Protein AF-A0A935QUW2-F1 (afdb_monomer_lite)

Structure (mmCIF, N/CA/C/O backbone):
data_AF-A0A935QUW2-F1
#
_entry.id   AF-A0A935QUW2-F1
#
loop_
_atom_site.group_PDB
_atom_site.id
_atom_site.type_symbol
_atom_site.label_atom_id
_atom_site.label_alt_id
_atom_site.label_comp_id
_atom_site.label_asym_id
_atom_site.label_entity_id
_atom_site.label_seq_id
_atom_site.pdbx_PDB_ins_code
_atom_site.Cartn_x
_atom_site.Cartn_y
_atom_site.Cartn_z
_atom_site.occupancy
_atom_site.B_iso_or_equiv
_atom_site.auth_seq_id
_atom_site.auth_comp_id
_atom_site.auth_asym_id
_atom_site.auth_atom_id
_atom_site.pdbx_PDB_model_num
ATOM 1 N N . MET A 1 1 ? 4.301 -15.431 8.122 1.00 64.69 1 MET A N 1
ATOM 2 C CA . MET A 1 1 ? 3.034 -14.668 8.145 1.00 64.69 1 MET A CA 1
ATOM 3 C C . MET A 1 1 ? 3.213 -13.532 9.128 1.00 64.69 1 MET A C 1
ATOM 5 O O . MET A 1 1 ? 3.871 -13.778 10.135 1.00 64.69 1 MET A O 1
ATOM 9 N N . PRO A 1 2 ? 2.718 -12.323 8.832 1.00 77.94 2 PRO A N 1
ATOM 10 C CA . PRO A 1 2 ? 2.841 -11.212 9.763 1.00 77.94 2 PRO A CA 1
ATOM 11 C C . PRO A 1 2 ? 2.114 -11.533 11.076 1.00 77.94 2 PRO A C 1
ATOM 13 O O . PRO A 1 2 ? 1.093 -12.224 11.070 1.00 77.94 2 PRO A O 1
ATOM 16 N N . ALA A 1 3 ? 2.654 -11.072 12.203 1.00 87.69 3 ALA A N 1
ATOM 17 C CA . ALA A 1 3 ? 2.054 -11.336 13.508 1.00 87.69 3 ALA A CA 1
ATOM 18 C C . ALA A 1 3 ? 0.753 -10.532 13.684 1.00 87.69 3 ALA A C 1
ATOM 20 O O . ALA A 1 3 ? 0.673 -9.375 13.269 1.00 87.69 3 ALA A O 1
ATOM 21 N N . VAL A 1 4 ? -0.250 -11.129 14.330 1.00 92.56 4 VAL A N 1
ATOM 22 C CA . VAL A 1 4 ? -1.478 -10.444 14.755 1.00 92.56 4 VAL A CA 1
ATOM 23 C C . VAL A 1 4 ? -1.555 -10.507 16.275 1.00 92.56 4 VAL A C 1
ATOM 25 O O . VAL A 1 4 ? -1.496 -11.591 16.862 1.00 92.56 4 VAL A O 1
ATOM 28 N N . LEU A 1 5 ? -1.664 -9.339 16.905 1.00 95.62 5 LEU A N 1
ATOM 29 C CA . LEU A 1 5 ? -1.889 -9.204 18.342 1.00 95.62 5 LEU A CA 1
ATOM 30 C C . LEU A 1 5 ? -3.332 -8.796 18.603 1.00 95.62 5 LEU A C 1
ATOM 32 O O . LEU A 1 5 ? -3.900 -8.018 17.847 1.00 95.62 5 LEU A O 1
ATOM 36 N N . THR A 1 6 ? -3.918 -9.296 19.685 1.00 96.19 6 THR A N 1
ATOM 37 C CA . THR A 1 6 ? -5.231 -8.868 20.174 1.00 96.19 6 THR A CA 1
ATOM 38 C C . THR A 1 6 ? -5.075 -8.226 21.545 1.00 96.19 6 THR A C 1
ATOM 40 O O . THR A 1 6 ? -4.603 -8.876 22.474 1.00 96.19 6 THR A O 1
ATOM 43 N N . LEU A 1 7 ? -5.457 -6.958 21.665 1.00 96.75 7 LEU A N 1
ATOM 44 C CA . LEU A 1 7 ? -5.572 -6.230 22.921 1.00 96.75 7 LEU A CA 1
ATOM 45 C C . LEU A 1 7 ? -7.037 -6.254 23.360 1.00 96.75 7 LEU A C 1
ATOM 47 O O . LEU A 1 7 ? -7.865 -5.533 22.802 1.00 96.75 7 LEU A O 1
ATOM 51 N N . GLN A 1 8 ? -7.346 -7.073 24.360 1.00 96.50 8 GLN A N 1
ATOM 52 C CA . GLN A 1 8 ? -8.662 -7.095 24.986 1.00 96.50 8 GLN A CA 1
ATOM 53 C C . GLN A 1 8 ? -8.721 -6.058 26.107 1.00 96.50 8 GLN A C 1
ATOM 55 O O . GLN A 1 8 ? -7.790 -5.959 26.911 1.00 96.50 8 GLN A O 1
ATOM 60 N N . VAL A 1 9 ? -9.810 -5.293 26.161 1.00 95.94 9 VAL A N 1
ATOM 61 C CA . VAL A 1 9 ? -10.050 -4.253 27.169 1.00 95.94 9 VAL A CA 1
ATOM 62 C C . VAL A 1 9 ? -11.409 -4.496 27.813 1.00 95.94 9 VAL A C 1
ATOM 64 O O . VAL A 1 9 ? -12.451 -4.275 27.187 1.00 95.94 9 VAL A O 1
ATOM 67 N N . ARG A 1 10 ? -11.399 -4.937 29.073 1.00 96.25 10 ARG A N 1
ATOM 68 C CA . ARG A 1 10 ? -12.605 -5.245 29.849 1.00 96.25 10 ARG A CA 1
ATOM 69 C C . ARG A 1 10 ? -12.808 -4.229 30.968 1.00 96.25 10 ARG A C 1
ATOM 71 O O . ARG A 1 10 ? -11.850 -3.943 31.686 1.00 96.25 10 ARG A O 1
ATOM 78 N N . PRO A 1 11 ? -14.017 -3.676 31.148 1.00 96.00 11 PRO A N 1
ATOM 79 C CA . PRO A 1 11 ? -14.287 -2.795 32.273 1.00 96.00 11 PRO A CA 1
ATOM 80 C C . PRO A 1 11 ? -14.285 -3.574 33.591 1.00 96.00 11 PRO A C 1
ATOM 82 O O . PRO A 1 11 ? -14.842 -4.667 33.681 1.00 96.00 11 PRO A O 1
ATOM 85 N N . GLU A 1 12 ? -13.699 -2.987 34.629 1.00 96.50 12 GLU A N 1
ATOM 86 C CA . GLU A 1 12 ? -13.765 -3.497 35.996 1.00 96.50 12 GLU A CA 1
ATOM 87 C C . GLU A 1 12 ? -14.836 -2.754 36.820 1.00 96.50 12 GLU A C 1
ATOM 89 O O . GLU A 1 12 ? -15.124 -1.582 36.554 1.00 96.50 12 GLU A O 1
ATOM 94 N N . PRO A 1 13 ? -15.411 -3.378 37.871 1.00 96.00 13 PRO A N 1
ATOM 95 C CA . PRO A 1 13 ? -16.426 -2.740 38.719 1.00 96.00 13 PRO A CA 1
ATOM 96 C C . PRO A 1 13 ? -15.966 -1.451 39.418 1.00 96.00 13 PRO A C 1
ATOM 98 O O . PRO A 1 13 ? -16.790 -0.618 39.783 1.00 96.00 13 PRO A O 1
ATOM 101 N N . ASN A 1 14 ? -14.657 -1.289 39.621 1.00 94.31 14 ASN A N 1
ATOM 102 C CA . ASN A 1 14 ? -14.045 -0.105 40.231 1.00 94.31 14 ASN A CA 1
ATOM 103 C C . ASN A 1 14 ? -13.915 1.085 39.252 1.00 94.31 14 ASN A C 1
ATOM 105 O O . ASN A 1 14 ? -13.446 2.139 39.669 1.00 94.31 14 ASN A O 1
ATOM 109 N N . GLY A 1 15 ? -14.296 0.925 37.977 1.00 94.00 15 GLY A N 1
ATOM 110 C CA . GLY A 1 15 ? -14.129 1.926 36.916 1.00 94.00 15 GLY A CA 1
ATOM 111 C C . GLY A 1 15 ? -12.793 1.855 36.162 1.00 94.00 15 GLY A C 1
ATOM 112 O O . GLY A 1 15 ? -12.597 2.610 35.212 1.00 94.00 15 GLY A O 1
ATOM 113 N N . GLY A 1 16 ? -11.883 0.964 36.561 1.00 96.06 16 GLY A N 1
ATOM 114 C CA . GLY A 1 16 ? -10.649 0.644 35.847 1.00 96.06 16 GLY A CA 1
ATOM 115 C C . GLY A 1 16 ? -10.878 -0.292 34.661 1.00 96.06 16 GLY A C 1
ATOM 116 O O . GLY A 1 16 ? -12.007 -0.705 34.382 1.00 96.06 16 GLY A O 1
ATOM 117 N N . TRP A 1 17 ? -9.798 -0.636 33.958 1.00 97.00 17 TRP A N 1
ATOM 118 C CA . TRP A 1 17 ? -9.815 -1.602 32.857 1.00 97.00 17 TRP A CA 1
ATOM 119 C C . TRP A 1 17 ? -8.846 -2.748 33.119 1.00 97.00 17 TRP A C 1
ATOM 121 O O . TRP A 1 17 ? -7.665 -2.516 33.367 1.00 97.00 17 TRP A O 1
ATOM 131 N N . ALA A 1 18 ? -9.322 -3.979 32.958 1.00 96.50 18 ALA A N 1
ATOM 132 C CA . ALA A 1 18 ? -8.470 -5.144 32.799 1.00 96.50 18 ALA A CA 1
ATOM 133 C C . ALA A 1 18 ? -8.031 -5.239 31.331 1.00 96.50 18 ALA A C 1
ATOM 135 O O . ALA A 1 18 ? -8.849 -5.166 30.409 1.00 96.50 18 ALA A O 1
ATOM 136 N N . LEU A 1 19 ? -6.727 -5.386 31.118 1.00 96.75 19 LEU A N 1
ATOM 137 C CA . LEU A 1 19 ? -6.101 -5.464 29.806 1.00 96.75 19 LEU A CA 1
ATOM 138 C C . LEU A 1 19 ? -5.539 -6.862 29.589 1.00 96.75 19 LEU A C 1
ATOM 140 O O . LEU A 1 19 ? -4.899 -7.429 30.474 1.00 96.75 19 LEU A O 1
ATOM 144 N N . GLN A 1 20 ? -5.703 -7.394 28.386 1.00 96.69 20 GLN A N 1
ATOM 145 C CA . GLN A 1 20 ? -5.104 -8.667 28.012 1.00 96.69 20 GLN A CA 1
ATOM 146 C C . GLN A 1 20 ? -4.512 -8.566 26.611 1.00 96.69 20 GLN A C 1
ATOM 148 O O . GLN A 1 20 ? -5.241 -8.392 25.638 1.00 96.69 20 GLN A O 1
ATOM 153 N N . LEU A 1 21 ? -3.191 -8.686 26.498 1.00 97.12 21 LEU A N 1
ATOM 154 C CA . LEU A 1 21 ? -2.506 -8.732 25.212 1.00 97.12 21 LEU A CA 1
ATOM 155 C C . LEU A 1 21 ? -2.233 -10.190 24.849 1.00 97.12 21 LEU A C 1
ATOM 157 O O . LEU A 1 21 ? -1.528 -10.904 25.560 1.00 97.12 21 LEU A O 1
ATOM 161 N N . THR A 1 22 ? -2.812 -10.637 23.742 1.00 95.19 22 THR A N 1
ATOM 162 C CA . THR A 1 22 ? -2.751 -12.030 23.304 1.00 95.19 22 THR A CA 1
ATOM 163 C C . THR A 1 22 ? -2.153 -12.118 21.913 1.00 95.19 22 THR A C 1
ATOM 165 O O . THR A 1 22 ? -2.508 -11.354 21.014 1.00 95.19 22 THR A O 1
ATOM 168 N N . ARG A 1 23 ? -1.281 -13.102 21.720 1.00 92.75 23 ARG A N 1
ATOM 169 C CA . ARG A 1 23 ? -0.836 -13.551 20.406 1.00 92.75 23 ARG A CA 1
ATOM 170 C C . ARG A 1 23 ? -1.386 -14.947 20.155 1.00 92.75 23 ARG A C 1
ATOM 172 O O . ARG A 1 23 ? -1.372 -15.783 21.056 1.00 92.75 23 ARG A O 1
ATOM 179 N N . LEU A 1 24 ? -1.865 -15.209 18.939 1.00 81.69 24 LEU A N 1
ATOM 180 C CA . LEU A 1 24 ? -2.425 -16.516 18.598 1.00 81.69 24 LEU A CA 1
ATOM 181 C C . LEU A 1 24 ? -1.408 -17.635 18.888 1.00 81.69 24 LEU A C 1
ATOM 183 O O . LEU A 1 24 ? -0.273 -17.583 18.416 1.00 81.69 24 LEU A O 1
ATOM 187 N N . GLY A 1 25 ? -1.824 -18.636 19.668 1.00 81.31 25 GLY A N 1
ATOM 188 C CA . GLY A 1 25 ? -0.980 -19.769 20.062 1.00 81.31 25 GLY A CA 1
ATOM 189 C C . GLY A 1 25 ? -0.026 -19.508 21.235 1.00 81.31 25 GLY A C 1
ATOM 190 O O . GLY A 1 25 ? 0.748 -20.398 21.574 1.00 81.31 25 GLY A O 1
ATOM 191 N N . GLN A 1 26 ? -0.073 -18.332 21.867 1.00 90.25 26 GLN A N 1
ATOM 192 C CA . GLN A 1 26 ? 0.708 -18.013 23.065 1.00 90.25 26 GLN A CA 1
ATOM 193 C C . GLN A 1 26 ? -0.199 -17.733 24.267 1.00 90.25 26 GLN A C 1
ATOM 195 O O . GLN A 1 26 ? -1.376 -17.400 24.116 1.00 90.25 26 GLN A O 1
ATOM 200 N N . ALA A 1 27 ? 0.360 -17.872 25.472 1.00 91.00 27 ALA A N 1
ATOM 201 C CA . ALA A 1 27 ? -0.334 -17.487 26.693 1.00 91.00 27 ALA A CA 1
ATOM 202 C C . ALA A 1 27 ? -0.566 -15.964 26.701 1.00 91.00 27 ALA A C 1
ATOM 204 O O . ALA A 1 27 ? 0.328 -15.210 26.308 1.00 91.00 27 ALA A O 1
ATOM 205 N N . PRO A 1 28 ? -1.747 -15.499 27.129 1.00 95.19 28 PRO A N 1
ATOM 206 C CA . PRO A 1 28 ? -2.023 -14.076 27.196 1.00 95.19 28 PRO A CA 1
ATOM 207 C C . PRO A 1 28 ? -1.220 -13.400 28.308 1.00 95.19 28 PRO A C 1
ATOM 209 O O . PRO A 1 28 ? -1.033 -13.967 29.385 1.00 95.19 28 PRO A O 1
ATOM 212 N N . VAL A 1 29 ? -0.808 -12.157 28.070 1.00 96.75 29 VAL A N 1
ATOM 213 C CA . VAL A 1 29 ? -0.217 -11.296 29.097 1.00 96.75 29 VAL A CA 1
ATOM 214 C C . VAL A 1 29 ? -1.314 -10.399 29.657 1.00 96.75 29 VAL A C 1
ATOM 216 O O . VAL A 1 29 ? -2.057 -9.781 28.894 1.00 96.75 29 VAL A O 1
ATOM 219 N N . ALA A 1 30 ? -1.424 -10.328 30.982 1.00 96.31 30 ALA A N 1
ATOM 220 C CA . ALA A 1 30 ? -2.417 -9.510 31.670 1.00 96.31 30 ALA A CA 1
ATOM 221 C C . ALA A 1 30 ? -1.816 -8.187 32.163 1.00 96.31 30 ALA A C 1
ATOM 223 O O . ALA A 1 30 ? -0.665 -8.126 32.590 1.00 96.31 30 ALA A O 1
ATOM 224 N N . GLY A 1 31 ? -2.623 -7.135 32.126 1.00 95.00 31 GLY A N 1
ATOM 225 C CA . GLY A 1 31 ? -2.330 -5.817 32.670 1.00 95.00 31 GLY A CA 1
ATOM 226 C C . GLY A 1 31 ? -3.606 -5.182 33.212 1.00 95.00 31 GLY A C 1
ATOM 227 O O . GLY A 1 31 ? -4.699 -5.718 33.037 1.00 95.00 31 GLY A O 1
ATOM 228 N N . ALA A 1 32 ? -3.485 -4.035 33.867 1.00 94.88 32 ALA A N 1
ATOM 229 C CA . ALA A 1 32 ? -4.641 -3.286 34.340 1.00 94.88 32 ALA A CA 1
ATOM 230 C C . ALA A 1 32 ? -4.357 -1.784 34.323 1.00 94.88 32 ALA A C 1
ATOM 232 O O . ALA A 1 32 ? -3.211 -1.358 34.476 1.00 94.88 32 ALA A O 1
ATOM 233 N N . LEU A 1 33 ? -5.415 -0.996 34.159 1.00 94.75 33 LEU A N 1
ATOM 234 C CA . LEU A 1 33 ? -5.425 0.444 34.381 1.00 94.75 33 LEU A CA 1
ATOM 235 C C . LEU A 1 33 ? -6.383 0.750 35.522 1.00 94.75 33 LEU A C 1
ATOM 237 O O . LEU A 1 33 ? -7.519 0.272 35.526 1.00 94.75 33 LEU A O 1
ATOM 241 N N . SER A 1 34 ? -5.938 1.567 36.475 1.00 95.56 34 SER A N 1
ATOM 242 C CA . SER A 1 34 ? -6.817 2.032 37.545 1.00 95.56 34 SER A CA 1
ATOM 243 C C . SER A 1 34 ? -7.911 2.948 36.987 1.00 95.56 34 SER A C 1
ATOM 245 O O . SER A 1 34 ? -7.772 3.514 35.902 1.00 95.56 34 SER A O 1
ATOM 247 N N . ALA A 1 35 ? -8.994 3.147 37.740 1.00 95.44 35 ALA A N 1
ATOM 248 C CA . ALA A 1 35 ? -10.046 4.088 37.349 1.00 95.44 35 ALA A CA 1
ATOM 249 C C . ALA A 1 35 ? -9.503 5.509 37.112 1.00 95.44 35 ALA A C 1
ATOM 251 O O . ALA A 1 35 ? -9.883 6.162 36.143 1.00 95.44 35 ALA A O 1
ATOM 252 N N . ALA A 1 36 ? -8.553 5.948 37.947 1.00 95.44 36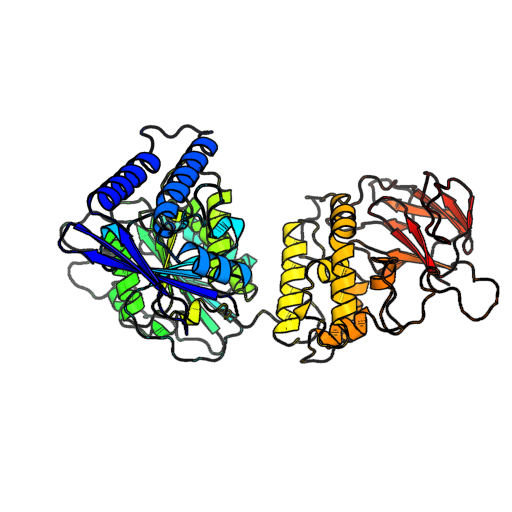 ALA A N 1
ATOM 253 C CA . ALA A 1 36 ? -7.884 7.236 37.796 1.00 95.44 36 ALA A CA 1
ATOM 254 C C . ALA A 1 36 ? -7.050 7.305 36.505 1.00 95.44 36 ALA A C 1
ATOM 256 O O . ALA A 1 36 ? -7.079 8.319 35.810 1.00 95.44 36 ALA A O 1
ATOM 257 N N . ASP A 1 37 ? -6.351 6.223 36.142 1.00 93.44 37 ASP A N 1
ATOM 258 C CA . ASP A 1 37 ? -5.585 6.167 34.892 1.00 93.44 37 ASP A CA 1
ATOM 259 C C . ASP A 1 37 ? -6.500 6.171 33.665 1.00 93.44 37 ASP A C 1
ATOM 261 O O . ASP A 1 37 ? -6.196 6.836 32.676 1.00 93.44 37 ASP A O 1
ATOM 265 N N . VAL A 1 38 ? -7.628 5.455 33.722 1.00 93.81 38 VAL A N 1
ATOM 266 C CA . VAL A 1 38 ? -8.637 5.428 32.653 1.00 93.81 38 VAL A CA 1
ATOM 267 C C . VAL A 1 38 ? -9.257 6.809 32.449 1.00 93.81 38 VAL A C 1
ATOM 269 O O . VAL A 1 38 ? -9.386 7.266 31.307 1.00 93.81 38 VAL A O 1
ATOM 272 N N . GLU A 1 39 ? -9.626 7.489 33.535 1.00 93.88 39 GLU A N 1
ATOM 273 C CA . GLU A 1 39 ? -10.165 8.847 33.496 1.00 93.88 39 GLU A CA 1
ATOM 274 C C . GLU A 1 39 ? -9.137 9.825 32.920 1.00 93.88 39 GLU A C 1
ATOM 276 O O . GLU A 1 39 ? -9.426 10.495 31.925 1.00 93.88 39 GLU A O 1
ATOM 281 N N . ALA A 1 40 ? -7.912 9.824 33.457 1.00 92.31 40 ALA A N 1
ATOM 282 C CA . ALA A 1 40 ? -6.826 10.683 32.995 1.00 92.31 40 ALA A CA 1
ATOM 283 C C . ALA A 1 40 ? -6.472 10.430 31.522 1.00 92.31 40 ALA A C 1
ATOM 285 O O . ALA A 1 40 ? -6.271 11.376 30.756 1.00 92.31 40 ALA A O 1
ATOM 286 N N . LEU A 1 41 ? -6.430 9.163 31.096 1.00 93.31 41 LEU A N 1
ATOM 287 C CA . LEU A 1 41 ? -6.225 8.781 29.701 1.00 93.31 41 LEU A CA 1
ATOM 288 C C . LEU A 1 41 ? -7.334 9.364 28.821 1.00 93.31 41 LEU A C 1
ATOM 290 O O . LEU A 1 41 ? -7.050 10.046 27.838 1.00 93.31 41 LEU A O 1
ATOM 294 N N . THR A 1 42 ? -8.594 9.134 29.181 1.00 93.50 42 THR A N 1
ATOM 295 C CA . THR A 1 42 ? -9.752 9.556 28.382 1.00 93.50 42 THR A CA 1
ATOM 296 C C . THR A 1 42 ? -9.865 11.080 28.301 1.00 93.50 42 THR A C 1
ATOM 298 O O . THR A 1 42 ? -10.135 11.630 27.229 1.00 93.50 42 THR A O 1
ATOM 301 N N . GLU A 1 43 ? -9.644 11.780 29.413 1.00 93.75 43 GLU A N 1
ATOM 302 C CA . GLU A 1 43 ? -9.657 13.240 29.470 1.00 93.75 43 GLU A CA 1
ATOM 303 C C . GLU A 1 43 ? -8.528 13.836 28.629 1.00 93.75 43 GLU A C 1
ATOM 305 O O . GLU A 1 43 ? -8.783 14.702 27.786 1.00 93.75 43 GLU A O 1
ATOM 310 N N . ARG A 1 44 ? -7.303 13.318 28.771 1.00 93.44 44 ARG A N 1
ATOM 311 C CA . ARG A 1 44 ? -6.148 13.815 28.019 1.00 93.44 44 ARG A CA 1
ATOM 312 C C . ARG A 1 44 ? -6.313 13.625 26.514 1.00 93.44 44 ARG A C 1
ATOM 314 O O . ARG A 1 44 ? -5.985 14.527 25.747 1.00 93.44 44 ARG A O 1
ATOM 321 N N . GLN A 1 45 ? -6.859 12.488 26.081 1.00 93.69 45 GLN A N 1
ATOM 322 C CA . GLN A 1 45 ? -7.178 12.246 24.668 1.00 93.69 45 GLN A CA 1
ATOM 323 C C . GLN A 1 45 ? -8.199 13.258 24.143 1.00 93.69 45 GLN A C 1
ATOM 325 O O . GLN A 1 45 ? -8.007 13.847 23.076 1.00 93.69 45 GLN A O 1
ATOM 330 N N . ARG A 1 46 ? -9.263 13.509 24.916 1.00 92.19 46 ARG A N 1
ATOM 331 C CA . ARG A 1 46 ? -10.292 14.498 24.572 1.00 92.19 46 ARG A CA 1
ATOM 332 C C . ARG A 1 46 ? -9.709 15.905 24.460 1.00 92.19 46 ARG A C 1
ATOM 334 O O . ARG A 1 46 ? -10.101 16.644 23.562 1.00 92.19 46 ARG A O 1
ATOM 341 N N . GLU A 1 47 ? -8.798 16.274 25.354 1.00 91.81 47 GLU A N 1
ATOM 342 C CA . GLU A 1 47 ? -8.128 17.575 25.350 1.00 91.81 47 GLU A CA 1
ATOM 343 C C . GLU A 1 47 ? -7.227 17.747 24.118 1.00 91.81 47 GLU A C 1
ATOM 345 O O . GLU A 1 47 ? -7.395 18.708 23.365 1.00 91.81 47 GLU A O 1
ATOM 350 N N . LEU A 1 48 ? -6.316 16.798 23.874 1.00 91.25 48 LEU A N 1
ATOM 351 C CA . LEU A 1 48 ? -5.348 16.852 22.771 1.00 91.25 48 LEU A CA 1
ATOM 352 C C . LEU A 1 48 ? -6.034 16.882 21.403 1.00 91.25 48 LEU A C 1
ATOM 354 O O . LEU A 1 48 ? -5.670 17.669 20.521 1.00 91.25 48 LEU A O 1
ATOM 358 N N . LEU A 1 49 ? -7.065 16.050 21.239 1.00 90.50 49 LEU A N 1
ATOM 359 C CA . LEU A 1 49 ? -7.779 15.904 19.977 1.00 90.50 49 LEU A CA 1
ATOM 360 C C . LEU A 1 49 ? -8.977 16.837 19.843 1.00 90.50 49 LEU A C 1
ATOM 362 O O . LEU A 1 49 ? -9.634 16.818 18.796 1.00 90.50 49 LEU A O 1
ATOM 366 N N . ARG A 1 50 ? -9.218 17.718 20.820 1.00 88.31 50 ARG A N 1
ATOM 367 C CA . ARG A 1 50 ? -10.275 18.723 20.738 1.00 88.31 50 ARG A CA 1
ATOM 368 C C . ARG A 1 50 ? -10.146 19.518 19.430 1.00 88.31 50 ARG A C 1
ATOM 370 O O . ARG A 1 50 ? -9.058 20.016 19.122 1.00 88.31 50 ARG A O 1
ATOM 377 N N . PRO A 1 51 ? -11.225 19.642 18.639 1.00 81.00 51 PRO A N 1
ATOM 378 C CA . PRO A 1 51 ? -11.260 20.548 17.499 1.00 81.00 51 PRO A CA 1
ATOM 379 C C . PRO A 1 51 ? -10.897 21.974 17.934 1.00 81.00 51 PRO A C 1
ATOM 381 O O . PRO A 1 51 ? -11.473 22.459 18.915 1.00 81.00 51 PRO A O 1
ATOM 384 N N . PRO A 1 52 ? -9.981 22.673 17.240 1.00 77.12 52 PRO A N 1
ATOM 385 C CA . PRO A 1 52 ? -9.759 24.082 17.523 1.00 77.12 52 PRO A CA 1
ATOM 386 C C . PRO A 1 52 ? -11.035 24.880 17.195 1.00 77.12 52 PRO A C 1
ATOM 388 O O . PRO A 1 52 ? -11.754 24.527 16.256 1.00 77.12 52 PRO A O 1
ATOM 391 N N . PRO A 1 53 ? -11.328 25.965 17.935 1.00 76.88 53 PRO A N 1
ATOM 392 C CA . PRO A 1 53 ? -12.520 26.781 17.693 1.00 76.88 53 PRO A CA 1
ATOM 393 C C . PRO A 1 53 ? -12.477 27.482 16.329 1.00 76.88 53 PRO A C 1
ATOM 395 O O . PRO A 1 53 ? -13.516 27.734 15.728 1.00 76.88 53 PRO A O 1
ATOM 398 N N . VAL A 1 54 ? -11.271 27.777 15.836 1.00 79.06 54 VAL A N 1
ATOM 399 C CA . VAL A 1 54 ? -11.018 28.359 14.518 1.00 79.06 54 VAL A CA 1
ATOM 400 C C . VAL A 1 54 ? -9.901 27.565 13.860 1.00 79.06 54 VAL A C 1
ATOM 402 O O . VAL A 1 54 ? -8.849 27.352 14.460 1.00 79.06 54 VAL A O 1
ATOM 405 N N . ILE A 1 55 ? -10.133 27.137 12.623 1.00 76.75 55 ILE A N 1
ATOM 406 C CA . ILE A 1 55 ? -9.149 26.407 11.830 1.00 76.75 55 ILE A CA 1
ATOM 407 C C . ILE A 1 55 ? -8.388 27.421 10.984 1.00 76.75 55 ILE A C 1
ATOM 409 O O . ILE A 1 55 ? -8.961 28.037 10.086 1.00 76.75 55 ILE A O 1
ATOM 413 N N . VAL A 1 56 ? -7.099 27.591 11.271 1.00 78.19 56 VAL A N 1
ATOM 414 C CA . VAL A 1 56 ? -6.217 28.476 10.501 1.00 78.19 56 VAL A CA 1
ATOM 415 C C . VAL A 1 56 ? -5.369 27.632 9.550 1.00 78.19 56 VAL A C 1
ATOM 417 O O . VAL A 1 56 ? -4.751 26.644 9.960 1.00 78.19 56 VAL A O 1
ATOM 420 N N . LEU A 1 57 ? -5.333 28.016 8.271 1.00 67.00 57 LEU A N 1
ATOM 421 C CA . LEU A 1 57 ? -4.445 27.405 7.278 1.00 67.00 57 LEU A CA 1
ATOM 422 C C . LEU A 1 57 ? -2.988 27.509 7.764 1.00 67.00 57 LEU A C 1
ATOM 424 O O . LEU A 1 57 ? -2.537 28.586 8.141 1.00 67.00 57 LEU A O 1
ATOM 428 N N . GLY A 1 58 ? -2.270 26.381 7.797 1.00 71.31 58 GLY A N 1
ATOM 429 C CA . GLY A 1 58 ? -0.902 26.286 8.334 1.00 71.31 58 GLY A CA 1
ATOM 430 C C . GLY A 1 58 ? -0.778 25.615 9.710 1.00 71.31 58 GLY A C 1
ATOM 431 O O . GLY A 1 58 ? 0.330 25.307 10.129 1.00 71.31 58 GLY A O 1
ATOM 432 N N . GLN A 1 59 ? -1.884 25.292 10.392 1.00 82.88 59 GLN A N 1
ATOM 433 C CA . GLN A 1 59 ? -1.862 24.591 11.693 1.00 82.88 59 GLN A CA 1
ATOM 434 C C . GLN A 1 59 ? -1.720 23.059 11.601 1.00 82.88 59 GLN A C 1
ATOM 436 O O . GLN A 1 59 ? -1.994 22.352 12.569 1.00 82.88 59 GLN A O 1
ATOM 441 N N . VAL A 1 60 ? -1.301 22.528 10.450 1.00 86.06 60 VAL A N 1
ATOM 442 C CA . VAL A 1 60 ? -1.183 21.076 10.230 1.00 86.06 60 VAL A CA 1
ATOM 443 C C . VAL A 1 60 ? -0.147 20.466 11.171 1.00 86.06 60 VAL A C 1
ATOM 445 O O . VAL A 1 60 ? -0.476 19.514 11.868 1.00 86.06 60 VAL A O 1
ATOM 448 N N . ALA A 1 61 ? 1.038 21.078 11.268 1.00 88.44 61 ALA A N 1
ATOM 449 C CA . ALA A 1 61 ? 2.122 20.605 12.132 1.00 88.44 61 ALA A CA 1
ATOM 450 C C . ALA A 1 61 ? 1.692 20.536 13.604 1.00 88.44 61 ALA A C 1
ATOM 452 O O . ALA A 1 61 ? 1.833 19.506 14.245 1.00 88.44 61 ALA A O 1
ATOM 453 N N . ARG A 1 62 ? 1.035 21.587 14.114 1.00 88.88 62 ARG A N 1
ATOM 454 C CA . ARG A 1 62 ? 0.508 21.592 15.487 1.00 88.88 62 ARG A CA 1
ATOM 455 C C . ARG A 1 62 ? -0.522 20.485 15.721 1.00 88.88 62 ARG A C 1
ATOM 457 O O . ARG A 1 62 ? -0.602 19.921 16.809 1.00 88.88 62 ARG A O 1
ATOM 464 N N . ARG A 1 63 ? -1.355 20.188 14.719 1.00 89.81 63 ARG A N 1
ATOM 465 C CA . ARG A 1 63 ? -2.320 19.092 14.833 1.00 89.81 63 ARG A CA 1
ATOM 466 C C . ARG A 1 63 ? -1.623 17.732 14.835 1.00 89.81 63 ARG A C 1
ATOM 468 O O . ARG A 1 63 ? -2.034 16.868 15.599 1.00 89.81 63 ARG A O 1
ATOM 475 N N . GLU A 1 64 ? -0.583 17.565 14.027 1.00 90.69 64 GLU A N 1
ATOM 476 C CA . GLU A 1 64 ? 0.263 16.368 14.019 1.00 90.69 64 GLU A CA 1
ATOM 477 C C . GLU A 1 64 ? 0.987 16.185 15.361 1.00 90.69 64 GLU A C 1
ATOM 479 O O . GLU A 1 64 ? 0.940 15.093 15.911 1.00 90.69 64 GLU A O 1
ATOM 484 N N . GLU A 1 65 ? 1.519 17.252 15.965 1.00 91.81 65 GLU A N 1
ATOM 485 C CA . GLU A 1 65 ? 2.109 17.223 17.316 1.00 91.81 65 GLU A CA 1
ATOM 486 C C . GLU A 1 65 ? 1.097 16.767 18.380 1.00 91.81 65 GLU A C 1
ATOM 488 O O . GLU A 1 65 ? 1.411 15.963 19.258 1.00 91.81 65 GLU A O 1
ATOM 493 N N . HIS A 1 66 ? -0.146 17.257 18.314 1.00 92.75 66 HIS A N 1
ATOM 494 C CA . HIS A 1 66 ? -1.205 16.823 19.230 1.00 92.75 66 HIS A CA 1
ATOM 495 C C . HIS A 1 66 ? -1.593 15.350 19.020 1.00 92.75 66 HIS A C 1
ATOM 497 O O . HIS A 1 66 ? -1.930 14.663 19.983 1.00 92.75 66 HIS A O 1
ATOM 503 N N . GLU A 1 67 ? -1.574 14.868 17.776 1.00 94.25 67 GLU A N 1
ATOM 504 C CA . GLU A 1 67 ? -1.840 13.466 17.439 1.00 94.25 67 GLU A CA 1
ATOM 505 C C . GLU A 1 67 ? -0.712 12.548 17.903 1.00 94.25 67 GLU A C 1
ATOM 507 O O . GLU A 1 67 ? -0.981 11.483 18.456 1.00 94.25 67 GLU A O 1
ATOM 512 N N . GLU A 1 68 ? 0.535 12.986 17.762 1.00 93.81 68 GLU A N 1
ATOM 513 C CA . GLU A 1 68 ? 1.698 12.288 18.298 1.00 93.81 68 GLU A CA 1
ATOM 514 C C . GLU A 1 68 ? 1.614 12.204 19.827 1.00 93.81 68 GLU A C 1
ATOM 516 O O . GLU A 1 68 ? 1.669 11.113 20.391 1.00 93.81 68 GLU A O 1
ATOM 521 N N . ALA A 1 69 ? 1.353 13.322 20.512 1.00 94.25 69 ALA A N 1
ATOM 522 C CA . ALA A 1 69 ? 1.167 13.340 21.964 1.00 94.25 69 ALA A CA 1
ATOM 523 C C . ALA A 1 69 ? 0.001 12.440 22.425 1.00 94.25 69 ALA A C 1
ATOM 525 O O . ALA A 1 69 ? 0.061 11.817 23.494 1.00 94.25 69 ALA A O 1
ATOM 526 N N . ALA A 1 70 ? -1.063 12.344 21.623 1.00 95.00 70 ALA A N 1
ATOM 527 C CA . ALA A 1 70 ? -2.171 11.429 21.868 1.00 95.00 70 ALA A CA 1
ATOM 528 C C . ALA A 1 70 ? -1.711 9.966 21.746 1.00 95.00 70 ALA A C 1
ATOM 530 O O . ALA A 1 70 ? -1.982 9.166 22.645 1.00 95.00 70 ALA A O 1
ATOM 531 N N . GLY A 1 71 ? -0.945 9.629 20.709 1.00 94.81 71 GLY A N 1
ATOM 532 C CA . GLY A 1 71 ? -0.332 8.312 20.536 1.00 94.81 71 GLY A CA 1
ATOM 533 C C . GLY A 1 71 ? 0.593 7.904 21.683 1.00 94.81 71 GLY A C 1
ATOM 534 O O . GLY A 1 71 ? 0.465 6.809 22.236 1.00 94.81 71 GLY A O 1
ATOM 535 N N . GLN A 1 72 ? 1.452 8.822 22.125 1.00 93.31 72 GLN A N 1
ATOM 536 C CA . GLN A 1 72 ? 2.357 8.623 23.262 1.00 93.31 72 GLN A CA 1
ATOM 537 C C . GLN A 1 72 ? 1.594 8.411 24.577 1.00 93.31 72 GLN A C 1
ATOM 539 O O . GLN A 1 72 ? 2.003 7.621 25.428 1.00 93.31 72 GLN A O 1
ATOM 544 N N . THR A 1 73 ? 0.456 9.090 24.746 1.00 93.38 73 THR A N 1
ATOM 545 C CA . THR A 1 73 ? -0.412 8.890 25.912 1.00 93.38 73 THR A CA 1
ATOM 546 C C . THR A 1 73 ? -1.063 7.499 25.877 1.00 93.38 73 THR A C 1
ATOM 548 O O . THR A 1 73 ? -1.121 6.841 26.914 1.00 93.38 73 THR A O 1
ATOM 551 N N . LEU A 1 74 ? -1.489 7.012 24.702 1.00 93.25 74 LEU A N 1
ATOM 552 C CA . LEU A 1 74 ? -2.015 5.647 24.535 1.00 93.25 74 LEU A CA 1
ATOM 553 C C . LEU A 1 74 ? -0.952 4.570 24.778 1.00 93.25 74 LEU A C 1
ATOM 555 O O . LEU A 1 74 ? -1.281 3.513 25.309 1.00 93.25 74 LEU A O 1
ATOM 559 N N . ALA A 1 75 ? 0.321 4.836 24.467 1.00 92.12 75 ALA A N 1
ATOM 560 C CA . ALA A 1 75 ? 1.415 3.887 24.693 1.00 92.12 75 ALA A CA 1
ATOM 561 C C . ALA A 1 75 ? 1.560 3.465 26.170 1.00 92.12 75 ALA A C 1
ATOM 563 O O . ALA A 1 75 ? 2.105 2.402 26.458 1.00 92.12 75 ALA A O 1
ATOM 564 N N . ARG A 1 76 ? 1.015 4.245 27.119 1.00 87.62 76 ARG A N 1
ATOM 565 C CA . ARG A 1 76 ? 0.958 3.872 28.546 1.00 87.62 76 ARG A CA 1
ATOM 566 C C . ARG A 1 76 ? 0.187 2.575 28.798 1.00 87.62 76 ARG A C 1
ATOM 568 O O . ARG A 1 76 ? 0.486 1.887 29.765 1.00 87.62 76 ARG A O 1
ATOM 575 N N . VAL A 1 77 ? -0.739 2.204 27.913 1.00 87.06 77 VAL A N 1
ATOM 576 C CA . VAL A 1 77 ? -1.448 0.912 27.949 1.00 87.06 77 VAL A CA 1
ATOM 577 C C . VAL A 1 77 ? -0.462 -0.263 27.859 1.00 87.06 77 VAL A C 1
ATOM 579 O O . VAL A 1 77 ? -0.691 -1.304 28.469 1.00 87.06 77 VAL A O 1
ATOM 582 N N . PHE A 1 78 ? 0.667 -0.091 27.162 1.00 88.31 78 PHE A N 1
ATOM 583 C CA . PHE A 1 78 ? 1.721 -1.103 27.040 1.00 88.31 78 PHE A CA 1
ATOM 584 C C . PHE A 1 78 ? 2.766 -1.062 28.162 1.00 88.31 78 PHE A C 1
ATOM 586 O O . PHE A 1 78 ? 3.670 -1.890 28.169 1.00 88.31 78 PHE A O 1
ATOM 593 N N . ALA A 1 79 ? 2.644 -0.158 29.141 1.00 85.06 79 ALA A N 1
ATOM 594 C CA . ALA A 1 79 ? 3.566 -0.103 30.278 1.00 85.06 79 ALA A CA 1
ATOM 595 C C . ALA A 1 79 ? 3.387 -1.274 31.266 1.00 85.06 79 ALA A C 1
ATOM 597 O O . ALA A 1 79 ? 4.216 -1.452 32.160 1.00 85.06 79 ALA A O 1
ATOM 598 N N . ALA A 1 80 ? 2.323 -2.072 31.118 1.00 83.56 80 ALA A N 1
ATOM 599 C CA . ALA A 1 80 ? 2.110 -3.270 31.918 1.00 83.56 80 ALA A CA 1
ATOM 600 C C . ALA A 1 80 ? 3.262 -4.285 31.726 1.00 83.56 80 ALA A C 1
ATOM 602 O O . ALA A 1 80 ? 3.743 -4.470 30.601 1.00 83.56 80 ALA A O 1
ATOM 603 N N . PRO A 1 81 ? 3.709 -4.975 32.794 1.00 84.12 81 PRO A N 1
ATOM 604 C CA . PRO A 1 81 ? 4.756 -5.988 32.690 1.00 84.12 81 PRO A CA 1
ATOM 605 C C . PRO A 1 81 ? 4.446 -7.033 31.607 1.00 84.12 81 PRO A C 1
ATOM 607 O O . PRO A 1 81 ? 3.341 -7.562 31.539 1.00 84.12 81 PRO A O 1
ATOM 610 N N . GLY A 1 82 ? 5.422 -7.318 30.743 1.00 88.88 82 GLY A N 1
ATOM 611 C CA . GLY A 1 82 ? 5.305 -8.295 29.652 1.00 88.88 82 GLY A CA 1
ATOM 612 C C . GLY A 1 82 ? 4.612 -7.796 28.374 1.00 88.88 82 GLY A C 1
ATOM 613 O O . GLY A 1 82 ? 4.829 -8.388 27.318 1.00 88.88 82 GLY A O 1
ATOM 614 N N . PHE A 1 83 ? 3.849 -6.691 28.405 1.00 93.38 83 PHE A N 1
ATOM 615 C CA . PHE A 1 83 ? 3.207 -6.145 27.193 1.00 93.38 83 PHE A CA 1
ATOM 616 C C . PHE A 1 83 ? 4.260 -5.673 26.192 1.00 93.38 83 PHE A C 1
ATOM 618 O O . PHE A 1 83 ? 4.221 -6.058 25.025 1.00 93.38 83 PHE A O 1
ATOM 625 N N . THR A 1 84 ? 5.237 -4.896 26.664 1.00 90.50 84 THR A N 1
ATOM 626 C CA . THR A 1 84 ? 6.360 -4.414 25.850 1.00 90.50 84 THR A CA 1
ATOM 627 C C . THR A 1 84 ? 7.156 -5.557 25.223 1.00 90.50 84 THR A C 1
ATOM 629 O O . THR A 1 84 ? 7.542 -5.461 24.064 1.00 90.50 84 THR A O 1
ATOM 632 N N . GLU A 1 85 ? 7.394 -6.647 25.957 1.00 91.75 85 GLU A N 1
ATOM 633 C CA . GLU A 1 85 ? 8.148 -7.797 25.445 1.00 91.75 85 GLU A CA 1
ATOM 634 C C . GLU A 1 85 ? 7.379 -8.514 24.331 1.00 91.75 85 GLU A C 1
ATOM 636 O O . GLU A 1 85 ? 7.919 -8.699 23.240 1.00 91.75 85 GLU A O 1
ATOM 641 N N . LEU A 1 86 ? 6.097 -8.820 24.561 1.00 93.06 86 LEU A N 1
ATOM 642 C CA . LEU A 1 86 ? 5.243 -9.458 23.560 1.00 93.06 86 LEU A CA 1
ATOM 643 C C . LEU A 1 86 ? 5.054 -8.575 22.316 1.00 93.06 86 LEU A C 1
ATOM 645 O O . LEU A 1 86 ? 5.105 -9.066 21.185 1.00 93.06 86 LEU A O 1
ATOM 649 N N . LEU A 1 87 ? 4.871 -7.266 22.510 1.00 92.00 87 LEU A N 1
ATOM 650 C CA . LEU A 1 87 ? 4.755 -6.303 21.419 1.00 92.00 87 LEU A CA 1
ATOM 651 C C . LEU A 1 87 ? 6.055 -6.215 20.613 1.00 92.00 87 LEU A C 1
ATOM 653 O O . LEU A 1 87 ? 6.016 -6.318 19.389 1.00 92.00 87 LEU A O 1
ATOM 657 N N . ASN A 1 88 ? 7.206 -6.088 21.276 1.00 90.25 88 ASN A N 1
ATOM 658 C CA . ASN A 1 88 ? 8.510 -6.034 20.613 1.00 90.25 88 ASN A CA 1
ATOM 659 C C . ASN A 1 88 ? 8.827 -7.329 19.865 1.00 90.25 88 ASN A C 1
ATOM 661 O O . ASN A 1 88 ? 9.345 -7.272 18.750 1.00 90.25 88 ASN A O 1
ATOM 665 N N . GLN A 1 89 ? 8.480 -8.484 20.438 1.00 90.25 89 GLN A N 1
ATOM 666 C CA . GLN A 1 89 ? 8.599 -9.766 19.753 1.00 90.25 89 GLN A CA 1
ATOM 667 C C . GLN A 1 89 ? 7.765 -9.766 18.467 1.00 90.25 89 GLN A C 1
ATOM 669 O O . GLN A 1 89 ? 8.287 -10.055 17.391 1.00 90.25 89 GLN A O 1
ATOM 674 N N . ALA A 1 90 ? 6.485 -9.396 18.551 1.00 89.38 90 ALA A N 1
ATOM 675 C CA . ALA A 1 90 ? 5.616 -9.351 17.381 1.00 89.38 90 ALA A CA 1
ATOM 676 C C . ALA A 1 90 ? 6.116 -8.350 16.326 1.00 89.38 90 ALA A C 1
ATOM 678 O O . ALA A 1 90 ? 6.073 -8.650 15.135 1.00 89.38 90 ALA A O 1
ATOM 679 N N . ILE A 1 91 ? 6.636 -7.191 16.746 1.00 87.12 91 ILE A N 1
ATOM 680 C CA . ILE A 1 91 ? 7.257 -6.200 15.855 1.00 87.12 91 ILE A CA 1
ATOM 681 C C . ILE A 1 91 ? 8.480 -6.792 15.149 1.00 87.12 91 ILE A C 1
ATOM 683 O O . ILE A 1 91 ? 8.591 -6.656 13.931 1.00 87.12 91 ILE A O 1
ATOM 687 N N . GLY A 1 92 ? 9.373 -7.467 15.880 1.00 84.31 92 GLY A N 1
ATOM 688 C CA . GLY A 1 92 ? 10.565 -8.111 15.318 1.00 84.31 92 GLY A CA 1
ATOM 689 C C . GLY A 1 92 ? 10.239 -9.183 14.274 1.00 84.31 92 GLY A C 1
ATOM 690 O O . GLY A 1 92 ? 11.005 -9.394 13.338 1.00 84.31 92 GLY A O 1
ATOM 691 N N . GLU A 1 93 ? 9.068 -9.805 14.391 1.00 83.38 93 GLU A N 1
ATOM 692 C CA . GLU A 1 93 ? 8.556 -10.810 13.457 1.00 83.38 93 GLU A CA 1
ATOM 693 C C . GLU A 1 93 ? 7.686 -10.222 12.325 1.00 83.38 93 GLU A C 1
ATOM 695 O O . GLU A 1 93 ? 7.153 -10.960 11.494 1.00 83.38 93 GLU A O 1
ATOM 700 N N . GLY A 1 94 ? 7.551 -8.894 12.263 1.00 84.44 94 GLY A N 1
ATOM 701 C CA . GLY A 1 94 ? 6.712 -8.200 11.290 1.00 84.44 94 GLY A CA 1
ATOM 702 C C . GLY A 1 94 ? 5.246 -8.170 11.713 1.00 84.44 94 GLY A C 1
ATOM 703 O O . GLY A 1 94 ? 4.403 -8.840 11.114 1.00 84.44 94 GLY A O 1
ATOM 704 N N . LEU A 1 95 ? 4.937 -7.381 12.743 1.00 88.44 95 LEU A N 1
ATOM 705 C CA . LEU A 1 95 ? 3.569 -7.131 13.199 1.00 88.44 95 LEU A CA 1
ATOM 706 C C . LEU A 1 95 ? 2.717 -6.592 12.041 1.00 88.44 95 LEU A C 1
ATOM 708 O O . LEU A 1 95 ? 2.975 -5.509 11.526 1.00 88.44 95 LEU A O 1
ATOM 712 N N . GLY A 1 96 ? 1.697 -7.350 11.642 1.00 87.94 96 GLY A N 1
ATOM 713 C CA . GLY A 1 96 ? 0.763 -6.964 10.585 1.00 87.94 96 GLY A CA 1
ATOM 714 C C . GLY A 1 96 ? -0.445 -6.207 11.107 1.00 87.94 96 GLY A C 1
ATOM 715 O O . GLY A 1 96 ? -0.914 -5.289 10.434 1.00 87.94 96 GLY A O 1
ATOM 716 N N . ALA A 1 97 ? -0.951 -6.580 12.287 1.00 94.75 97 ALA A N 1
ATOM 717 C CA . ALA A 1 97 ? -2.116 -5.935 12.879 1.00 94.75 97 ALA A CA 1
ATOM 718 C C . ALA A 1 97 ? -2.121 -5.966 14.414 1.00 94.75 97 ALA A C 1
ATOM 720 O O . ALA A 1 97 ? -1.739 -6.963 15.033 1.00 94.75 97 ALA A O 1
ATOM 721 N N . LEU A 1 98 ? -2.639 -4.889 15.007 1.00 96.31 98 LEU A N 1
ATOM 722 C CA . LEU A 1 98 ? -3.091 -4.831 16.395 1.00 96.31 98 LEU A CA 1
ATOM 723 C C . LEU A 1 98 ? -4.621 -4.759 16.404 1.00 96.31 98 LEU A C 1
ATOM 725 O O . LEU A 1 98 ? -5.214 -3.802 15.905 1.00 96.31 98 LEU A O 1
ATOM 729 N N . VAL A 1 99 ? -5.258 -5.773 16.976 1.00 96.50 99 VAL A N 1
ATOM 730 C CA . VAL A 1 99 ? -6.712 -5.905 17.033 1.00 96.50 99 VAL A CA 1
ATOM 731 C C . VAL A 1 99 ? -7.210 -5.519 18.413 1.00 96.50 99 VAL A C 1
ATOM 733 O O . VAL A 1 99 ? -6.832 -6.128 19.405 1.00 96.50 99 VAL A O 1
ATOM 736 N N . LEU A 1 100 ? -8.072 -4.516 18.479 1.00 96.50 100 LEU A N 1
ATOM 737 C CA . LEU A 1 100 ? -8.738 -4.101 19.700 1.00 96.50 100 LEU A CA 1
ATOM 738 C C . LEU A 1 100 ? -10.030 -4.895 19.896 1.00 96.50 100 LEU A C 1
ATOM 740 O O . LEU A 1 100 ? -10.930 -4.814 19.066 1.00 96.50 100 LEU A O 1
ATOM 744 N N . ASP A 1 101 ? -10.150 -5.568 21.030 1.00 95.31 101 ASP A N 1
ATOM 745 C CA . ASP A 1 101 ? -11.372 -6.227 21.493 1.00 95.31 101 ASP A CA 1
ATOM 746 C C . ASP A 1 101 ? -11.845 -5.534 22.780 1.00 95.31 101 ASP A C 1
ATOM 748 O O . ASP A 1 101 ? -11.446 -5.880 23.891 1.00 95.31 101 ASP A O 1
ATOM 752 N N . ALA A 1 102 ? -12.600 -4.445 22.623 1.00 93.50 102 ALA A N 1
ATOM 753 C CA . ALA A 1 102 ? -13.006 -3.585 23.732 1.00 93.50 102 ALA A CA 1
ATOM 754 C C . ALA A 1 102 ? -14.486 -3.784 24.079 1.00 93.50 102 ALA A C 1
ATOM 756 O O . ALA A 1 102 ? -15.363 -3.430 23.293 1.00 93.50 102 ALA A O 1
ATOM 757 N N . GLU A 1 103 ? -14.762 -4.255 25.296 1.00 90.25 103 GLU A N 1
ATOM 758 C CA . GLU A 1 103 ? -16.131 -4.410 25.811 1.00 90.25 103 GLU A CA 1
ATOM 759 C C . GLU A 1 103 ? -16.736 -3.060 26.236 1.00 90.25 103 GLU A C 1
ATOM 761 O O . GLU A 1 103 ? -17.950 -2.858 26.187 1.00 90.25 103 GLU A O 1
ATOM 766 N N . HIS A 1 104 ? -15.889 -2.105 26.640 1.00 87.25 104 HIS A N 1
ATOM 767 C CA . HIS A 1 104 ? -16.330 -0.801 27.128 1.00 87.25 104 HIS A CA 1
ATOM 768 C C . HIS A 1 104 ? -16.406 0.256 26.003 1.00 87.25 104 HIS A C 1
ATOM 770 O O . HIS A 1 104 ? -15.399 0.499 25.326 1.00 87.25 104 HIS A O 1
ATOM 776 N N . PRO A 1 105 ? -17.527 0.995 25.844 1.00 86.00 105 PRO A N 1
ATOM 777 C CA . PRO A 1 105 ? -17.680 1.999 24.784 1.00 86.00 105 PRO A CA 1
ATOM 778 C C . PRO A 1 105 ? -16.617 3.104 24.789 1.00 86.00 105 PRO A C 1
ATOM 780 O O . PRO A 1 105 ? -16.185 3.541 23.724 1.00 86.00 105 PRO A O 1
ATOM 783 N N . ALA A 1 106 ? -16.169 3.549 25.970 1.00 87.62 106 ALA A N 1
ATOM 784 C CA . ALA A 1 106 ? -15.127 4.576 26.059 1.00 87.62 106 ALA A CA 1
ATOM 785 C C . ALA A 1 106 ? -13.772 4.066 25.550 1.00 87.62 106 ALA A C 1
ATOM 787 O O . ALA A 1 106 ? -13.081 4.808 24.862 1.00 87.62 106 ALA A O 1
ATOM 788 N N . ALA A 1 107 ? -13.431 2.799 25.815 1.00 91.31 107 ALA A N 1
ATOM 789 C CA . ALA A 1 107 ? -12.225 2.186 25.269 1.00 91.31 107 ALA A CA 1
ATOM 790 C C . ALA A 1 107 ? -12.344 2.059 23.747 1.00 91.31 107 ALA A C 1
ATOM 792 O O . ALA A 1 107 ? -11.438 2.461 23.027 1.00 91.31 107 ALA A O 1
ATOM 793 N N . HIS A 1 108 ? -13.490 1.604 23.235 1.00 88.12 108 HIS A N 1
ATOM 794 C CA . HIS A 1 108 ? -13.731 1.498 21.793 1.00 88.12 108 HIS A CA 1
ATOM 795 C C . HIS A 1 108 ? -13.624 2.852 21.055 1.00 88.12 108 HIS A C 1
ATOM 797 O O . HIS A 1 108 ? -13.214 2.900 19.892 1.00 88.12 108 HIS A O 1
ATOM 803 N N . ALA A 1 109 ? -13.992 3.954 21.720 1.00 88.56 109 ALA A N 1
ATOM 804 C CA . ALA A 1 109 ? -13.977 5.307 21.162 1.00 88.56 109 ALA A CA 1
ATOM 805 C C . ALA A 1 109 ? -12.583 5.959 21.103 1.00 88.56 109 ALA A C 1
ATOM 807 O O . ALA A 1 109 ? -12.434 6.988 20.442 1.00 88.56 109 ALA A O 1
ATOM 808 N N . LEU A 1 110 ? -11.571 5.395 21.770 1.00 93.81 110 LEU A N 1
ATOM 809 C CA . LEU A 1 110 ? -10.218 5.946 21.729 1.00 93.81 110 LEU A CA 1
ATOM 810 C C . LEU A 1 110 ? -9.604 5.838 20.313 1.00 93.81 110 LEU A C 1
ATOM 812 O O . LEU A 1 110 ? -9.922 4.912 19.551 1.00 93.81 110 LEU A O 1
ATOM 816 N N . PRO A 1 111 ? -8.710 6.775 19.947 1.00 94.88 111 PRO A N 1
ATOM 817 C CA . PRO A 1 111 ? -8.077 6.850 18.631 1.00 94.88 111 PRO A CA 1
ATOM 818 C C . PRO A 1 111 ? -6.891 5.878 18.546 1.00 94.88 111 PRO A C 1
ATOM 820 O O . PRO A 1 111 ? -5.746 6.290 18.379 1.00 94.88 111 PRO A O 1
ATOM 823 N N . TRP A 1 112 ? -7.150 4.580 18.709 1.00 96.06 112 TRP A N 1
ATOM 824 C CA . TRP A 1 112 ? -6.112 3.545 18.772 1.00 96.06 112 TRP A CA 1
ATOM 825 C C . TRP A 1 112 ? -5.190 3.514 17.555 1.00 96.06 112 TRP A C 1
ATOM 827 O O . TRP A 1 112 ? -4.049 3.103 17.685 1.00 96.06 112 TRP A O 1
ATOM 837 N N . GLU A 1 113 ? -5.634 4.001 16.399 1.00 95.88 113 GLU A N 1
ATOM 838 C CA . GLU A 1 113 ? -4.809 4.219 15.205 1.00 95.88 113 GLU A CA 1
ATOM 839 C C . GLU A 1 113 ? -3.569 5.093 15.453 1.00 95.88 113 GLU A C 1
ATOM 841 O O . GLU A 1 113 ? -2.607 5.022 14.696 1.00 95.88 113 GLU A O 1
ATOM 846 N N . LEU A 1 114 ? -3.584 5.927 16.496 1.00 96.25 114 LEU A N 1
ATOM 847 C CA . LEU A 1 114 ? -2.451 6.765 16.883 1.00 96.25 114 LEU A CA 1
ATOM 848 C C . LEU A 1 114 ? -1.472 6.051 17.820 1.00 96.25 114 LEU A C 1
ATOM 850 O O . LEU A 1 114 ? -0.432 6.620 18.126 1.00 96.25 114 LEU A O 1
ATOM 854 N N . ILE A 1 115 ? -1.781 4.846 18.309 1.00 95.75 115 ILE A N 1
ATOM 855 C CA . ILE A 1 115 ? -0.994 4.205 19.366 1.00 95.75 115 ILE A CA 1
ATOM 856 C C . ILE A 1 115 ? 0.467 3.988 18.953 1.00 95.75 115 ILE A C 1
ATOM 858 O O . ILE A 1 115 ? 0.762 3.495 17.862 1.00 95.75 115 ILE A O 1
ATOM 862 N N . CYS A 1 116 ? 1.381 4.337 19.856 1.00 94.25 116 CYS A N 1
ATOM 863 C CA . CYS A 1 116 ? 2.816 4.113 19.703 1.00 94.25 116 CYS A CA 1
ATOM 864 C C . CYS A 1 116 ? 3.250 2.844 20.454 1.00 94.25 116 CYS A C 1
ATOM 866 O O . CYS A 1 116 ? 2.644 2.478 21.465 1.00 94.25 116 CYS A O 1
ATOM 868 N N . ALA A 1 117 ? 4.317 2.186 19.989 1.00 89.81 117 ALA A N 1
ATOM 869 C CA . ALA A 1 117 ? 4.921 1.065 20.718 1.00 89.81 117 ALA A CA 1
ATOM 870 C C . ALA A 1 117 ? 5.555 1.535 22.033 1.00 89.81 117 ALA A C 1
ATOM 872 O O . ALA A 1 117 ? 5.458 0.864 23.059 1.00 89.81 117 ALA A O 1
ATOM 873 N N . THR A 1 118 ? 6.189 2.708 21.998 1.00 88.38 118 THR A N 1
ATOM 874 C CA . THR A 1 118 ? 6.761 3.375 23.166 1.00 88.38 118 THR A CA 1
ATOM 875 C C . THR A 1 118 ? 6.368 4.855 23.169 1.00 88.38 118 THR A C 1
ATOM 877 O O . THR A 1 118 ? 6.000 5.397 22.128 1.00 88.38 118 THR A O 1
ATOM 880 N N . PRO A 1 119 ? 6.478 5.563 24.308 1.00 87.25 119 PRO A N 1
ATOM 881 C CA . PRO A 1 119 ? 6.183 6.998 24.372 1.00 87.25 119 PRO A CA 1
ATOM 882 C C . PRO A 1 119 ? 7.094 7.896 23.520 1.00 87.25 119 PRO A C 1
ATOM 884 O O . PRO A 1 119 ? 6.883 9.101 23.493 1.00 87.25 119 PRO A O 1
ATOM 887 N N . THR A 1 120 ? 8.131 7.351 22.880 1.00 86.75 120 THR A N 1
ATOM 888 C CA . THR A 1 120 ? 9.068 8.103 22.030 1.00 86.75 120 THR A CA 1
ATOM 889 C C . THR A 1 120 ? 9.100 7.603 20.589 1.00 86.75 120 THR A C 1
ATOM 891 O O . THR A 1 120 ? 9.825 8.167 19.771 1.00 86.75 120 THR A O 1
ATOM 894 N N . SER A 1 121 ? 8.358 6.539 20.268 1.00 88.31 121 SER A N 1
ATOM 895 C CA . SER A 1 121 ? 8.260 6.024 18.907 1.00 88.31 121 SER A CA 1
ATOM 896 C C . SER A 1 121 ? 7.135 6.731 18.141 1.00 88.31 121 SER A C 1
ATOM 898 O O . SER A 1 121 ? 6.161 7.177 18.759 1.00 88.31 121 SER A O 1
ATOM 900 N N . PRO A 1 122 ? 7.194 6.774 16.799 1.00 89.88 122 PRO A N 1
ATOM 901 C CA . PRO A 1 122 ? 6.018 7.078 15.992 1.00 89.88 122 PRO A CA 1
ATOM 902 C C . PRO A 1 122 ? 4.891 6.057 16.234 1.00 89.88 122 PRO A C 1
ATOM 904 O O . PRO A 1 122 ? 5.074 5.034 16.910 1.00 89.88 122 PRO A O 1
ATOM 907 N N . SER A 1 123 ? 3.716 6.325 15.657 1.00 93.25 123 SER A N 1
ATOM 908 C CA . SER A 1 123 ? 2.594 5.383 15.710 1.00 93.25 123 SER A CA 1
ATOM 909 C C . SER A 1 123 ? 2.956 4.043 15.051 1.00 93.25 123 SER A C 1
ATOM 911 O O . SER A 1 123 ? 3.755 3.986 14.107 1.00 93.25 123 SER A O 1
ATOM 913 N N . LEU A 1 124 ? 2.340 2.949 15.517 1.00 92.81 124 LEU A N 1
ATOM 914 C CA . LEU A 1 124 ? 2.561 1.599 14.975 1.00 92.81 124 LEU A CA 1
ATOM 915 C C . LEU A 1 124 ? 2.314 1.527 13.454 1.00 92.81 124 LEU A C 1
ATOM 917 O O . LEU A 1 124 ? 3.022 0.815 12.734 1.00 92.81 124 LEU A O 1
ATOM 921 N N . GLU A 1 125 ? 1.343 2.294 12.957 1.00 93.44 125 GLU A N 1
ATOM 922 C CA . GLU A 1 125 ? 0.979 2.342 11.536 1.00 93.44 125 GLU A CA 1
ATOM 923 C C . GLU A 1 125 ? 2.051 3.023 10.668 1.00 93.44 125 GLU A C 1
ATOM 925 O O . GLU A 1 125 ? 2.276 2.643 9.510 1.00 93.44 125 GLU A O 1
ATOM 930 N N . GLU A 1 126 ? 2.718 4.039 11.216 1.00 87.81 126 GLU A N 1
ATOM 931 C CA . GLU A 1 126 ? 3.747 4.816 10.525 1.00 87.81 126 GLU A CA 1
ATOM 932 C C . GLU A 1 126 ? 5.092 4.113 10.516 1.00 87.81 126 GLU A C 1
ATOM 934 O O . GLU A 1 126 ? 5.697 3.963 9.457 1.00 87.81 126 GLU A O 1
ATOM 939 N N . GLU A 1 127 ? 5.557 3.687 11.688 1.00 82.62 127 GLU A N 1
ATOM 940 C CA . GLU A 1 127 ? 6.906 3.154 11.845 1.00 82.62 127 GLU A CA 1
ATOM 941 C C . GLU A 1 127 ? 7.016 1.730 11.292 1.00 82.62 127 GLU A C 1
ATOM 943 O O . GLU A 1 127 ? 8.019 1.367 10.676 1.00 82.62 127 GLU A O 1
ATOM 948 N N . ARG A 1 128 ? 5.989 0.905 11.532 1.00 78.81 128 ARG A N 1
ATOM 949 C CA . ARG A 1 128 ? 6.062 -0.551 11.332 1.00 78.81 128 ARG A CA 1
ATOM 950 C C . ARG A 1 128 ? 5.065 -1.083 10.313 1.00 78.81 128 ARG A C 1
ATOM 952 O O . ARG A 1 128 ? 5.197 -2.227 9.893 1.00 78.81 128 ARG A O 1
ATOM 959 N N . GLY A 1 129 ? 4.102 -0.264 9.889 1.00 84.00 129 GLY A N 1
ATOM 960 C CA . GLY A 1 129 ? 3.059 -0.695 8.962 1.00 84.00 129 GLY A CA 1
ATOM 961 C C . GLY A 1 129 ? 2.139 -1.762 9.557 1.00 84.00 129 GLY A C 1
ATOM 962 O O . GLY A 1 129 ? 1.632 -2.594 8.811 1.00 84.00 129 GLY A O 1
ATOM 963 N N . ALA A 1 130 ? 1.936 -1.749 10.877 1.00 92.00 130 ALA A N 1
ATOM 964 C CA . ALA A 1 130 ? 0.929 -2.574 11.531 1.00 92.00 130 ALA A CA 1
ATOM 965 C C . ALA A 1 130 ? -0.410 -1.833 11.507 1.00 92.00 130 ALA A C 1
ATOM 967 O O . ALA A 1 130 ? -0.475 -0.704 11.983 1.00 92.00 130 ALA A O 1
ATOM 968 N N . VAL A 1 131 ? -1.471 -2.437 10.968 1.00 96.00 131 VAL A N 1
ATOM 969 C CA . VAL A 1 131 ? -2.798 -1.800 10.965 1.00 96.00 131 VAL A CA 1
ATOM 970 C C . VAL A 1 131 ? -3.476 -1.960 12.323 1.00 96.00 131 VAL A C 1
ATOM 972 O O . VAL A 1 131 ? -3.446 -3.037 12.920 1.00 96.00 131 VAL A O 1
ATOM 975 N N . VAL A 1 132 ? -4.140 -0.914 12.801 1.00 96.81 132 VAL A N 1
ATOM 976 C CA . VAL A 1 132 ? -5.042 -1.030 13.950 1.00 96.81 132 VAL A CA 1
ATOM 977 C C . VAL A 1 132 ? -6.456 -1.336 13.464 1.00 96.81 132 VAL A C 1
ATOM 979 O O . VAL A 1 132 ? -7.019 -0.591 12.651 1.00 96.81 132 VAL A O 1
ATOM 982 N N . ALA A 1 133 ? -7.027 -2.428 13.975 1.00 96.31 133 ALA A N 1
ATOM 983 C CA . ALA A 1 133 ? -8.376 -2.899 13.674 1.00 96.31 133 ALA A CA 1
ATOM 984 C C . ALA A 1 133 ? -9.184 -3.103 14.962 1.00 96.31 133 ALA A C 1
ATOM 986 O O . ALA A 1 133 ? -8.616 -3.324 16.026 1.00 96.31 133 ALA A O 1
ATOM 987 N N . ARG A 1 134 ? -10.513 -3.054 14.880 1.00 95.12 134 ARG A N 1
ATOM 988 C CA . ARG A 1 134 ? -11.424 -3.357 15.994 1.00 95.12 134 ARG A CA 1
ATOM 989 C C . ARG A 1 134 ? -12.152 -4.664 15.715 1.00 95.12 134 ARG A C 1
ATOM 991 O O . ARG A 1 134 ? -12.704 -4.837 14.629 1.00 95.12 134 ARG A O 1
ATOM 998 N N . LEU A 1 135 ? -12.145 -5.570 16.682 1.00 93.50 135 LEU A N 1
ATOM 999 C CA . LEU A 1 135 ? -12.914 -6.801 16.625 1.00 93.50 135 LEU A CA 1
ATOM 1000 C C . LEU A 1 135 ? -14.382 -6.486 16.906 1.00 93.50 135 LEU A C 1
ATOM 1002 O O . LEU A 1 135 ? -14.722 -5.670 17.761 1.00 93.50 135 LEU A O 1
ATOM 1006 N N . SER A 1 136 ? -15.266 -7.113 16.152 1.00 90.94 136 SER A N 1
ATOM 1007 C CA . SER A 1 136 ? -16.706 -7.015 16.336 1.00 90.94 136 SER A CA 1
ATOM 1008 C C . SER A 1 136 ? -17.337 -8.380 16.147 1.00 90.94 136 SER A C 1
ATOM 1010 O O . SER A 1 136 ? -16.799 -9.244 15.461 1.00 90.94 136 SER A O 1
ATOM 1012 N N . VAL A 1 137 ? -18.501 -8.573 16.760 1.00 85.75 137 VAL A N 1
ATOM 1013 C CA . VAL A 1 137 ? -19.246 -9.825 16.629 1.00 85.75 137 VAL A CA 1
ATOM 1014 C C . VAL A 1 137 ? -19.701 -9.995 15.180 1.00 85.75 137 VAL A C 1
ATOM 1016 O O . VAL A 1 137 ? -20.370 -9.118 14.632 1.00 85.75 137 VAL A O 1
ATOM 1019 N N . GLY A 1 138 ? -19.383 -11.139 14.590 1.00 81.50 138 GLY A N 1
ATOM 1020 C CA . GLY A 1 138 ? -19.863 -11.561 13.283 1.00 81.50 138 GLY A CA 1
ATOM 1021 C C . GLY A 1 138 ? -19.419 -12.985 12.985 1.00 81.50 138 GLY A C 1
ATOM 1022 O O . GLY A 1 138 ? -18.663 -13.578 13.757 1.00 81.50 138 GLY A O 1
ATOM 1023 N N . ASP A 1 139 ? -19.903 -13.525 11.874 1.00 74.62 139 ASP A N 1
ATOM 1024 C CA . ASP A 1 139 ? -19.515 -14.864 11.454 1.00 74.62 139 ASP A CA 1
ATOM 1025 C C . ASP A 1 139 ? -18.107 -14.840 10.835 1.00 74.62 139 ASP A C 1
ATOM 1027 O O . ASP A 1 139 ? -17.750 -13.873 10.144 1.00 74.62 139 ASP A O 1
ATOM 1031 N N . PRO A 1 140 ? -17.289 -15.882 11.072 1.00 72.38 140 PRO A N 1
ATOM 1032 C CA . PRO A 1 140 ? -16.011 -16.025 10.391 1.00 72.38 140 PRO A CA 1
ATOM 1033 C C . PRO A 1 140 ? -16.232 -16.171 8.883 1.00 72.38 140 PRO A C 1
ATOM 1035 O O . PRO A 1 140 ? -17.236 -16.743 8.439 1.00 72.38 140 PRO A O 1
ATOM 1038 N N . ALA A 1 141 ? -15.281 -15.685 8.081 1.00 71.44 141 ALA A N 1
ATOM 1039 C CA . ALA A 1 141 ? -15.382 -15.823 6.639 1.00 71.44 141 ALA A CA 1
ATOM 1040 C C . ALA A 1 141 ? -15.388 -17.310 6.271 1.00 71.44 141 ALA A C 1
ATOM 1042 O O . ALA A 1 141 ? -14.564 -18.094 6.753 1.00 71.44 141 ALA A O 1
ATOM 1043 N N . ARG A 1 142 ? -16.273 -17.710 5.356 1.00 71.44 142 ARG A N 1
ATOM 1044 C CA . ARG A 1 142 ? -16.137 -19.029 4.737 1.00 71.44 142 ARG A CA 1
ATOM 1045 C C . ARG A 1 142 ? -14.864 -19.036 3.885 1.00 71.44 142 ARG A C 1
ATOM 1047 O O . ARG A 1 142 ? -14.666 -18.098 3.108 1.00 71.44 142 ARG A O 1
ATOM 1054 N N . PRO A 1 143 ? -14.011 -20.071 3.985 1.00 67.12 143 PRO A N 1
ATOM 1055 C CA . PRO A 1 143 ? -12.868 -20.209 3.096 1.00 67.12 143 PRO A CA 1
ATOM 1056 C C . PRO A 1 143 ? -13.360 -20.257 1.648 1.00 67.12 143 PRO A C 1
ATOM 1058 O O . PRO A 1 143 ? -14.113 -21.155 1.273 1.00 67.12 143 PRO A O 1
ATOM 1061 N N . ALA A 1 144 ? -12.947 -19.286 0.841 1.00 68.56 144 ALA A N 1
ATOM 1062 C CA . ALA A 1 144 ? -13.271 -19.209 -0.575 1.00 68.56 144 ALA A CA 1
ATOM 1063 C C . ALA A 1 144 ? -11.978 -19.034 -1.384 1.00 68.56 144 ALA A C 1
ATOM 1065 O O . ALA A 1 144 ? -11.026 -18.421 -0.886 1.00 68.56 144 ALA A O 1
ATOM 1066 N N . PRO A 1 145 ? -11.907 -19.570 -2.616 1.00 73.19 145 PRO A N 1
ATOM 1067 C CA . PRO A 1 145 ? -10.781 -19.304 -3.498 1.00 73.19 145 PRO A CA 1
ATOM 1068 C C . PRO A 1 145 ? -10.633 -17.797 -3.731 1.00 73.19 145 PRO A C 1
ATOM 1070 O O . PRO A 1 145 ? -11.622 -17.085 -3.895 1.00 73.19 145 PRO A O 1
ATOM 1073 N N . LEU A 1 146 ? -9.385 -17.321 -3.746 1.00 80.69 146 LEU A N 1
ATOM 1074 C CA . LEU A 1 146 ? -9.094 -15.907 -3.963 1.00 80.69 146 LEU A CA 1
ATOM 1075 C C . LEU A 1 146 ? -9.505 -15.489 -5.384 1.00 80.69 146 LEU A C 1
ATOM 1077 O O . LEU A 1 146 ? -8.966 -16.062 -6.342 1.00 80.69 146 LEU A O 1
ATOM 1081 N N . PRO A 1 147 ? -10.403 -14.499 -5.520 1.00 84.69 147 PRO A N 1
ATOM 1082 C CA . PRO A 1 147 ? -10.875 -14.031 -6.813 1.00 84.69 147 PRO A CA 1
ATOM 1083 C C . PRO A 1 147 ? -9.794 -13.233 -7.534 1.00 84.69 147 PRO A C 1
ATOM 1085 O O . PRO A 1 147 ? -8.975 -12.571 -6.898 1.00 84.69 147 PRO A O 1
ATOM 1088 N N . SER A 1 148 ? -9.785 -13.268 -8.862 1.00 80.75 148 SER A N 1
ATOM 1089 C CA . SER A 1 148 ? -8.828 -12.509 -9.676 1.00 80.75 148 SER A CA 1
ATOM 1090 C C . SER A 1 148 ? -9.254 -11.070 -9.966 1.00 80.75 148 SER A C 1
ATOM 1092 O O . SER A 1 148 ? -8.422 -10.258 -10.377 1.00 80.75 148 SER A O 1
ATOM 1094 N N . ARG A 1 149 ? -10.531 -10.732 -9.745 1.00 85.81 149 ARG A N 1
ATOM 1095 C CA . ARG A 1 149 ? -11.094 -9.417 -10.076 1.00 85.81 149 ARG A CA 1
ATOM 1096 C C . ARG A 1 149 ? -11.748 -8.750 -8.874 1.00 85.81 149 ARG A C 1
ATOM 1098 O O . ARG A 1 149 ? -12.371 -9.399 -8.037 1.00 85.81 149 ARG A O 1
ATOM 1105 N N . LEU A 1 150 ? -11.628 -7.427 -8.831 1.00 91.56 150 LEU A N 1
ATOM 1106 C CA . LEU A 1 150 ? -12.377 -6.563 -7.926 1.00 91.56 150 LEU A CA 1
ATOM 1107 C C . LEU A 1 150 ? -13.476 -5.858 -8.712 1.00 91.56 150 LEU A C 1
ATOM 1109 O O . LEU A 1 150 ? -13.209 -5.264 -9.759 1.00 91.56 150 LEU A O 1
ATOM 1113 N N . ARG A 1 151 ? -14.693 -5.885 -8.179 1.00 94.75 151 ARG A N 1
ATOM 1114 C CA . ARG A 1 151 ? -15.815 -5.075 -8.650 1.00 94.75 151 ARG A CA 1
ATOM 1115 C C . ARG A 1 151 ? -16.246 -4.146 -7.525 1.00 94.75 151 ARG A C 1
ATOM 1117 O O . ARG A 1 151 ? -16.361 -4.561 -6.375 1.00 94.75 151 ARG A O 1
ATOM 1124 N N . VAL A 1 152 ? -16.451 -2.873 -7.841 1.00 96.69 152 VAL A N 1
ATOM 1125 C CA . VAL A 1 152 ? -16.907 -1.872 -6.873 1.00 96.69 152 VAL A CA 1
ATOM 1126 C C . VAL A 1 152 ? -18.399 -1.660 -7.075 1.00 96.69 152 VAL A C 1
ATOM 1128 O O . VAL A 1 152 ? -18.837 -1.317 -8.169 1.00 96.69 152 VAL A O 1
ATOM 1131 N N . LEU A 1 153 ? -19.190 -1.849 -6.026 1.00 96.00 153 LEU A N 1
ATOM 1132 C CA . LEU A 1 153 ? -20.598 -1.473 -5.988 1.00 96.00 153 LEU A CA 1
ATOM 1133 C C . LEU A 1 153 ? -20.697 -0.176 -5.197 1.00 96.00 153 LEU A C 1
ATOM 1135 O O . LEU A 1 153 ? -20.247 -0.117 -4.056 1.00 96.00 153 LEU A O 1
ATOM 1139 N N . SER A 1 154 ? -21.280 0.867 -5.777 1.00 95.38 154 SER A N 1
ATOM 1140 C CA . SER A 1 154 ? -21.463 2.144 -5.091 1.00 95.38 154 SER A CA 1
ATOM 1141 C C . SER A 1 154 ? -22.938 2.446 -4.926 1.00 95.38 154 SER A C 1
ATOM 1143 O O . SER A 1 154 ? -23.673 2.517 -5.905 1.00 95.38 154 SER A O 1
ATOM 1145 N N . TRP A 1 155 ? -23.363 2.652 -3.685 1.00 92.44 155 TRP A N 1
ATOM 1146 C CA . TRP A 1 155 ? -24.696 3.141 -3.367 1.00 92.44 155 TRP A CA 1
ATOM 1147 C C . TRP A 1 155 ? -24.594 4.549 -2.795 1.00 92.44 155 TRP A C 1
ATOM 1149 O O . TRP A 1 155 ? -23.810 4.796 -1.878 1.00 92.44 155 TRP A O 1
ATOM 1159 N N . CYS A 1 156 ? -25.399 5.466 -3.322 1.00 88.94 156 CYS A N 1
ATOM 1160 C CA . CYS A 1 156 ? -25.470 6.843 -2.859 1.00 88.94 156 CYS A CA 1
ATOM 1161 C C . CYS A 1 156 ? -26.908 7.172 -2.464 1.00 88.94 156 CYS A C 1
ATOM 1163 O O . CYS A 1 156 ? -27.808 7.127 -3.300 1.00 88.94 156 CYS A O 1
ATOM 1165 N N . ALA A 1 157 ? -27.116 7.540 -1.199 1.00 83.31 157 ALA A N 1
ATOM 1166 C CA . ALA A 1 157 ? -28.447 7.830 -0.668 1.00 83.31 157 ALA A CA 1
ATOM 1167 C C . ALA A 1 157 ? -29.124 9.027 -1.360 1.00 83.31 157 ALA A C 1
ATOM 1169 O O . ALA A 1 157 ? -30.349 9.085 -1.440 1.00 83.31 157 ALA A O 1
ATOM 1170 N N . ARG A 1 158 ? -28.334 10.011 -1.813 1.00 84.25 158 ARG A N 1
ATOM 1171 C CA . ARG A 1 158 ? -28.810 11.249 -2.452 1.00 84.25 158 ARG A CA 1
ATOM 1172 C C . ARG A 1 158 ? -27.874 11.626 -3.609 1.00 84.25 158 ARG A C 1
ATOM 1174 O O . ARG A 1 158 ? -26.980 12.445 -3.406 1.00 84.25 158 ARG A O 1
ATOM 1181 N N . PRO A 1 159 ? -28.035 11.029 -4.803 1.00 83.31 159 PRO A N 1
ATOM 1182 C CA . PRO A 1 159 ? -27.129 11.257 -5.933 1.00 83.31 159 PRO A CA 1
ATOM 1183 C C . PRO A 1 159 ? -27.149 12.701 -6.453 1.00 83.31 159 PRO A C 1
ATOM 1185 O O . PRO A 1 159 ? -26.149 13.148 -7.011 1.00 83.31 159 PRO A O 1
ATOM 1188 N N . ASP A 1 160 ? -28.243 13.431 -6.216 1.00 84.88 160 ASP A N 1
ATOM 1189 C CA . ASP A 1 160 ? -28.395 14.842 -6.595 1.00 84.88 160 ASP A CA 1
ATOM 1190 C C . ASP A 1 160 ? -27.696 15.809 -5.624 1.00 84.88 160 ASP A C 1
ATOM 1192 O O . ASP A 1 160 ? -27.597 17.007 -5.890 1.00 84.88 160 ASP A O 1
ATOM 1196 N N . ASP A 1 161 ? -27.221 15.323 -4.471 1.00 88.19 161 ASP A N 1
ATOM 1197 C CA . ASP A 1 161 ? -26.469 16.154 -3.537 1.00 88.19 161 ASP A CA 1
ATOM 1198 C C . ASP A 1 161 ? -25.069 16.456 -4.097 1.00 88.19 161 ASP A C 1
ATOM 1200 O O . ASP A 1 161 ? -24.321 15.520 -4.387 1.00 88.19 161 ASP A O 1
ATOM 1204 N N . PRO A 1 162 ? -24.641 17.728 -4.187 1.00 91.06 162 PRO A N 1
ATOM 1205 C CA . PRO A 1 162 ? -23.373 18.083 -4.823 1.00 91.06 162 PRO A CA 1
ATOM 1206 C C . PRO A 1 162 ? -22.145 17.520 -4.092 1.00 91.06 162 PRO A C 1
ATOM 1208 O O . PRO A 1 162 ? -21.127 17.236 -4.723 1.00 91.06 162 PRO A O 1
ATOM 1211 N N . THR A 1 163 ? -22.219 17.329 -2.770 1.00 89.94 163 THR A N 1
ATOM 1212 C CA . THR A 1 163 ? -21.109 16.773 -1.985 1.00 89.94 163 THR A CA 1
ATOM 1213 C C . THR A 1 163 ? -20.973 15.276 -2.238 1.00 89.94 163 THR A C 1
ATOM 1215 O O . THR A 1 163 ? -19.869 14.804 -2.507 1.00 89.94 163 THR A O 1
ATOM 1218 N N . LEU A 1 164 ? -22.077 14.524 -2.180 1.00 90.25 164 LEU A N 1
ATOM 1219 C CA . LEU A 1 164 ? -22.053 13.085 -2.458 1.00 90.25 164 LEU A CA 1
ATOM 1220 C C . LEU A 1 164 ? -21.782 12.801 -3.940 1.00 90.25 164 LEU A C 1
ATOM 1222 O O . LEU A 1 164 ? -21.017 11.890 -4.254 1.00 90.25 164 LEU A O 1
ATOM 1226 N N . HIS A 1 165 ? -22.329 13.621 -4.840 1.00 92.81 165 HIS A N 1
ATOM 1227 C CA . HIS A 1 165 ? -22.045 13.575 -6.270 1.00 92.81 165 HIS A CA 1
ATOM 1228 C C . HIS A 1 165 ? -20.549 13.734 -6.540 1.00 92.81 165 HIS A C 1
ATOM 1230 O O . HIS A 1 165 ? -19.980 12.947 -7.288 1.00 92.81 165 HIS A O 1
ATOM 1236 N N . ARG A 1 166 ? -19.878 14.684 -5.875 1.00 95.56 166 ARG A N 1
ATOM 1237 C CA . ARG A 1 166 ? -18.427 14.874 -5.999 1.00 95.56 166 ARG A CA 1
ATOM 1238 C C . ARG A 1 166 ? -17.633 13.628 -5.593 1.00 95.56 16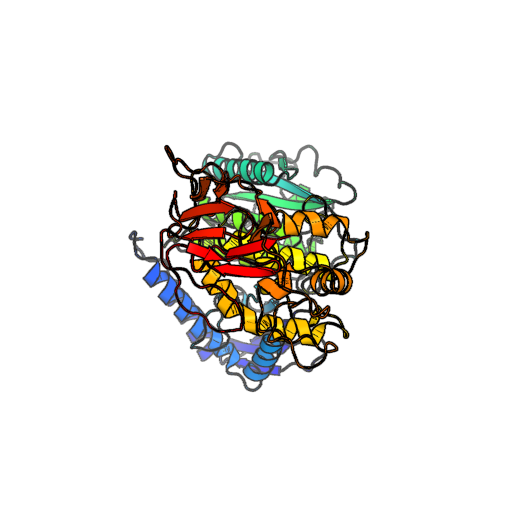6 ARG A C 1
ATOM 1240 O O . ARG A 1 166 ? -16.704 13.252 -6.301 1.00 95.56 166 ARG A O 1
ATOM 1247 N N . VAL A 1 167 ? -17.990 12.982 -4.480 1.00 95.81 167 VAL A N 1
ATOM 1248 C CA . VAL A 1 167 ? -17.325 11.739 -4.040 1.00 95.81 167 VAL A CA 1
ATOM 1249 C C . VAL A 1 167 ? -17.598 10.597 -5.023 1.00 95.81 167 VAL A C 1
ATOM 1251 O O . VAL A 1 167 ? -16.680 9.866 -5.386 1.00 95.81 167 VAL A O 1
ATOM 1254 N N . SER A 1 168 ? -18.841 10.472 -5.494 1.00 95.94 168 SER A N 1
ATOM 1255 C CA . SER A 1 168 ? -19.226 9.480 -6.500 1.00 95.94 168 SER A CA 1
ATOM 1256 C C . SER A 1 168 ? -18.463 9.685 -7.812 1.00 95.94 168 SER A C 1
ATOM 1258 O O . SER A 1 168 ? -17.878 8.738 -8.329 1.00 95.94 168 SER A O 1
ATOM 1260 N N . ALA A 1 169 ? -18.385 10.914 -8.326 1.00 96.81 169 ALA A N 1
ATOM 1261 C CA . ALA A 1 169 ? -17.662 11.246 -9.552 1.00 96.81 169 ALA A CA 1
ATOM 1262 C C . ALA A 1 169 ? -16.164 10.918 -9.443 1.00 96.81 169 ALA A C 1
ATOM 1264 O O . ALA A 1 169 ? -15.608 10.281 -10.336 1.00 96.81 169 ALA A O 1
ATOM 1265 N N . ALA A 1 170 ? -15.531 11.262 -8.317 1.00 97.31 170 ALA A N 1
ATOM 1266 C CA . ALA A 1 170 ? -14.136 10.908 -8.059 1.00 97.31 170 ALA A CA 1
ATOM 1267 C C . ALA A 1 170 ? -13.920 9.384 -8.007 1.00 97.31 170 ALA A C 1
ATOM 1269 O O . ALA A 1 170 ? -12.930 8.878 -8.532 1.00 97.31 170 ALA A O 1
ATOM 1270 N N . LEU A 1 171 ? -14.863 8.629 -7.429 1.00 97.44 171 LEU A N 1
ATOM 1271 C CA . LEU A 1 171 ? -14.818 7.166 -7.446 1.00 97.44 171 LEU A CA 1
ATOM 1272 C C . LEU A 1 171 ? -14.946 6.599 -8.866 1.00 97.44 171 LEU A C 1
ATOM 1274 O O . LEU A 1 171 ? -14.239 5.646 -9.191 1.00 97.44 171 LEU A O 1
ATOM 1278 N N . HIS A 1 172 ? -15.814 7.173 -9.707 1.00 97.12 172 HIS A N 1
ATOM 1279 C CA . HIS A 1 172 ? -15.951 6.776 -11.113 1.00 97.12 172 HIS A CA 1
ATOM 1280 C C . HIS A 1 172 ? -14.648 6.997 -11.879 1.00 97.12 172 HIS A C 1
ATOM 1282 O O . HIS A 1 172 ? -14.171 6.079 -12.544 1.00 97.12 172 HIS A O 1
ATOM 1288 N N . GLU A 1 173 ? -14.042 8.178 -11.741 1.00 94.44 173 GLU A N 1
ATOM 1289 C CA . GLU A 1 173 ? -12.756 8.491 -12.366 1.00 94.44 173 GLU A CA 1
ATOM 1290 C C . GLU A 1 173 ? -11.655 7.533 -11.892 1.00 94.44 173 GLU A C 1
ATOM 1292 O O . GLU A 1 173 ? -10.909 6.980 -12.703 1.00 94.44 173 GLU A O 1
ATOM 1297 N N . LEU A 1 174 ? -11.582 7.280 -10.583 1.00 94.31 174 LEU A N 1
ATOM 1298 C CA . LEU A 1 174 ? -10.609 6.364 -10.000 1.00 94.31 174 LEU A CA 1
ATOM 1299 C C . LEU A 1 174 ? -10.796 4.929 -10.511 1.00 94.31 174 LEU A C 1
ATOM 1301 O O . LEU A 1 174 ? -9.817 4.295 -10.901 1.00 94.31 174 LEU A O 1
ATOM 1305 N N . CYS A 1 175 ? -12.030 4.418 -10.543 1.00 91.75 175 CYS A N 1
ATOM 1306 C CA . CYS A 1 175 ? -12.316 3.080 -11.064 1.00 91.75 175 CYS A CA 1
ATOM 1307 C C . CYS A 1 175 ? -11.964 2.979 -12.551 1.00 91.75 175 CYS A C 1
ATOM 1309 O O . CYS A 1 175 ? -11.308 2.018 -12.946 1.00 91.75 175 CYS A O 1
ATOM 1311 N N . ALA A 1 176 ? -12.308 3.989 -13.357 1.00 86.69 176 ALA A N 1
ATOM 1312 C CA . ALA A 1 176 ? -11.947 4.039 -14.772 1.00 86.69 176 ALA A CA 1
ATOM 1313 C C . ALA A 1 176 ? -10.422 4.027 -14.974 1.00 86.69 176 ALA A C 1
ATOM 1315 O O . ALA A 1 176 ? -9.909 3.241 -15.768 1.00 86.69 176 ALA A O 1
ATOM 1316 N N . ARG A 1 177 ? -9.682 4.831 -14.198 1.00 86.12 177 ARG A N 1
ATOM 1317 C CA . ARG A 1 177 ? -8.211 4.887 -14.221 1.00 86.12 177 ARG A CA 1
ATOM 1318 C C . ARG A 1 177 ? -7.558 3.557 -13.835 1.00 86.12 177 ARG A C 1
ATOM 1320 O O . ARG A 1 177 ? -6.497 3.227 -14.359 1.00 86.12 177 ARG A O 1
ATOM 1327 N N . LEU A 1 178 ? -8.176 2.807 -12.925 1.00 81.31 178 LEU A N 1
ATOM 1328 C CA . LEU A 1 178 ? -7.700 1.496 -12.473 1.00 81.31 178 LEU A CA 1
ATOM 1329 C C . LEU A 1 178 ? -8.224 0.325 -13.322 1.00 81.31 178 LEU A C 1
ATOM 1331 O O . LEU A 1 178 ? -7.817 -0.810 -13.084 1.00 81.31 178 LEU A O 1
ATOM 1335 N N . GLY A 1 179 ? -9.113 0.570 -14.292 1.00 82.38 179 GLY A N 1
ATOM 1336 C CA . GLY A 1 179 ? -9.755 -0.484 -15.083 1.00 82.38 179 GLY A CA 1
ATOM 1337 C C . GLY A 1 179 ? -10.719 -1.367 -14.278 1.00 82.38 179 GLY A C 1
ATOM 1338 O O . GLY A 1 179 ? -10.913 -2.534 -14.614 1.00 82.38 179 GLY A O 1
ATOM 1339 N N . LEU A 1 180 ? -11.298 -0.836 -13.198 1.00 87.69 180 LEU A N 1
ATOM 1340 C CA . LEU A 1 180 ? -12.254 -1.540 -12.345 1.00 87.69 180 LEU A CA 1
ATOM 1341 C C . LEU A 1 180 ? -13.681 -1.434 -12.881 1.00 87.69 180 LEU A C 1
ATOM 1343 O O . LEU A 1 180 ? -14.118 -0.371 -13.323 1.00 87.69 180 LEU A O 1
ATOM 1347 N N . ALA A 1 181 ? -14.441 -2.521 -12.745 1.00 92.44 181 ALA A N 1
ATOM 1348 C CA . ALA A 1 181 ? -15.883 -2.482 -12.940 1.00 92.44 181 ALA A CA 1
ATOM 1349 C C . ALA A 1 181 ? -16.535 -1.743 -11.762 1.00 92.44 181 ALA A C 1
ATOM 1351 O O . ALA A 1 181 ? -16.414 -2.177 -10.614 1.00 92.44 181 ALA A O 1
ATOM 1352 N N . LEU A 1 182 ? -17.224 -0.639 -12.054 1.00 96.56 182 LEU A N 1
ATOM 1353 C CA . LEU A 1 182 ? -18.022 0.115 -11.093 1.00 96.56 182 LEU A CA 1
ATOM 1354 C C . LEU A 1 182 ? -19.506 -0.044 -11.427 1.00 96.56 182 LEU A C 1
ATOM 1356 O O . LEU A 1 182 ? -19.934 0.283 -12.532 1.00 96.56 182 LEU A O 1
ATOM 1360 N N . VAL A 1 183 ? -20.282 -0.527 -10.462 1.00 96.19 183 VAL A N 1
ATOM 1361 C CA . VAL A 1 183 ? -21.735 -0.667 -10.558 1.00 96.19 183 VAL A CA 1
ATOM 1362 C C . VAL A 1 183 ? -22.388 0.336 -9.615 1.00 96.19 183 VAL A C 1
ATOM 1364 O O . VAL A 1 183 ? -22.278 0.219 -8.393 1.00 96.19 183 VAL A O 1
ATOM 1367 N N . THR A 1 184 ? -23.075 1.328 -10.173 1.00 94.62 184 THR A N 1
ATOM 1368 C CA . THR A 1 184 ? -23.874 2.278 -9.393 1.00 94.62 184 THR A CA 1
ATOM 1369 C C . THR A 1 184 ? -25.222 1.654 -9.058 1.00 94.62 184 THR A C 1
ATOM 1371 O O . THR A 1 184 ? -26.003 1.321 -9.946 1.00 94.62 184 THR A O 1
ATOM 1374 N N . LEU A 1 185 ? -25.494 1.492 -7.770 1.00 90.19 185 LEU A N 1
ATOM 1375 C CA . LEU A 1 185 ? -26.756 0.974 -7.266 1.00 90.19 185 LEU A CA 1
ATOM 1376 C C . LEU A 1 185 ? -27.793 2.104 -7.201 1.00 90.19 185 LEU A C 1
ATOM 1378 O O . LEU A 1 185 ? -27.448 3.213 -6.773 1.00 90.19 185 LEU A O 1
ATOM 1382 N N . PRO A 1 186 ? -29.056 1.851 -7.589 1.00 84.81 186 PRO A N 1
ATOM 1383 C CA . PRO A 1 186 ? -30.095 2.865 -7.499 1.00 84.81 186 PRO A CA 1
ATOM 1384 C C . PRO A 1 186 ? -30.372 3.214 -6.021 1.00 84.81 186 PRO A C 1
ATOM 1386 O O . PRO A 1 186 ? -30.263 2.334 -5.160 1.00 84.81 186 PRO A O 1
ATOM 1389 N N . PRO A 1 187 ? -30.718 4.475 -5.688 1.00 80.56 187 PRO A N 1
ATOM 1390 C CA . PRO A 1 187 ? -30.886 4.904 -4.294 1.00 80.56 187 PRO A CA 1
ATOM 1391 C C . PRO A 1 187 ? -31.949 4.110 -3.527 1.00 80.56 187 PRO A C 1
ATOM 1393 O O . PRO A 1 187 ? -31.772 3.838 -2.340 1.00 80.56 187 PRO A O 1
ATOM 1396 N N . ASP A 1 188 ? -33.021 3.714 -4.216 1.00 75.75 188 ASP A N 1
ATOM 1397 C CA . ASP A 1 188 ? -34.139 2.926 -3.691 1.00 75.75 188 ASP A CA 1
ATOM 1398 C C . ASP A 1 188 ? -33.870 1.412 -3.660 1.00 75.75 188 ASP A C 1
ATOM 1400 O O . ASP A 1 188 ? -34.642 0.667 -3.058 1.00 75.75 188 ASP A O 1
ATOM 1404 N N . LEU A 1 189 ? -32.772 0.957 -4.279 1.00 76.81 189 LEU A N 1
ATOM 1405 C CA . LEU A 1 189 ? -32.426 -0.454 -4.448 1.00 76.81 189 LEU A CA 1
ATOM 1406 C C . LEU A 1 189 ? -33.569 -1.285 -5.065 1.00 76.81 189 LEU A C 1
ATOM 1408 O O . LEU A 1 189 ? -33.683 -2.473 -4.766 1.00 76.81 189 LEU A O 1
ATOM 1412 N N . ALA A 1 190 ? -34.389 -0.699 -5.950 1.00 72.44 190 ALA A N 1
ATOM 1413 C CA . ALA A 1 190 ? -35.600 -1.334 -6.492 1.00 72.44 190 ALA A CA 1
ATOM 1414 C C . ALA A 1 190 ? -35.374 -2.643 -7.291 1.00 72.44 190 ALA A C 1
ATOM 1416 O O . ALA A 1 190 ? -36.337 -3.315 -7.650 1.00 72.44 190 ALA A O 1
ATOM 1417 N N . GLY A 1 191 ? -34.123 -3.045 -7.538 1.00 72.81 191 GLY A N 1
ATOM 1418 C CA . GLY A 1 191 ? -33.748 -4.325 -8.156 1.00 72.81 191 GLY A CA 1
ATOM 1419 C C . GLY A 1 191 ? -32.902 -5.246 -7.269 1.00 72.81 191 GLY A C 1
ATOM 1420 O O . GLY A 1 191 ? -32.401 -6.253 -7.758 1.00 72.81 191 GLY A O 1
ATOM 1421 N N . GLY A 1 192 ? -32.706 -4.905 -5.992 1.00 81.00 192 GLY A N 1
ATOM 1422 C CA . GLY A 1 192 ? -31.774 -5.608 -5.111 1.00 81.00 192 GLY A CA 1
ATOM 1423 C C . GLY A 1 192 ? -30.304 -5.398 -5.492 1.00 81.00 192 GLY A C 1
ATOM 1424 O O . GLY A 1 192 ? -29.944 -4.476 -6.228 1.00 81.00 192 GLY A O 1
ATOM 1425 N N . LEU A 1 193 ? -29.432 -6.246 -4.944 1.00 87.06 193 LEU A N 1
ATOM 1426 C CA . LEU A 1 193 ? -28.020 -6.278 -5.320 1.00 87.06 193 LEU A CA 1
ATOM 1427 C C . LEU A 1 193 ? -27.855 -7.045 -6.643 1.00 87.06 193 LEU A C 1
ATOM 1429 O O . LEU A 1 193 ? -28.493 -8.082 -6.810 1.00 87.06 193 LEU A O 1
ATOM 1433 N N . PRO A 1 194 ? -26.970 -6.603 -7.558 1.00 90.12 194 PRO A N 1
ATOM 1434 C CA . PRO A 1 194 ? -26.681 -7.356 -8.776 1.00 90.12 194 PRO A CA 1
ATOM 1435 C C . PRO A 1 194 ? -26.106 -8.725 -8.412 1.00 90.12 194 PRO A C 1
ATOM 1437 O O . PRO A 1 194 ? -25.427 -8.846 -7.390 1.00 90.12 194 PRO A O 1
ATOM 1440 N N . GLU A 1 195 ? -26.323 -9.740 -9.242 1.00 89.94 195 GLU A N 1
ATOM 1441 C CA . GLU A 1 195 ? -25.787 -11.086 -9.007 1.00 89.94 195 GLU A CA 1
ATOM 1442 C C . GLU A 1 195 ? -24.248 -11.072 -8.831 1.00 89.94 195 GLU A C 1
ATOM 1444 O O . GLU A 1 195 ? -23.544 -10.234 -9.425 1.00 89.94 195 GLU A O 1
ATOM 1449 N N . PRO A 1 196 ? -23.693 -11.950 -7.973 1.00 87.88 196 PRO A N 1
ATOM 1450 C CA . PRO A 1 196 ? -22.252 -12.108 -7.849 1.00 87.88 196 PRO A CA 1
ATOM 1451 C C . PRO A 1 196 ? -21.665 -12.643 -9.161 1.00 87.88 196 PRO A C 1
ATOM 1453 O O . PRO A 1 196 ? -22.203 -13.563 -9.775 1.00 87.88 196 PRO A O 1
ATOM 1456 N N . GLU A 1 197 ? -20.541 -12.072 -9.588 1.00 88.75 197 GLU A N 1
ATOM 1457 C CA . GLU A 1 197 ? -19.796 -12.577 -10.742 1.00 88.75 197 GLU A CA 1
ATOM 1458 C C . GLU A 1 197 ? -18.800 -13.663 -10.303 1.00 88.75 197 GLU A C 1
ATOM 1460 O O . GLU A 1 197 ? -18.146 -13.511 -9.265 1.00 88.75 197 GLU A O 1
ATOM 1465 N N . PRO A 1 198 ? -18.627 -14.747 -11.082 1.00 85.25 198 PRO A N 1
ATOM 1466 C CA . PRO A 1 198 ? -17.566 -15.716 -10.835 1.00 85.25 198 PRO A CA 1
ATOM 1467 C C . PRO A 1 198 ? -16.186 -15.047 -10.794 1.00 85.25 198 PRO A C 1
ATOM 1469 O O . PRO A 1 198 ? -15.926 -14.090 -11.526 1.00 85.25 198 PRO A O 1
ATOM 1472 N N . ASP A 1 199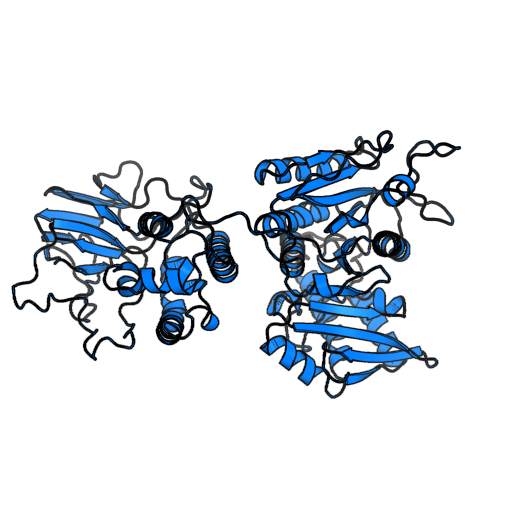 ? -15.286 -15.574 -9.957 1.00 85.19 199 ASP A N 1
ATOM 1473 C CA . ASP A 1 199 ? -13.891 -15.111 -9.840 1.00 85.19 199 ASP A CA 1
ATOM 1474 C C . ASP A 1 199 ? -13.741 -13.603 -9.527 1.00 85.19 199 ASP A C 1
ATOM 1476 O O . ASP A 1 199 ? -12.725 -12.973 -9.828 1.00 85.19 199 ASP A O 1
ATOM 1480 N N . THR A 1 200 ? -14.766 -13.016 -8.902 1.00 87.62 200 THR A N 1
ATOM 1481 C CA . THR A 1 200 ? -14.823 -11.597 -8.544 1.00 87.62 200 THR A CA 1
ATOM 1482 C C . THR A 1 200 ? -15.158 -11.446 -7.062 1.00 87.62 200 THR A C 1
ATOM 1484 O O . THR A 1 200 ? -16.046 -12.127 -6.556 1.00 87.62 200 THR A O 1
ATOM 1487 N N . THR A 1 201 ? -14.457 -10.556 -6.354 1.00 90.81 201 THR A N 1
ATOM 1488 C CA . THR A 1 201 ? -14.910 -10.053 -5.045 1.00 90.81 201 THR A CA 1
ATOM 1489 C C . THR A 1 201 ? -15.552 -8.689 -5.219 1.00 90.81 201 THR A C 1
ATOM 1491 O O . THR A 1 201 ? -15.060 -7.852 -5.984 1.00 90.81 201 THR A O 1
ATOM 1494 N N . ASP A 1 202 ? -16.636 -8.462 -4.486 1.00 92.94 202 ASP A N 1
ATOM 1495 C CA . ASP A 1 202 ? -17.301 -7.170 -4.451 1.00 92.94 202 ASP A CA 1
ATOM 1496 C C . ASP A 1 202 ? -16.756 -6.330 -3.282 1.00 92.94 202 ASP A C 1
ATOM 1498 O O . ASP A 1 202 ? -16.665 -6.795 -2.141 1.00 92.94 202 ASP A O 1
ATOM 1502 N N . LEU A 1 203 ? -16.449 -5.062 -3.556 1.00 95.38 203 LEU A N 1
ATOM 1503 C CA . LEU A 1 203 ? -16.312 -4.011 -2.548 1.00 95.38 203 LEU A CA 1
ATOM 1504 C C . LEU A 1 203 ? -17.548 -3.124 -2.610 1.00 95.38 203 LEU A C 1
ATOM 1506 O O . LEU A 1 203 ? -17.867 -2.582 -3.665 1.00 95.38 203 LEU A O 1
ATOM 1510 N N . LEU A 1 204 ? -18.222 -2.940 -1.479 1.00 95.25 204 LEU A N 1
ATOM 1511 C CA . LEU A 1 204 ? -19.384 -2.058 -1.389 1.00 95.25 204 LEU A CA 1
ATOM 1512 C C . LEU A 1 204 ? -18.983 -0.709 -0.794 1.00 95.25 204 LEU A C 1
ATOM 1514 O O . LEU A 1 204 ? -18.463 -0.655 0.316 1.00 95.25 204 LEU A O 1
ATOM 1518 N N . HIS A 1 205 ? -19.269 0.382 -1.497 1.00 95.88 205 HIS A N 1
ATOM 1519 C CA . HIS A 1 205 ? -19.075 1.746 -1.020 1.00 95.88 205 HIS A CA 1
ATOM 1520 C C . HIS A 1 205 ? -20.429 2.424 -0.783 1.00 95.88 205 HIS A C 1
ATOM 1522 O O . HIS A 1 205 ? -21.172 2.703 -1.727 1.00 95.88 205 HIS A O 1
ATOM 1528 N N . LEU A 1 206 ? -20.747 2.676 0.486 1.00 92.31 206 LEU A N 1
ATOM 1529 C CA . LEU A 1 206 ? -21.991 3.304 0.930 1.00 92.31 206 LEU A CA 1
ATOM 1530 C C . LEU A 1 206 ? -21.767 4.797 1.164 1.00 92.31 206 LEU A C 1
ATOM 1532 O O . LEU A 1 206 ? -20.974 5.156 2.025 1.00 92.31 206 LEU A O 1
ATOM 1536 N N . LEU A 1 207 ? -22.484 5.664 0.452 1.00 89.94 207 LEU A N 1
ATOM 1537 C CA . LEU A 1 207 ? -22.380 7.118 0.574 1.00 89.94 207 LEU A CA 1
ATOM 1538 C C . LEU A 1 207 ? -23.679 7.728 1.096 1.00 89.94 207 LEU A C 1
ATOM 1540 O O . LEU A 1 207 ? -24.737 7.607 0.473 1.00 89.94 207 LEU A O 1
ATOM 1544 N N . CYS A 1 208 ? -23.602 8.431 2.222 1.00 84.88 208 CYS A N 1
ATOM 1545 C CA . CYS A 1 208 ? -24.741 9.149 2.786 1.00 84.88 208 CYS A CA 1
ATOM 1546 C C . CYS A 1 208 ? -24.316 10.386 3.589 1.00 84.88 208 CYS A C 1
ATOM 1548 O O . CYS A 1 208 ? -23.142 10.602 3.888 1.00 84.88 208 CYS A O 1
ATOM 1550 N N . HIS A 1 209 ? -25.295 11.213 3.951 1.00 80.44 209 HIS A N 1
ATOM 1551 C CA . HIS A 1 209 ? -25.128 12.227 4.991 1.00 80.44 209 HIS A CA 1
ATOM 1552 C C . HIS A 1 209 ? -25.541 11.656 6.340 1.00 80.44 209 HIS A C 1
ATOM 1554 O O . HIS A 1 209 ? -26.409 10.785 6.415 1.00 80.44 209 HIS A O 1
ATOM 1560 N N . GLY A 1 210 ? -24.973 12.185 7.421 1.00 65.38 210 GLY A N 1
ATOM 1561 C CA . GLY A 1 210 ? -25.587 11.985 8.726 1.00 65.38 210 GLY A CA 1
ATOM 1562 C C . GLY A 1 210 ? -26.888 12.787 8.829 1.00 65.38 210 GLY A C 1
ATOM 1563 O O . GLY A 1 210 ? -26.886 13.950 8.469 1.00 65.38 210 GLY A O 1
ATOM 1564 N N . GLU A 1 211 ? -28.002 12.242 9.319 1.00 54.56 211 GLU A N 1
ATOM 1565 C CA . GLU A 1 211 ? -29.215 13.039 9.586 1.00 54.56 211 GLU A CA 1
ATOM 1566 C C . GLU A 1 211 ? -29.558 13.082 11.080 1.00 54.56 211 GLU A C 1
ATOM 1568 O O . GLU A 1 211 ? -29.365 12.115 11.823 1.00 54.56 211 GLU A O 1
ATOM 1573 N N . ARG A 1 212 ? -30.089 14.232 11.518 1.00 40.88 212 ARG A N 1
ATOM 1574 C CA . ARG A 1 212 ? -30.542 14.484 12.889 1.00 40.88 212 ARG A CA 1
ATOM 1575 C C . ARG A 1 212 ? -32.018 14.081 12.984 1.00 40.88 212 ARG A C 1
ATOM 1577 O O . ARG A 1 212 ? -32.890 14.849 12.599 1.00 40.88 212 ARG A O 1
ATOM 1584 N N . ALA A 1 213 ? -32.295 12.877 13.475 1.00 39.75 213 ALA A N 1
ATOM 1585 C CA . ALA A 1 213 ? -33.653 12.443 13.805 1.00 39.75 213 ALA A CA 1
ATOM 1586 C C . ALA A 1 213 ? -33.676 11.731 15.166 1.00 39.75 213 ALA A C 1
ATOM 1588 O O . ALA A 1 213 ? -32.821 10.882 15.466 1.00 39.75 213 ALA A O 1
ATOM 1589 N N . GLU A 1 214 ? -34.646 12.125 15.991 1.00 34.50 214 GLU A N 1
ATOM 1590 C CA . GLU A 1 214 ? -34.874 11.640 17.350 1.00 34.50 214 GLU A CA 1
ATOM 1591 C C . GLU A 1 214 ? -34.979 10.103 17.388 1.00 34.50 214 GLU A C 1
ATOM 1593 O O . GLU A 1 214 ? -35.719 9.479 16.631 1.00 34.50 214 GLU A O 1
ATOM 1598 N N . GLY A 1 215 ? -34.198 9.475 18.269 1.00 34.41 215 GLY A N 1
ATOM 1599 C CA . GLY A 1 215 ? -34.470 8.118 18.760 1.00 34.41 215 GLY A CA 1
ATOM 1600 C C . GLY A 1 215 ? -33.894 6.921 17.995 1.00 34.41 215 GLY A C 1
ATOM 1601 O O . GLY A 1 215 ? -33.502 5.960 18.643 1.00 34.41 215 GLY A O 1
ATOM 1602 N N . ALA A 1 216 ? -33.734 6.949 16.670 1.00 36.44 216 ALA A N 1
ATOM 1603 C CA . ALA A 1 216 ? -33.130 5.822 15.943 1.00 36.44 216 ALA A CA 1
ATOM 1604 C C . ALA A 1 216 ? -32.335 6.291 14.726 1.00 36.44 216 ALA A C 1
ATOM 1606 O O . ALA A 1 216 ? -32.696 7.267 14.070 1.00 36.44 216 ALA A O 1
ATOM 1607 N N . LEU A 1 217 ? -31.248 5.588 14.403 1.00 36.50 217 LEU A N 1
ATOM 1608 C CA . LEU A 1 217 ? -30.597 5.702 13.101 1.00 36.50 217 LEU A CA 1
ATOM 1609 C C . LEU A 1 217 ? -31.566 5.130 12.054 1.00 36.50 217 LEU A C 1
ATOM 1611 O O . LEU A 1 217 ? -31.468 3.970 11.667 1.00 36.50 217 LEU A O 1
ATOM 1615 N N . ARG A 1 218 ? -32.545 5.928 11.626 1.00 38.25 218 ARG A N 1
ATOM 1616 C CA . ARG A 1 218 ? -33.150 5.746 10.313 1.00 38.25 218 ARG A CA 1
ATOM 1617 C C . ARG A 1 218 ? -32.209 6.453 9.350 1.00 38.25 218 ARG A C 1
ATOM 1619 O O . ARG A 1 218 ? -32.078 7.670 9.417 1.00 38.25 218 ARG A O 1
ATOM 1626 N N . LEU A 1 219 ? -31.549 5.708 8.468 1.00 41.47 219 LEU A N 1
ATOM 1627 C CA . LEU A 1 219 ? -31.208 6.271 7.164 1.00 41.47 219 LEU A CA 1
ATOM 1628 C C . LEU A 1 219 ? -32.564 6.613 6.537 1.00 41.47 219 LEU A C 1
ATOM 1630 O O . LEU A 1 219 ? -33.240 5.723 6.023 1.00 41.47 219 LEU A O 1
ATOM 1634 N N . ARG A 1 220 ? -33.053 7.844 6.732 1.00 36.12 220 ARG A N 1
ATOM 1635 C CA . ARG A 1 220 ? -34.332 8.271 6.170 1.00 36.12 220 ARG A CA 1
ATOM 1636 C C . ARG A 1 220 ? -34.072 8.580 4.704 1.00 36.12 220 ARG A C 1
ATOM 1638 O O . ARG A 1 220 ? -33.723 9.682 4.310 1.00 36.12 220 ARG A O 1
ATOM 1645 N N . LEU A 1 221 ? -34.177 7.528 3.910 1.00 41.56 221 LEU A N 1
ATOM 1646 C CA . LEU A 1 221 ? -34.297 7.634 2.470 1.00 41.56 221 LEU A CA 1
ATOM 1647 C C . LEU A 1 221 ? -35.603 8.389 2.180 1.00 41.56 221 LEU A C 1
ATOM 1649 O O . LEU A 1 221 ? -36.580 8.212 2.922 1.00 41.56 221 LEU A O 1
ATOM 1653 N N . PRO A 1 222 ? -35.617 9.302 1.200 1.00 31.45 222 PRO A N 1
ATOM 1654 C CA . PRO A 1 222 ? -36.798 10.107 0.916 1.00 31.45 222 PRO A CA 1
ATOM 1655 C C . PRO A 1 222 ? -37.994 9.180 0.631 1.00 31.45 222 PRO A C 1
ATOM 1657 O O . PRO A 1 222 ? -37.905 8.329 -0.246 1.00 31.45 222 PRO A O 1
ATOM 1660 N N . GLY A 1 223 ? -39.090 9.321 1.398 1.00 36.66 223 GLY A N 1
ATOM 1661 C CA . GLY A 1 223 ? -40.346 8.576 1.175 1.00 36.66 223 GLY A CA 1
ATOM 1662 C C . GLY A 1 223 ? -40.884 7.701 2.321 1.00 36.66 223 GLY A C 1
ATOM 1663 O O . GLY A 1 223 ? -41.795 6.914 2.099 1.00 36.66 223 GLY A O 1
ATOM 1664 N N . ALA A 1 224 ? -40.376 7.799 3.552 1.00 34.50 224 ALA A N 1
ATOM 1665 C CA . ALA A 1 224 ? -40.855 6.960 4.660 1.00 34.50 224 ALA A CA 1
ATOM 1666 C C . ALA A 1 224 ? -42.101 7.523 5.381 1.00 34.50 224 ALA A C 1
ATOM 1668 O O . ALA A 1 224 ? -41.993 7.931 6.543 1.00 34.50 224 ALA A O 1
ATOM 1669 N N . ASP A 1 225 ? -43.239 7.481 4.683 1.00 36.25 225 ASP A N 1
ATOM 1670 C CA . ASP A 1 225 ? -44.493 6.919 5.202 1.00 36.25 225 ASP A CA 1
ATOM 1671 C C . ASP A 1 225 ? -44.797 5.670 4.357 1.00 36.25 225 ASP A C 1
ATOM 1673 O O . ASP A 1 225 ? -45.527 5.706 3.377 1.00 36.25 225 ASP A O 1
ATOM 1677 N N . GLY A 1 226 ? -44.145 4.561 4.720 1.00 39.72 226 GLY A N 1
ATOM 1678 C CA . GLY A 1 226 ? -44.499 3.219 4.260 1.00 39.72 226 GLY A CA 1
ATOM 1679 C C . GLY A 1 226 ? -44.207 2.872 2.799 1.00 39.72 226 GLY A C 1
ATOM 1680 O O . GLY A 1 226 ? -45.145 2.697 2.045 1.00 39.72 226 GLY A O 1
ATOM 1681 N N . THR A 1 227 ? -42.947 2.596 2.443 1.00 32.78 227 THR A N 1
ATOM 1682 C CA . THR A 1 227 ? -42.601 1.548 1.458 1.00 32.78 227 THR A CA 1
ATOM 1683 C C . THR A 1 227 ? -41.137 1.117 1.608 1.00 32.78 227 THR A C 1
ATOM 1685 O O . THR A 1 227 ? -40.252 1.908 1.924 1.00 32.78 227 THR A O 1
ATOM 1688 N N . SER A 1 228 ? -40.913 -0.176 1.409 1.00 35.22 228 SER A N 1
ATOM 1689 C CA . SER A 1 228 ? -39.661 -0.934 1.355 1.00 35.22 228 SER A CA 1
ATOM 1690 C C . SER A 1 228 ? -38.606 -0.353 0.401 1.00 35.22 228 SER A C 1
ATOM 1692 O O . SER A 1 228 ? -38.636 -0.627 -0.793 1.00 35.22 228 SER A O 1
ATOM 1694 N N . GLY A 1 229 ? -37.644 0.395 0.942 1.00 41.69 229 GLY A N 1
ATOM 1695 C CA . GLY A 1 229 ? -36.501 0.913 0.181 1.00 41.69 229 GLY A CA 1
ATOM 1696 C C . GLY A 1 229 ? -35.409 1.457 1.094 1.00 41.69 229 GLY A C 1
ATOM 1697 O O . GLY A 1 229 ? -35.077 2.632 1.011 1.00 41.69 229 GLY A O 1
ATOM 1698 N N . SER A 1 230 ? -34.919 0.649 2.045 1.00 51.22 230 SER A N 1
ATOM 1699 C CA . SER A 1 230 ? -33.902 1.075 3.018 1.00 51.22 230 SER A CA 1
ATOM 1700 C C . SER A 1 230 ? -32.648 0.211 2.982 1.00 51.22 230 SER A C 1
ATOM 1702 O O . SER A 1 230 ? -32.690 -0.880 2.429 1.00 51.22 230 SER A O 1
ATOM 1704 N N . LEU A 1 231 ? -31.538 0.649 3.594 1.00 59.47 231 LEU A N 1
ATOM 1705 C CA . LEU A 1 231 ? -30.348 -0.191 3.810 1.00 59.47 231 LEU A CA 1
ATOM 1706 C C . LEU A 1 231 ? -30.711 -1.573 4.399 1.00 59.47 231 LEU A C 1
ATOM 1708 O O . LEU A 1 231 ? -29.973 -2.526 4.202 1.00 59.47 231 LEU A O 1
ATOM 1712 N N . SER A 1 232 ? -31.871 -1.707 5.057 1.00 57.09 232 SER A N 1
ATOM 1713 C CA . SER A 1 232 ? -32.468 -3.006 5.389 1.00 57.09 232 SER A CA 1
ATOM 1714 C C . SER A 1 232 ? -32.498 -3.975 4.202 1.00 57.09 232 SER A C 1
ATOM 1716 O O . SER A 1 232 ? -32.018 -5.082 4.350 1.00 57.09 232 SER A O 1
ATOM 1718 N N . ALA A 1 233 ? -32.940 -3.547 3.017 1.00 60.09 233 ALA A N 1
ATOM 1719 C CA . ALA A 1 233 ? -32.974 -4.369 1.809 1.00 60.09 233 ALA A CA 1
ATOM 1720 C C . ALA A 1 233 ? -31.565 -4.781 1.349 1.00 60.09 233 ALA A C 1
ATOM 1722 O O . ALA A 1 233 ? -31.369 -5.894 0.872 1.00 60.09 233 ALA A O 1
ATOM 1723 N N . LEU A 1 234 ? -30.565 -3.911 1.546 1.00 65.31 234 LEU A N 1
ATOM 1724 C CA . LEU A 1 234 ? -29.163 -4.266 1.321 1.00 65.31 234 LEU A CA 1
ATOM 1725 C C . LEU A 1 234 ? -28.682 -5.311 2.338 1.00 65.31 234 LEU A C 1
ATOM 1727 O O . LEU A 1 234 ? -27.970 -6.232 1.961 1.00 65.31 234 LEU A O 1
ATOM 1731 N N . LEU A 1 235 ? -29.097 -5.188 3.602 1.00 63.50 235 LEU A N 1
ATOM 1732 C CA . LEU A 1 235 ? -28.813 -6.136 4.689 1.00 63.50 235 LEU A CA 1
ATOM 1733 C C . LEU A 1 235 ? -29.606 -7.453 4.587 1.00 63.50 235 LEU A C 1
ATOM 1735 O O . LEU A 1 235 ? -29.265 -8.414 5.280 1.00 63.50 235 LEU A O 1
ATOM 1739 N N . ASP A 1 236 ? -30.653 -7.486 3.763 1.00 66.25 236 ASP A N 1
ATOM 1740 C CA . ASP A 1 236 ? -31.480 -8.666 3.498 1.00 66.25 236 ASP A CA 1
ATOM 1741 C C . ASP A 1 236 ? -30.942 -9.498 2.314 1.00 66.25 236 ASP A C 1
ATOM 1743 O O . ASP A 1 236 ? -31.321 -10.659 2.161 1.00 66.25 236 ASP A O 1
ATOM 1747 N N . GLY A 1 237 ? -30.033 -8.942 1.501 1.00 70.62 237 GLY A N 1
ATOM 1748 C CA . GLY A 1 237 ? -29.310 -9.659 0.444 1.00 70.62 237 GLY A CA 1
ATOM 1749 C C . GLY A 1 237 ? -28.069 -10.425 0.945 1.00 70.62 237 GLY A C 1
ATOM 1750 O O . GLY A 1 237 ? -27.689 -10.299 2.110 1.00 70.62 237 GLY A O 1
ATOM 1751 N N . PRO A 1 238 ? -27.394 -11.205 0.075 1.00 77.62 238 PRO A N 1
ATOM 1752 C CA . PRO A 1 238 ? -26.185 -11.960 0.424 1.00 77.62 238 PRO A CA 1
ATOM 1753 C C . PRO A 1 238 ? -24.977 -11.023 0.594 1.00 77.62 238 PRO A C 1
ATOM 1755 O O . PRO A 1 238 ? -24.165 -10.843 -0.315 1.00 77.62 238 PRO A O 1
ATOM 1758 N N . VAL A 1 239 ? -24.884 -10.360 1.750 1.00 83.94 239 VAL A N 1
ATOM 1759 C CA . VAL A 1 239 ? -23.802 -9.411 2.071 1.00 83.94 239 VAL A CA 1
ATOM 1760 C C . VAL A 1 239 ? -22.480 -10.093 2.437 1.00 83.94 239 VAL A C 1
ATOM 1762 O O . VAL A 1 239 ? -21.436 -9.446 2.453 1.00 83.94 239 VAL A O 1
ATOM 1765 N N . ASP A 1 240 ? -22.501 -11.400 2.682 1.00 81.88 240 ASP A N 1
ATOM 1766 C CA . ASP A 1 240 ? -21.327 -12.235 2.951 1.00 81.88 240 ASP A CA 1
ATOM 1767 C C . ASP A 1 240 ? -20.355 -12.321 1.763 1.00 81.88 240 ASP A C 1
ATOM 1769 O O . ASP A 1 240 ? -19.175 -12.630 1.932 1.00 81.88 240 ASP A O 1
ATOM 1773 N N . ARG A 1 241 ? -20.818 -11.971 0.557 1.00 85.00 241 ARG A N 1
ATOM 1774 C CA . ARG A 1 241 ? -19.978 -11.874 -0.644 1.00 85.00 241 ARG A CA 1
ATOM 1775 C C . ARG A 1 241 ? -19.022 -10.676 -0.647 1.00 85.00 241 ARG A C 1
ATOM 1777 O O . ARG A 1 241 ? -18.098 -10.643 -1.459 1.00 85.00 241 ARG A O 1
ATOM 1784 N N . PHE A 1 242 ? -19.266 -9.662 0.187 1.00 89.44 242 PHE A N 1
ATOM 1785 C CA . PHE A 1 242 ? -18.451 -8.451 0.194 1.00 89.44 242 PHE A CA 1
ATOM 1786 C C . PHE A 1 242 ? -17.141 -8.694 0.942 1.00 89.44 242 PHE A C 1
ATOM 1788 O O . PHE A 1 242 ? -17.130 -8.909 2.155 1.00 89.44 242 PHE A O 1
ATOM 1795 N N . GLY A 1 243 ? -16.015 -8.600 0.229 1.00 87.19 243 GLY A N 1
ATOM 1796 C CA . GLY A 1 243 ? -14.690 -8.703 0.847 1.00 87.19 243 GLY A CA 1
ATOM 1797 C C . GLY A 1 243 ? -14.375 -7.521 1.768 1.00 87.19 243 GLY A C 1
ATOM 1798 O O . GLY A 1 243 ? -13.638 -7.670 2.742 1.00 87.19 243 GLY A O 1
ATOM 1799 N N . LEU A 1 244 ? -14.952 -6.355 1.465 1.00 93.88 244 LEU A N 1
ATOM 1800 C CA . LEU A 1 244 ? -14.837 -5.129 2.247 1.00 93.88 244 LEU A CA 1
ATOM 1801 C C . LEU A 1 244 ? -16.055 -4.232 1.998 1.00 93.88 244 LEU A C 1
ATOM 1803 O O . LEU A 1 244 ? -16.465 -4.032 0.853 1.00 93.88 244 LEU A O 1
ATOM 1807 N N . VAL A 1 245 ? -16.586 -3.635 3.063 1.00 94.75 245 VAL A N 1
ATOM 1808 C CA . VAL A 1 245 ? -17.558 -2.538 2.973 1.00 94.75 245 VAL A CA 1
ATOM 1809 C C . VAL A 1 245 ? -16.897 -1.241 3.430 1.00 94.75 245 VAL A C 1
ATOM 1811 O O . VAL A 1 245 ? -16.293 -1.195 4.497 1.00 94.75 245 VAL A O 1
ATOM 1814 N N . VAL A 1 246 ? -17.008 -0.178 2.640 1.00 96.31 246 VAL A N 1
ATOM 1815 C CA . VAL A 1 246 ? -16.550 1.171 2.990 1.00 96.31 246 VAL A CA 1
ATOM 1816 C C . VAL A 1 246 ? -17.773 2.049 3.215 1.00 96.31 246 VAL A C 1
ATOM 1818 O O . VAL A 1 246 ? -18.596 2.225 2.317 1.00 96.31 246 VAL A O 1
ATOM 1821 N N . VAL A 1 247 ? -17.900 2.608 4.413 1.00 92.56 247 VAL A N 1
ATOM 1822 C CA . VAL A 1 247 ? -18.995 3.509 4.779 1.00 92.56 247 VAL A CA 1
ATOM 1823 C C . VAL A 1 247 ? -18.483 4.944 4.724 1.00 92.56 247 VAL A C 1
ATOM 1825 O O . VAL A 1 247 ? -17.627 5.331 5.507 1.00 92.56 247 VAL A O 1
ATOM 1828 N N . GLY A 1 248 ? -19.008 5.752 3.812 1.00 90.38 248 GLY A N 1
ATOM 1829 C CA . GLY A 1 248 ? -18.713 7.173 3.686 1.00 90.38 248 GLY A CA 1
ATOM 1830 C C . GLY A 1 248 ? -19.870 8.034 4.180 1.00 90.38 248 GLY A C 1
ATOM 1831 O O . GLY A 1 248 ? -20.882 8.180 3.496 1.00 90.38 248 GLY A O 1
ATOM 1832 N N . VAL A 1 249 ? -19.706 8.636 5.363 1.00 83.56 249 VAL A N 1
ATOM 1833 C CA . VAL A 1 249 ? -20.693 9.560 5.942 1.00 83.56 249 VAL A CA 1
ATOM 1834 C C . VAL A 1 249 ? -20.171 10.989 5.893 1.00 83.56 249 VAL A C 1
ATOM 1836 O O . VAL A 1 249 ? -19.226 11.337 6.601 1.00 83.56 249 VAL A O 1
ATOM 1839 N N . CYS A 1 250 ? -20.802 11.823 5.068 1.00 81.69 250 CYS A N 1
ATOM 1840 C CA . CYS A 1 250 ? -20.462 13.234 4.923 1.00 81.69 250 CYS A CA 1
ATOM 1841 C C . CYS A 1 250 ? -21.126 14.110 6.000 1.00 81.69 250 CYS A C 1
ATOM 1843 O O . CYS A 1 250 ? -22.184 13.792 6.550 1.00 81.69 250 CYS A O 1
ATOM 1845 N N . LYS A 1 251 ? -20.520 15.278 6.246 1.00 68.75 251 LYS A N 1
ATOM 1846 C CA . LYS A 1 251 ? -20.947 16.312 7.211 1.00 68.75 251 LYS A CA 1
ATOM 1847 C C . LYS A 1 251 ? -22.315 16.975 6.990 1.00 68.75 251 LYS A C 1
ATOM 1849 O O . LYS A 1 251 ? -22.639 17.907 7.722 1.00 68.75 251 LYS A O 1
ATOM 1854 N N . GLY A 1 252 ? -23.135 16.513 6.045 1.00 55.03 252 GLY A N 1
ATOM 1855 C CA . GLY A 1 252 ? -24.474 17.065 5.804 1.00 55.03 252 GLY A CA 1
ATOM 1856 C C . GLY A 1 252 ? -25.433 16.972 6.998 1.00 55.03 252 GLY A C 1
ATOM 1857 O O . GLY A 1 252 ? -26.465 17.637 6.989 1.00 55.03 252 GLY A O 1
ATOM 1858 N N . GLY A 1 253 ? -25.083 16.239 8.063 1.00 54.88 253 GLY A N 1
ATOM 1859 C CA . GLY A 1 253 ? -25.774 16.371 9.344 1.00 54.88 253 GLY A CA 1
ATOM 1860 C C . GLY A 1 253 ? -25.208 15.535 10.493 1.00 54.88 253 GLY A C 1
ATOM 1861 O O . GLY A 1 253 ? -24.075 15.058 10.464 1.00 54.88 253 GLY A O 1
ATOM 1862 N N . ALA A 1 254 ? -25.986 15.456 11.575 1.00 55.81 254 ALA A N 1
ATOM 1863 C CA . ALA A 1 254 ? -25.504 15.082 12.903 1.00 55.81 254 ALA A CA 1
ATOM 1864 C C . ALA A 1 254 ? -25.788 13.608 13.233 1.00 55.81 254 ALA A C 1
ATOM 1866 O O . ALA A 1 254 ? -26.812 13.283 13.834 1.00 55.81 254 ALA A O 1
ATOM 1867 N N . VAL A 1 255 ? -24.856 12.723 12.875 1.00 59.12 255 VAL A N 1
ATOM 1868 C CA . VAL A 1 255 ? -24.836 11.327 13.340 1.00 59.12 255 VAL A CA 1
ATOM 1869 C C . VAL A 1 255 ? -23.785 11.158 14.432 1.00 59.12 255 VAL A C 1
ATOM 1871 O O . VAL A 1 255 ? -22.685 11.694 14.333 1.00 59.12 255 VAL A O 1
ATOM 1874 N N . SER A 1 256 ? -24.135 10.418 15.488 1.00 66.62 256 SER A N 1
ATOM 1875 C CA . SER A 1 256 ? -23.212 10.091 16.575 1.00 66.62 256 SER A CA 1
ATOM 1876 C C . SER A 1 256 ? -22.286 8.927 16.210 1.00 66.62 256 SER A C 1
ATOM 1878 O O . SER A 1 256 ? -22.673 8.019 15.477 1.00 66.62 256 SER A O 1
ATOM 1880 N N . ALA A 1 257 ? -21.091 8.899 16.802 1.00 68.56 257 ALA A N 1
ATOM 1881 C CA . ALA A 1 257 ? -20.128 7.810 16.629 1.00 68.56 257 ALA A CA 1
ATOM 1882 C C . ALA A 1 257 ? -20.711 6.426 16.961 1.00 68.56 257 ALA A C 1
ATOM 1884 O O . ALA A 1 257 ? -20.518 5.458 16.230 1.00 68.56 257 ALA A O 1
ATOM 1885 N N . HIS A 1 258 ? -21.508 6.345 18.032 1.00 70.50 258 HIS A N 1
ATOM 1886 C CA . HIS A 1 258 ? -22.179 5.109 18.439 1.00 70.50 258 HIS A CA 1
ATOM 1887 C C . HIS A 1 258 ? -23.072 4.532 17.330 1.00 70.50 258 HIS A C 1
ATOM 1889 O O . HIS A 1 258 ? -23.100 3.326 17.107 1.00 70.50 258 HIS A O 1
ATOM 1895 N N . ARG A 1 259 ? -23.763 5.406 16.593 1.00 67.88 259 ARG A N 1
ATOM 1896 C CA . ARG A 1 259 ? -24.654 5.035 15.493 1.00 67.88 259 ARG A CA 1
ATOM 1897 C C . ARG A 1 259 ? -23.882 4.479 14.286 1.00 67.88 259 ARG A C 1
ATOM 1899 O O . ARG A 1 259 ? -24.327 3.503 13.688 1.00 67.88 259 ARG A O 1
ATOM 1906 N N . LEU A 1 260 ? -22.729 5.057 13.948 1.00 69.81 260 LEU A N 1
ATOM 1907 C CA . LEU A 1 260 ? -21.871 4.547 12.866 1.00 69.81 260 LEU A CA 1
ATOM 1908 C C . LEU A 1 260 ? -21.273 3.184 13.218 1.00 69.81 260 LEU A C 1
ATOM 1910 O O . LEU A 1 260 ? -21.324 2.270 12.399 1.00 69.81 260 LEU A O 1
ATOM 1914 N N . ASN A 1 261 ? -20.814 3.022 14.460 1.00 71.69 261 ASN A N 1
ATOM 1915 C CA . ASN A 1 261 ? -20.303 1.742 14.949 1.00 71.69 261 ASN A CA 1
ATOM 1916 C C . ASN A 1 261 ? -21.384 0.652 14.985 1.00 71.69 261 ASN A C 1
ATOM 1918 O O . ASN A 1 261 ? -21.107 -0.507 14.690 1.00 71.69 261 ASN A O 1
ATOM 1922 N N . ASP A 1 262 ? -22.633 1.005 15.298 1.00 77.62 262 ASP A N 1
ATOM 1923 C CA . ASP A 1 262 ? -23.744 0.053 15.212 1.00 77.62 262 ASP A CA 1
ATOM 1924 C C . ASP A 1 262 ? -24.059 -0.351 13.760 1.00 77.62 262 ASP A C 1
ATOM 1926 O O . ASP A 1 262 ? -24.444 -1.489 13.493 1.00 77.62 262 ASP A O 1
ATOM 1930 N N . LEU A 1 263 ? -23.879 0.546 12.785 1.00 82.06 263 LEU A N 1
ATOM 1931 C 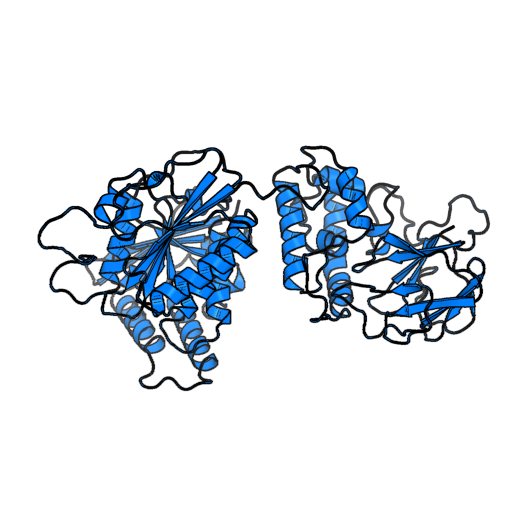CA . LEU A 1 263 ? -24.051 0.201 11.374 1.00 82.06 263 LEU A CA 1
ATOM 1932 C C . LEU A 1 263 ? -23.011 -0.832 10.908 1.00 82.06 263 LEU A C 1
ATOM 1934 O O . LEU A 1 263 ? -23.389 -1.877 10.376 1.00 82.06 263 LEU A O 1
ATOM 1938 N N . SER A 1 264 ? -21.725 -0.571 11.128 1.00 86.38 264 SER A N 1
ATOM 1939 C CA . SER A 1 264 ? -20.660 -1.516 10.778 1.00 86.38 264 SER A CA 1
ATOM 1940 C C . SER A 1 264 ? -20.802 -2.833 11.542 1.00 86.38 264 SER A C 1
ATOM 1942 O O . SER A 1 264 ? -20.736 -3.897 10.934 1.00 86.38 264 SER A O 1
ATOM 1944 N N . GLY A 1 265 ? -21.131 -2.786 12.837 1.00 84.12 265 GLY A N 1
ATOM 1945 C CA . GLY A 1 265 ? -21.415 -3.982 13.630 1.00 84.12 265 GLY A CA 1
ATOM 1946 C C . GLY A 1 265 ? -22.596 -4.803 13.092 1.00 84.12 265 GLY A C 1
ATOM 1947 O O . GLY A 1 265 ? -22.547 -6.031 13.099 1.00 84.12 265 GLY A O 1
ATOM 1948 N N . ARG A 1 266 ? -23.655 -4.159 12.580 1.00 84.12 266 ARG A N 1
ATOM 1949 C CA . ARG A 1 266 ? -24.780 -4.857 11.926 1.00 84.12 266 ARG A CA 1
ATOM 1950 C C . ARG A 1 266 ? -24.383 -5.509 10.605 1.00 84.12 266 ARG A C 1
ATOM 1952 O O . ARG A 1 266 ? -24.836 -6.619 10.350 1.00 84.12 266 ARG A O 1
ATOM 1959 N N . LEU A 1 267 ? -23.555 -4.849 9.795 1.00 86.88 267 LEU A N 1
ATOM 1960 C CA . LEU A 1 267 ? -23.014 -5.426 8.560 1.00 86.88 267 LEU A CA 1
ATOM 1961 C C . LEU A 1 267 ? -22.168 -6.668 8.868 1.00 86.88 267 LEU A C 1
ATOM 1963 O O . LEU A 1 267 ? -22.365 -7.714 8.253 1.00 86.88 267 LEU A O 1
ATOM 1967 N N . LEU A 1 268 ? -21.293 -6.576 9.875 1.00 88.44 268 LEU A N 1
ATOM 1968 C CA . LEU A 1 268 ? -20.435 -7.683 10.300 1.00 88.44 268 LEU A CA 1
ATOM 1969 C C . LEU A 1 268 ? -21.242 -8.885 10.823 1.00 88.44 268 LEU A C 1
ATOM 1971 O O . LEU A 1 268 ? -21.007 -10.020 10.414 1.00 88.44 268 LEU A O 1
ATOM 1975 N N . ARG A 1 269 ? -22.283 -8.647 11.635 1.00 85.25 269 ARG A N 1
ATOM 1976 C CA . ARG A 1 269 ? -23.223 -9.696 12.089 1.00 85.25 269 ARG A CA 1
ATOM 1977 C C . ARG A 1 269 ? -24.022 -10.363 10.968 1.00 85.25 269 ARG A C 1
ATOM 1979 O O . ARG A 1 269 ? -24.631 -11.398 11.205 1.00 85.25 269 ARG A O 1
ATOM 1986 N N . ARG A 1 270 ? -24.071 -9.766 9.777 1.00 84.50 270 ARG A N 1
ATOM 1987 C CA . ARG A 1 270 ? -24.756 -10.320 8.601 1.00 84.50 270 ARG A CA 1
ATOM 1988 C C . ARG A 1 270 ? -23.814 -11.072 7.657 1.00 84.50 270 ARG A C 1
ATOM 1990 O O . ARG A 1 270 ? -24.265 -11.529 6.615 1.00 84.50 270 ARG A O 1
ATOM 1997 N N . GLY A 1 271 ? -22.539 -11.215 8.021 1.00 85.50 271 GLY A N 1
ATOM 1998 C CA . GLY A 1 271 ? -21.559 -12.002 7.272 1.00 85.50 271 GLY A CA 1
ATOM 1999 C C . GLY A 1 271 ? -20.528 -11.174 6.509 1.00 85.50 271 GLY A C 1
ATOM 2000 O O . GLY A 1 271 ? -19.612 -11.750 5.928 1.00 85.50 271 GLY A O 1
ATOM 2001 N N . VAL A 1 272 ? -20.611 -9.837 6.529 1.00 88.75 272 VAL A N 1
ATOM 2002 C CA . VAL A 1 272 ? -19.493 -9.002 6.061 1.00 88.75 272 VAL A CA 1
ATOM 2003 C C . VAL A 1 272 ? -18.293 -9.263 6.965 1.00 88.75 272 VAL A C 1
ATOM 2005 O O . VAL A 1 272 ? -18.428 -9.273 8.182 1.00 88.75 272 VAL A O 1
ATOM 2008 N N . THR A 1 273 ? -17.101 -9.438 6.398 1.00 88.94 273 THR A N 1
ATOM 2009 C CA . THR A 1 273 ? -15.927 -9.801 7.215 1.00 88.94 273 THR A CA 1
ATOM 2010 C C . THR A 1 273 ? -15.067 -8.612 7.628 1.00 88.94 273 THR A C 1
ATOM 2012 O O . THR A 1 273 ? -14.302 -8.696 8.589 1.00 88.94 273 THR A O 1
ATOM 2015 N N . ALA A 1 274 ? -15.182 -7.498 6.901 1.00 93.69 274 ALA A N 1
ATOM 2016 C CA . ALA A 1 274 ? -14.452 -6.268 7.170 1.00 93.69 274 ALA A CA 1
ATOM 2017 C C . ALA A 1 274 ? -15.265 -5.036 6.757 1.00 93.69 274 ALA A C 1
ATOM 2019 O O . ALA A 1 274 ? -15.864 -4.998 5.679 1.00 93.69 274 ALA A O 1
ATOM 2020 N N . CYS A 1 275 ? -15.240 -4.007 7.599 1.00 94.75 275 CYS A N 1
ATOM 2021 C CA . CYS A 1 275 ? -15.897 -2.734 7.358 1.00 94.75 275 CYS A CA 1
ATOM 2022 C C . CYS A 1 275 ? -14.949 -1.581 7.696 1.00 94.75 275 CYS A C 1
ATOM 2024 O O . CYS A 1 275 ? -14.423 -1.505 8.804 1.00 94.75 275 CYS A O 1
ATOM 2026 N N . LEU A 1 276 ? -14.762 -0.656 6.763 1.00 95.62 276 LEU A N 1
ATOM 2027 C CA . LEU A 1 276 ? -14.030 0.585 6.975 1.00 95.62 276 LEU A CA 1
ATOM 2028 C C . LEU A 1 276 ? -15.045 1.709 7.178 1.00 95.62 276 LEU A C 1
ATOM 2030 O O . LEU A 1 276 ? -15.786 2.052 6.259 1.00 95.62 276 LEU A O 1
ATOM 2034 N N . THR A 1 277 ? -15.117 2.242 8.394 1.00 92.31 277 THR A N 1
ATOM 2035 C CA . THR A 1 277 ? -16.181 3.166 8.810 1.00 92.31 277 THR A CA 1
ATOM 2036 C C . THR A 1 277 ? -15.585 4.333 9.575 1.00 92.31 277 THR A C 1
ATOM 2038 O O . THR A 1 277 ? -14.732 4.120 10.437 1.00 92.31 277 THR A O 1
ATOM 2041 N N . PRO A 1 278 ? -15.999 5.574 9.302 1.00 90.94 278 PRO A N 1
ATOM 2042 C CA . PRO A 1 278 ? -15.521 6.695 10.068 1.00 90.94 278 PRO A CA 1
ATOM 2043 C C . PRO A 1 278 ? -16.178 6.724 11.456 1.00 90.94 278 PRO A C 1
ATOM 2045 O O . PRO A 1 278 ? -17.359 6.421 11.610 1.00 90.94 278 PRO A O 1
ATOM 2048 N N . ALA A 1 279 ? -15.409 7.111 12.469 1.00 86.69 279 ALA A N 1
ATOM 2049 C CA . ALA A 1 279 ? -15.875 7.310 13.836 1.00 86.69 279 ALA A CA 1
ATOM 2050 C C . ALA A 1 279 ? -16.845 8.495 13.939 1.00 86.69 279 ALA A C 1
ATOM 2052 O O . ALA A 1 279 ? -17.717 8.518 14.799 1.00 86.69 279 ALA A O 1
ATOM 2053 N N . GLU A 1 280 ? -16.702 9.482 13.056 1.00 84.94 280 GLU A N 1
ATOM 2054 C CA . GLU A 1 280 ? -17.514 10.697 12.984 1.00 84.94 280 GLU A CA 1
ATOM 2055 C C . GLU A 1 280 ? -17.725 11.092 11.515 1.00 84.94 280 GLU A C 1
ATOM 2057 O O . GLU A 1 280 ? -16.984 10.627 10.655 1.00 84.94 280 GLU A O 1
ATOM 2062 N N . PRO A 1 281 ? -18.693 11.961 11.175 1.00 86.19 281 PRO A N 1
ATOM 2063 C CA . PRO A 1 281 ? -18.835 12.446 9.805 1.00 86.19 281 PRO A CA 1
ATOM 2064 C C . PRO A 1 281 ? -17.548 13.100 9.273 1.00 86.19 281 PRO A C 1
ATOM 2066 O O . PRO A 1 281 ? -16.994 14.007 9.900 1.00 86.19 281 PRO A O 1
ATOM 2069 N N . VAL A 1 282 ? -17.114 12.677 8.086 1.00 90.38 282 VAL A N 1
ATOM 2070 C CA . VAL A 1 282 ? -15.871 13.120 7.433 1.00 90.38 282 VAL A CA 1
ATOM 2071 C C . VAL A 1 282 ? -16.149 14.049 6.250 1.00 90.38 282 VAL A C 1
ATOM 2073 O O . VAL A 1 282 ? -17.290 14.215 5.804 1.00 90.38 282 VAL A O 1
ATOM 2076 N N . ARG A 1 283 ? -15.106 14.701 5.727 1.00 90.69 283 ARG A N 1
ATOM 2077 C CA . ARG A 1 283 ? -15.220 15.520 4.508 1.00 90.69 283 ARG A CA 1
ATOM 2078 C C . ARG A 1 283 ? -15.211 14.650 3.256 1.00 90.69 283 ARG A C 1
ATOM 2080 O O . ARG A 1 283 ? -14.584 13.595 3.224 1.00 90.69 283 ARG A O 1
ATOM 2087 N N . ALA A 1 284 ? -15.798 15.171 2.180 1.00 92.62 284 ALA A N 1
ATOM 2088 C CA . ALA A 1 284 ? -15.702 14.563 0.855 1.00 92.62 284 ALA A CA 1
ATOM 2089 C C . ALA A 1 284 ? -14.242 14.323 0.427 1.00 92.62 284 ALA A C 1
ATOM 2091 O O . ALA A 1 284 ? -13.918 13.229 -0.015 1.00 92.62 284 ALA A O 1
ATOM 2092 N N . ASP A 1 285 ? -13.349 15.300 0.632 1.00 93.88 285 ASP A N 1
ATOM 2093 C CA . ASP A 1 285 ? -11.923 15.178 0.272 1.00 93.88 285 ASP A CA 1
ATOM 2094 C C . ASP A 1 285 ? -11.228 14.020 1.005 1.00 93.88 285 ASP A C 1
ATOM 2096 O O . ASP A 1 285 ? -10.339 13.368 0.463 1.00 93.88 285 ASP A O 1
ATOM 2100 N N . THR A 1 286 ? -11.652 13.743 2.239 1.00 94.56 286 THR A N 1
ATOM 2101 C CA . THR A 1 286 ? -11.149 12.632 3.051 1.00 94.56 286 THR A CA 1
ATOM 2102 C C . THR A 1 286 ? -11.601 11.295 2.490 1.00 94.56 286 THR A C 1
ATOM 2104 O O . THR A 1 286 ? -10.781 10.393 2.372 1.00 94.56 286 THR A O 1
ATOM 2107 N N . LEU A 1 287 ? -12.871 11.172 2.096 1.00 95.38 287 LEU A N 1
ATOM 2108 C CA . LEU A 1 287 ? -13.385 9.957 1.455 1.00 95.38 287 LEU A CA 1
ATOM 2109 C C . LEU A 1 287 ? -12.727 9.708 0.096 1.00 95.38 287 LEU A C 1
ATOM 2111 O O . LEU A 1 287 ? -12.388 8.570 -0.215 1.00 95.38 287 LEU A O 1
ATOM 2115 N N . ILE A 1 288 ? -12.502 10.765 -0.687 1.00 97.12 288 ILE A N 1
ATOM 2116 C CA . ILE A 1 288 ? -11.808 10.673 -1.976 1.00 97.12 288 ILE A CA 1
ATOM 2117 C C . ILE A 1 288 ? -10.385 10.149 -1.763 1.00 97.12 288 ILE A C 1
ATOM 2119 O O . ILE A 1 288 ? -10.043 9.104 -2.311 1.00 97.12 288 ILE A O 1
ATOM 2123 N N . ALA A 1 289 ? -9.596 10.795 -0.899 1.00 96.94 289 ALA A N 1
ATOM 2124 C CA . ALA A 1 289 ? -8.227 10.356 -0.627 1.00 96.94 289 ALA A CA 1
ATOM 2125 C C . ALA A 1 289 ? -8.164 8.951 -0.014 1.00 96.94 289 ALA A C 1
ATOM 2127 O O . ALA A 1 289 ? -7.262 8.177 -0.331 1.00 96.94 289 ALA A O 1
ATOM 2128 N N . LEU A 1 290 ? -9.139 8.588 0.825 1.00 97.44 290 LEU A N 1
ATOM 2129 C CA . LEU A 1 290 ? -9.252 7.234 1.359 1.00 97.44 290 LEU A CA 1
ATOM 2130 C C . LEU A 1 290 ? -9.363 6.210 0.223 1.00 97.44 290 LEU A C 1
ATOM 2132 O O . LEU A 1 290 ? -8.592 5.252 0.192 1.00 97.44 290 LEU A O 1
ATOM 2136 N N . MET A 1 291 ? -10.273 6.425 -0.731 1.00 97.81 291 MET A N 1
ATOM 2137 C CA . MET A 1 291 ? -10.450 5.523 -1.871 1.00 97.81 291 MET A CA 1
ATOM 2138 C C . MET A 1 291 ? -9.235 5.521 -2.806 1.00 97.81 291 MET A C 1
ATOM 2140 O O . MET A 1 291 ? -8.844 4.451 -3.278 1.00 97.81 291 MET A O 1
ATOM 2144 N N . GLU A 1 292 ? -8.597 6.676 -3.021 1.00 96.38 292 GLU A N 1
ATOM 2145 C CA . GLU A 1 292 ? -7.369 6.804 -3.819 1.00 96.38 292 GLU A CA 1
ATOM 2146 C C . GLU A 1 292 ? -6.177 6.053 -3.222 1.00 96.38 292 GLU A C 1
ATOM 2148 O O . GLU A 1 292 ? -5.346 5.554 -3.974 1.00 96.38 292 GLU A O 1
ATOM 2153 N N . GLY A 1 293 ? -6.087 5.925 -1.897 1.00 95.81 293 GLY A N 1
ATOM 2154 C CA . GLY A 1 293 ? -5.086 5.061 -1.268 1.00 95.81 293 GLY A CA 1
ATOM 2155 C C . GLY A 1 293 ? -5.499 3.585 -1.231 1.00 95.81 293 GLY A C 1
ATOM 2156 O O . GLY A 1 293 ? -4.658 2.703 -1.415 1.00 95.81 293 GLY A O 1
ATOM 2157 N N . LEU A 1 294 ? -6.791 3.308 -1.023 1.00 96.81 294 LEU A N 1
ATOM 2158 C CA . LEU A 1 294 ? -7.325 1.960 -0.819 1.00 96.81 294 LEU A CA 1
ATOM 2159 C C . LEU A 1 294 ? -7.360 1.129 -2.110 1.00 96.81 294 LEU A C 1
ATOM 2161 O O . LEU A 1 294 ? -6.778 0.043 -2.168 1.00 96.81 294 LEU A O 1
ATOM 2165 N N . LEU A 1 295 ? -8.057 1.615 -3.146 1.00 95.38 295 LEU A N 1
ATOM 2166 C CA . LEU A 1 295 ? -8.345 0.818 -4.342 1.00 95.38 295 LEU A CA 1
ATOM 2167 C C . LEU A 1 295 ? -7.086 0.414 -5.112 1.00 95.38 295 LEU A C 1
ATOM 2169 O O . LEU A 1 295 ? -6.991 -0.767 -5.444 1.00 95.38 295 LEU A O 1
ATOM 2173 N N . PRO A 1 296 ? -6.090 1.290 -5.363 1.00 90.62 296 PRO A N 1
ATOM 2174 C CA . PRO A 1 296 ? -4.885 0.876 -6.079 1.00 90.62 296 PRO A CA 1
ATOM 2175 C C . PRO A 1 296 ? -4.136 -0.264 -5.385 1.00 90.62 296 PRO A C 1
ATOM 2177 O O . PRO A 1 296 ? -3.641 -1.163 -6.063 1.00 90.62 296 PRO A O 1
ATOM 2180 N N . LYS A 1 297 ? -4.082 -0.272 -4.044 1.00 88.94 297 LYS A N 1
ATOM 2181 C CA . LYS A 1 297 ? -3.434 -1.352 -3.287 1.00 88.94 297 LYS A CA 1
ATOM 2182 C C . LYS A 1 297 ? -4.216 -2.655 -3.357 1.00 88.94 297 LYS A C 1
ATOM 2184 O O . LYS A 1 297 ? -3.608 -3.690 -3.617 1.00 88.94 297 LYS A O 1
ATOM 2189 N N . LEU A 1 298 ? -5.539 -2.606 -3.211 1.00 91.69 298 LEU A N 1
ATOM 2190 C CA . LEU A 1 298 ? -6.375 -3.794 -3.395 1.00 91.69 298 LEU A CA 1
ATOM 2191 C C . LEU A 1 298 ? -6.237 -4.362 -4.811 1.00 91.69 298 LEU A C 1
ATOM 2193 O O . LEU A 1 298 ? -5.995 -5.554 -4.962 1.00 91.69 298 LEU A O 1
ATOM 2197 N N . CYS A 1 299 ? -6.295 -3.507 -5.838 1.00 86.44 299 CYS A N 1
ATOM 2198 C CA . CYS A 1 299 ? -6.107 -3.900 -7.238 1.00 86.44 299 CYS A CA 1
ATOM 2199 C C . CYS A 1 299 ? -4.747 -4.540 -7.488 1.00 86.44 299 CYS A C 1
ATOM 2201 O O . CYS A 1 299 ? -4.635 -5.432 -8.316 1.00 86.44 299 CYS A O 1
ATOM 2203 N N . ALA A 1 300 ? -3.712 -4.087 -6.783 1.00 78.50 300 ALA A N 1
ATOM 2204 C CA . ALA A 1 300 ? -2.373 -4.644 -6.882 1.00 78.50 300 ALA A CA 1
ATOM 2205 C C . ALA A 1 300 ? -2.218 -5.994 -6.153 1.00 78.50 300 ALA A C 1
ATOM 2207 O O . ALA A 1 300 ? -1.129 -6.561 -6.167 1.00 78.50 300 ALA A O 1
ATOM 2208 N N . GLY A 1 301 ? -3.282 -6.520 -5.537 1.00 82.00 301 GLY A N 1
ATOM 2209 C CA . GLY A 1 301 ? -3.245 -7.760 -4.768 1.00 82.00 301 GLY A CA 1
ATOM 2210 C C . GLY A 1 301 ? -2.599 -7.602 -3.396 1.00 82.00 301 GLY A C 1
ATOM 2211 O O . GLY A 1 301 ? -2.084 -8.580 -2.864 1.00 82.00 301 GLY A O 1
ATOM 2212 N N . ALA A 1 302 ? -2.580 -6.392 -2.831 1.00 85.31 302 ALA A N 1
ATOM 2213 C CA . ALA A 1 302 ? -2.146 -6.204 -1.454 1.00 85.31 302 ALA A CA 1
ATOM 2214 C C . ALA A 1 302 ? -3.162 -6.809 -0.469 1.00 85.31 302 ALA A C 1
ATOM 2216 O O . ALA A 1 302 ? -4.359 -6.924 -0.760 1.00 85.31 302 ALA A O 1
ATOM 2217 N N . ASP A 1 303 ? -2.682 -7.169 0.720 1.00 89.44 303 ASP A N 1
ATOM 2218 C CA . ASP A 1 303 ? -3.548 -7.518 1.843 1.00 89.44 303 ASP A CA 1
ATOM 2219 C C . ASP A 1 303 ? -4.358 -6.322 2.357 1.00 89.44 303 ASP A C 1
ATOM 2221 O O . ASP A 1 303 ? -4.072 -5.152 2.067 1.00 89.44 303 ASP A O 1
ATOM 2225 N N . LEU A 1 304 ? -5.416 -6.636 3.110 1.00 92.56 304 LEU A N 1
ATOM 2226 C CA . LEU A 1 304 ? -6.330 -5.638 3.658 1.00 92.56 304 LEU A CA 1
ATOM 2227 C C . LEU A 1 304 ? -5.594 -4.626 4.551 1.00 92.56 304 LEU A C 1
ATOM 2229 O O . LEU A 1 304 ? -5.874 -3.430 4.468 1.00 92.56 304 LEU A O 1
ATOM 2233 N N . ASN A 1 305 ? -4.627 -5.081 5.352 1.00 93.50 305 ASN A N 1
ATOM 2234 C CA . ASN A 1 305 ? -3.861 -4.232 6.266 1.00 93.50 305 ASN A CA 1
ATOM 2235 C C . ASN A 1 305 ? -3.088 -3.168 5.479 1.00 93.50 305 ASN A C 1
ATOM 2237 O O . ASN A 1 305 ? -3.211 -1.970 5.733 1.00 93.50 305 ASN A O 1
ATOM 2241 N N . SER A 1 306 ? -2.350 -3.604 4.462 1.00 91.25 306 SER A N 1
ATOM 2242 C CA . SER A 1 306 ? -1.550 -2.767 3.575 1.00 91.25 306 SER A CA 1
ATOM 2243 C C . SER A 1 306 ? -2.409 -1.765 2.810 1.00 91.25 306 SER A C 1
ATOM 2245 O O . SER A 1 306 ? -2.018 -0.605 2.654 1.00 91.25 306 SER A O 1
ATOM 2247 N N . ALA A 1 307 ? -3.590 -2.187 2.350 1.00 94.94 307 ALA A N 1
ATOM 2248 C CA . ALA A 1 307 ? -4.520 -1.312 1.649 1.00 94.94 307 ALA A CA 1
ATOM 2249 C C . ALA A 1 307 ? -5.122 -0.241 2.572 1.00 94.94 307 ALA A C 1
ATOM 2251 O O . ALA A 1 307 ? -5.179 0.928 2.192 1.00 94.94 307 ALA A O 1
ATOM 2252 N N . VAL A 1 308 ? -5.504 -0.597 3.802 1.00 96.69 308 VAL A N 1
ATOM 2253 C CA . VAL A 1 308 ? -6.023 0.362 4.793 1.00 96.69 308 VAL A CA 1
ATOM 2254 C C . VAL A 1 308 ? -4.942 1.348 5.236 1.00 96.69 308 VAL A C 1
ATOM 2256 O O . VAL A 1 308 ? -5.206 2.548 5.324 1.00 96.69 308 VAL A O 1
ATOM 2259 N N . LEU A 1 309 ? -3.706 0.890 5.436 1.00 95.75 309 LEU A N 1
ATOM 2260 C CA . LEU A 1 309 ? -2.575 1.770 5.737 1.00 95.75 309 LEU A CA 1
ATOM 2261 C C . LEU A 1 309 ? -2.298 2.750 4.595 1.00 95.75 309 LEU A C 1
ATOM 2263 O O . LEU A 1 309 ? -2.057 3.932 4.840 1.00 95.75 309 LEU A O 1
ATOM 2267 N N . ALA A 1 310 ? -2.360 2.297 3.340 1.00 94.38 310 ALA A N 1
ATOM 2268 C CA . ALA A 1 310 ? -2.236 3.184 2.186 1.00 94.38 310 ALA A CA 1
ATOM 2269 C C . ALA A 1 310 ? -3.381 4.205 2.115 1.00 94.38 310 ALA A C 1
ATOM 2271 O O . ALA A 1 310 ? -3.125 5.384 1.875 1.00 94.38 310 ALA A O 1
ATOM 2272 N N . ALA A 1 311 ? -4.614 3.784 2.407 1.00 96.69 311 ALA A N 1
ATOM 2273 C CA . ALA A 1 311 ? -5.775 4.663 2.501 1.00 96.69 311 ALA A CA 1
ATOM 2274 C C . ALA A 1 311 ? -5.576 5.762 3.562 1.00 96.69 311 ALA A C 1
ATOM 2276 O O . ALA A 1 311 ? -5.737 6.949 3.278 1.00 96.69 311 ALA A O 1
ATOM 2277 N N . ARG A 1 312 ? -5.136 5.395 4.772 1.00 96.62 312 ARG A N 1
ATOM 2278 C CA . ARG A 1 312 ? -4.845 6.346 5.861 1.00 96.62 312 ARG A CA 1
ATOM 2279 C C . ARG A 1 312 ? -3.668 7.272 5.528 1.00 96.62 312 ARG A C 1
ATOM 2281 O O . ARG A 1 312 ? -3.726 8.466 5.823 1.00 96.62 312 ARG A O 1
ATOM 2288 N N . ARG A 1 313 ? -2.622 6.773 4.860 1.00 95.06 313 ARG A N 1
ATOM 2289 C CA . ARG A 1 313 ? -1.504 7.606 4.372 1.00 95.06 313 ARG A CA 1
ATOM 2290 C C . ARG A 1 313 ? -1.960 8.623 3.327 1.00 95.06 313 ARG A C 1
ATOM 2292 O O . ARG A 1 313 ? -1.547 9.775 3.409 1.00 95.06 313 ARG A O 1
ATOM 2299 N N . ALA A 1 314 ? -2.837 8.236 2.402 1.00 95.25 314 ALA A N 1
ATOM 2300 C CA . ALA A 1 314 ? -3.414 9.153 1.421 1.00 95.25 314 ALA A CA 1
ATOM 2301 C C . ALA A 1 314 ? -4.265 10.243 2.098 1.00 95.25 314 ALA A C 1
ATOM 2303 O O . ALA A 1 314 ? -4.087 11.426 1.815 1.00 95.25 314 ALA A O 1
ATOM 2304 N N . VAL A 1 315 ? -5.094 9.879 3.085 1.00 95.38 315 VAL A N 1
ATOM 2305 C CA . VAL A 1 315 ? -5.832 10.859 3.907 1.00 95.38 315 VAL A CA 1
ATOM 2306 C C . VAL A 1 315 ? -4.883 11.837 4.603 1.00 95.38 315 VAL A C 1
ATOM 2308 O O . VAL A 1 315 ? -5.114 13.045 4.585 1.00 95.38 315 VAL A O 1
ATOM 2311 N N . ARG A 1 316 ? -3.787 11.344 5.188 1.00 93.19 316 ARG A N 1
ATOM 2312 C CA . ARG A 1 316 ? -2.773 12.199 5.819 1.00 93.19 316 ARG A CA 1
ATOM 2313 C C . ARG A 1 316 ? -2.102 13.141 4.814 1.00 93.19 316 ARG A C 1
ATOM 2315 O O . ARG A 1 316 ? -1.878 14.308 5.131 1.00 93.19 316 ARG A O 1
ATOM 2322 N N . ALA A 1 317 ? -1.820 12.662 3.602 1.00 91.44 317 ALA A N 1
ATOM 2323 C CA . ALA A 1 317 ? -1.175 13.441 2.548 1.00 91.44 317 ALA A CA 1
ATOM 2324 C C . ALA A 1 317 ? -1.992 14.671 2.109 1.00 91.44 317 ALA A C 1
ATOM 2326 O O . ALA A 1 317 ? -1.398 15.653 1.667 1.00 91.44 317 ALA A O 1
ATOM 2327 N N . ASN A 1 318 ? -3.313 14.682 2.330 1.00 89.12 318 ASN A N 1
ATOM 2328 C CA . ASN A 1 318 ? -4.149 15.869 2.109 1.00 89.12 318 ASN A CA 1
ATOM 2329 C C . ASN A 1 318 ? -3.788 17.056 3.015 1.00 89.12 318 ASN A C 1
ATOM 2331 O O . ASN A 1 318 ? -4.235 18.170 2.749 1.00 89.12 318 ASN A O 1
ATOM 2335 N N . ARG A 1 319 ? -3.026 16.837 4.101 1.00 87.31 319 ARG A N 1
ATOM 2336 C CA . ARG A 1 319 ? -2.563 17.885 5.032 1.00 87.31 319 ARG A CA 1
ATOM 2337 C C . ARG A 1 319 ? -3.688 18.819 5.495 1.00 87.31 319 ARG A C 1
ATOM 2339 O O . ARG A 1 319 ? -3.493 20.018 5.672 1.00 87.31 319 ARG A O 1
ATOM 2346 N N . SER A 1 320 ? -4.887 18.279 5.705 1.00 87.12 320 SER A N 1
ATOM 2347 C CA . SER A 1 320 ? -6.008 19.057 6.230 1.00 87.12 320 SER A CA 1
ATOM 2348 C C . SER A 1 320 ? -5.853 19.219 7.747 1.00 87.12 320 SER A C 1
ATOM 2350 O O . SER A 1 320 ? -5.747 18.210 8.452 1.00 87.12 320 SER A O 1
ATOM 2352 N N . PRO A 1 321 ? -5.870 20.451 8.290 1.00 84.19 321 PRO A N 1
ATOM 2353 C CA . PRO A 1 321 ? -5.867 20.669 9.738 1.00 84.19 321 PRO A CA 1
ATOM 2354 C C . PRO A 1 321 ? -7.227 20.344 10.383 1.00 84.19 321 PRO A C 1
ATOM 2356 O O . PRO A 1 321 ? -7.362 20.395 11.604 1.00 84.19 321 PRO A O 1
ATOM 2359 N N . HIS A 1 322 ? -8.253 20.040 9.581 1.00 86.38 322 HIS A N 1
ATOM 2360 C CA . HIS A 1 322 ? -9.607 19.812 10.067 1.00 86.38 322 HIS A CA 1
ATOM 2361 C C . HIS A 1 322 ? -9.714 18.422 10.742 1.00 86.38 322 HIS A C 1
ATOM 2363 O O . HIS A 1 322 ? -9.278 17.430 10.154 1.00 86.38 322 HIS A O 1
ATOM 2369 N N . PRO A 1 323 ? -10.292 18.303 11.958 1.00 84.38 323 PRO A N 1
ATOM 2370 C CA . PRO A 1 323 ? -10.350 17.041 12.720 1.00 84.38 323 PRO A CA 1
ATOM 2371 C C . PRO A 1 323 ? -11.079 15.890 12.010 1.00 84.38 323 PRO A C 1
ATOM 2373 O O . PRO A 1 323 ? -10.697 14.739 12.150 1.00 84.38 323 PRO A O 1
ATOM 2376 N N . ASP A 1 324 ? -12.077 16.209 11.193 1.00 86.62 324 ASP A N 1
ATOM 2377 C CA . ASP A 1 324 ? -12.865 15.283 10.360 1.00 86.62 324 ASP A CA 1
ATOM 2378 C C . ASP A 1 324 ? -12.119 14.780 9.110 1.00 86.62 324 ASP A C 1
ATOM 2380 O O . ASP A 1 324 ? -12.691 14.098 8.263 1.00 86.62 324 ASP A O 1
ATOM 2384 N N . SER A 1 325 ? -10.871 15.213 8.944 1.00 90.25 325 SER A N 1
ATOM 2385 C CA . SER A 1 325 ? -10.018 14.890 7.807 1.00 90.25 325 SER A CA 1
ATOM 2386 C C . SER A 1 325 ? -8.774 14.127 8.226 1.00 90.25 325 SER A C 1
ATOM 2388 O O . SER A 1 325 ? -7.837 13.993 7.441 1.00 90.25 325 SER A O 1
ATOM 2390 N N . ARG A 1 326 ? -8.731 13.690 9.486 1.00 92.12 326 ARG A N 1
ATOM 2391 C CA . ARG A 1 326 ? -7.560 13.052 10.072 1.00 92.12 326 ARG A CA 1
ATOM 2392 C C . ARG A 1 326 ? -7.636 11.540 9.871 1.00 92.12 326 ARG A C 1
ATOM 2394 O O . ARG A 1 326 ? -8.724 10.971 9.965 1.00 92.12 326 ARG A O 1
ATOM 2401 N N . PRO A 1 327 ? -6.505 10.866 9.613 1.00 92.69 327 PRO A N 1
ATOM 2402 C CA . PRO A 1 327 ? -6.495 9.454 9.228 1.00 92.69 327 PRO A CA 1
ATOM 2403 C C . PRO A 1 327 ? -7.083 8.517 10.293 1.00 92.69 327 PRO A C 1
ATOM 2405 O O . PRO A 1 327 ? -7.761 7.557 9.937 1.00 92.69 327 PRO A O 1
ATOM 2408 N N . TYR A 1 328 ? -6.901 8.823 11.584 1.00 92.81 328 TYR A N 1
ATOM 2409 C CA . TYR A 1 328 ? -7.438 8.020 12.693 1.00 92.81 328 TYR A CA 1
ATOM 2410 C C . TYR A 1 328 ? -8.969 8.044 12.792 1.00 92.81 328 TYR A C 1
ATOM 2412 O O . TYR A 1 328 ? -9.554 7.228 13.500 1.00 92.81 328 TYR A O 1
ATOM 2420 N N . THR A 1 329 ? -9.637 8.981 12.110 1.00 91.94 329 THR A N 1
ATOM 2421 C CA . THR A 1 329 ? -11.105 9.033 12.111 1.00 91.94 329 THR A CA 1
ATOM 2422 C C . THR A 1 329 ? -11.712 7.883 11.328 1.00 91.94 329 THR A C 1
ATOM 2424 O O . THR A 1 329 ? -12.856 7.542 11.584 1.00 91.94 329 THR A O 1
ATOM 2427 N N . VAL A 1 330 ? -10.973 7.261 10.409 1.00 93.44 330 VAL A N 1
ATOM 2428 C CA . VAL A 1 330 ? -11.449 6.125 9.619 1.00 93.44 330 VAL A CA 1
ATOM 2429 C C . VAL A 1 330 ? -10.996 4.838 10.296 1.00 93.44 330 VAL A C 1
ATOM 2431 O O . VAL A 1 330 ? -9.804 4.535 10.325 1.00 93.44 330 VAL A O 1
ATOM 2434 N N . GLN A 1 331 ? -11.945 4.074 10.832 1.00 95.19 331 GLN A N 1
ATOM 2435 C CA . GLN A 1 331 ? -11.709 2.885 11.646 1.00 95.19 331 GLN A CA 1
ATOM 2436 C C . GLN A 1 331 ? -11.965 1.607 10.846 1.00 95.19 331 GLN A C 1
ATOM 2438 O O . GLN A 1 331 ? -13.003 1.465 10.197 1.00 95.19 331 GLN A O 1
ATOM 2443 N N . LEU A 1 332 ? -11.031 0.660 10.917 1.00 96.62 332 LEU A N 1
ATOM 2444 C CA . LEU A 1 332 ? -11.225 -0.690 10.398 1.00 96.62 332 LEU A CA 1
ATOM 2445 C C . LEU A 1 332 ? -11.884 -1.554 11.477 1.00 96.62 332 LEU A C 1
ATOM 2447 O O . LEU A 1 332 ? -11.355 -1.669 12.582 1.00 96.62 332 LEU A O 1
ATOM 2451 N N . GLN A 1 333 ? -13.014 -2.171 11.151 1.00 95.19 333 GLN A N 1
ATOM 2452 C CA . GLN A 1 333 ? -13.682 -3.174 11.975 1.00 95.19 333 GLN A CA 1
ATOM 2453 C C . GLN A 1 333 ? -13.699 -4.512 11.241 1.00 95.19 333 GLN A C 1
ATOM 2455 O O . GLN A 1 333 ? -13.935 -4.550 10.033 1.00 95.19 333 GLN A O 1
ATOM 2460 N N . VAL A 1 334 ? -13.463 -5.606 11.958 1.00 94.12 334 VAL A N 1
ATOM 2461 C CA . VAL A 1 334 ? -13.449 -6.965 11.403 1.00 94.12 334 VAL A CA 1
ATOM 2462 C C . VAL A 1 334 ? -14.233 -7.921 12.294 1.00 94.12 334 VAL A C 1
ATOM 2464 O O . VAL A 1 334 ? -14.253 -7.755 13.513 1.00 94.12 334 VAL A O 1
ATOM 2467 N N . SER A 1 335 ? -14.854 -8.934 11.693 1.00 90.62 335 SER A N 1
ATOM 2468 C CA . SER A 1 335 ? -15.418 -10.083 12.422 1.00 90.62 335 SER A CA 1
ATOM 2469 C C . SER A 1 335 ? -14.501 -11.305 12.413 1.00 90.62 335 SER A C 1
ATOM 2471 O O . SER A 1 335 ? -14.695 -12.229 13.196 1.00 90.62 335 SER A O 1
ATOM 2473 N N . ASP A 1 336 ? -13.492 -11.312 11.538 1.00 86.06 336 ASP A N 1
ATOM 2474 C CA . ASP A 1 336 ? -12.614 -12.454 11.310 1.00 86.06 336 ASP A CA 1
ATOM 2475 C C . ASP A 1 336 ? -11.141 -12.025 11.295 1.00 86.06 336 ASP A C 1
ATOM 2477 O O . ASP A 1 336 ? -10.687 -11.303 10.401 1.00 86.06 336 ASP A O 1
ATOM 2481 N N . LEU A 1 337 ? -10.372 -12.516 12.270 1.00 87.19 337 LEU A N 1
ATOM 2482 C CA . LEU A 1 337 ? -8.928 -12.279 12.368 1.00 87.19 337 LEU A CA 1
ATOM 2483 C C . LEU A 1 337 ? -8.160 -12.854 11.171 1.00 87.19 337 LEU A C 1
ATOM 2485 O O . LEU A 1 337 ? -7.104 -12.332 10.814 1.00 87.19 337 LEU A O 1
ATOM 2489 N N . GLY A 1 338 ? -8.698 -13.882 10.506 1.00 83.31 338 GLY A N 1
ATOM 2490 C CA . GLY A 1 338 ? -8.128 -14.461 9.292 1.00 83.31 338 GLY A CA 1
ATOM 2491 C C . GLY A 1 338 ? -7.933 -13.435 8.174 1.00 83.31 338 GLY A C 1
ATOM 2492 O O . GLY A 1 338 ? -6.967 -13.529 7.416 1.00 83.31 338 GLY A O 1
ATOM 2493 N N . ARG A 1 339 ? -8.776 -12.393 8.121 1.00 82.44 339 ARG A N 1
ATOM 2494 C CA . ARG A 1 339 ? -8.641 -11.279 7.165 1.00 82.44 339 ARG A CA 1
ATOM 2495 C C . ARG A 1 339 ? -7.432 -10.387 7.429 1.00 82.44 339 ARG A C 1
ATOM 2497 O O . ARG A 1 339 ? -6.963 -9.726 6.507 1.00 82.44 339 ARG A O 1
ATOM 2504 N N . LEU A 1 340 ? -6.918 -10.385 8.656 1.00 84.50 340 LEU A N 1
ATOM 2505 C CA . LEU A 1 340 ? -5.774 -9.574 9.070 1.00 84.50 340 LEU A CA 1
ATOM 2506 C C . LEU A 1 340 ? -4.445 -10.341 9.011 1.00 84.50 340 LEU A C 1
ATOM 2508 O O . LEU A 1 340 ? -3.390 -9.742 9.214 1.00 84.50 340 LEU A O 1
ATOM 2512 N N . ASN A 1 341 ? -4.462 -11.635 8.674 1.00 78.75 341 ASN A N 1
ATOM 2513 C CA . ASN A 1 341 ? -3.268 -12.490 8.597 1.00 78.75 341 ASN A CA 1
ATOM 2514 C C . ASN A 1 341 ? -2.415 -12.271 7.325 1.00 78.75 341 ASN A C 1
ATOM 2516 O O . ASN A 1 341 ? -1.592 -13.117 6.971 1.00 78.75 341 ASN A O 1
ATOM 2520 N N . GLY A 1 342 ? -2.602 -11.151 6.620 1.00 68.19 342 GLY A N 1
ATOM 2521 C CA . GLY A 1 342 ? -1.834 -10.807 5.418 1.00 68.19 342 GLY A CA 1
ATOM 2522 C C . GLY A 1 342 ? -2.254 -11.561 4.152 1.00 68.19 342 GLY A C 1
ATOM 2523 O O . GLY A 1 342 ? -1.518 -11.563 3.168 1.00 68.19 342 GLY A O 1
ATOM 2524 N N . ALA A 1 343 ? -3.416 -12.221 4.155 1.00 73.50 343 ALA A N 1
ATOM 2525 C CA . ALA A 1 343 ? -3.975 -12.796 2.937 1.00 73.50 343 ALA A CA 1
ATOM 2526 C C . ALA A 1 343 ? -4.529 -11.671 2.037 1.00 73.50 343 ALA A C 1
ATOM 2528 O O . ALA A 1 343 ? -5.268 -10.808 2.525 1.00 73.50 343 ALA A O 1
ATOM 2529 N N . PRO A 1 344 ? -4.202 -11.655 0.735 1.00 79.31 344 PRO A N 1
ATOM 2530 C CA . PRO A 1 344 ? -4.716 -10.641 -0.172 1.00 79.31 344 PRO A CA 1
ATOM 2531 C C . PRO A 1 344 ? -6.210 -10.846 -0.447 1.00 79.31 344 PRO A C 1
ATOM 2533 O O . PRO A 1 344 ? -6.699 -11.973 -0.426 1.00 79.31 344 PRO A O 1
ATOM 2536 N N . LEU A 1 345 ? -6.953 -9.759 -0.700 1.00 80.94 345 LEU A N 1
ATOM 2537 C CA . LEU A 1 345 ? -8.375 -9.856 -1.084 1.00 80.94 345 LEU A CA 1
ATOM 2538 C C . LEU A 1 345 ? -8.558 -10.341 -2.524 1.00 80.94 345 LEU A C 1
ATOM 2540 O O . LEU A 1 345 ? -9.589 -10.924 -2.854 1.00 80.94 345 LEU A O 1
ATOM 2544 N N . LEU A 1 346 ? -7.558 -10.086 -3.364 1.00 79.94 346 LEU A N 1
ATOM 2545 C CA . LEU A 1 346 ? -7.499 -10.510 -4.751 1.00 79.94 346 LEU A CA 1
ATOM 2546 C C . LEU A 1 346 ? -6.298 -11.416 -4.955 1.00 79.94 346 LEU A C 1
ATOM 2548 O O . LEU A 1 346 ? -5.243 -11.232 -4.348 1.00 79.94 346 LEU A O 1
ATOM 2552 N N . ARG A 1 347 ? -6.408 -12.328 -5.910 1.00 69.62 347 ARG A N 1
ATOM 2553 C CA . ARG A 1 347 ? -5.230 -12.853 -6.583 1.00 69.62 347 ARG A CA 1
ATOM 2554 C C . ARG A 1 347 ? -4.525 -11.668 -7.244 1.00 69.62 347 ARG A C 1
ATOM 2556 O O . ARG A 1 347 ? -5.154 -10.939 -8.006 1.00 69.62 347 ARG A O 1
ATOM 2563 N N . ALA A 1 348 ? -3.245 -11.464 -6.938 1.00 62.44 348 ALA A N 1
ATOM 2564 C CA . ALA A 1 348 ? -2.478 -10.377 -7.536 1.00 62.44 348 ALA A CA 1
ATOM 2565 C C . ALA A 1 348 ? -2.616 -10.413 -9.072 1.00 62.44 348 ALA A C 1
ATOM 2567 O O . ALA A 1 348 ? -2.502 -11.502 -9.654 1.00 62.44 348 ALA A O 1
ATOM 2568 N N . PRO A 1 349 ? -2.889 -9.266 -9.728 1.00 58.94 349 PRO A N 1
ATOM 2569 C CA . PRO A 1 349 ? -2.993 -9.214 -11.177 1.00 58.94 349 PRO A CA 1
ATOM 2570 C C . PRO A 1 349 ? -1.693 -9.753 -11.768 1.00 58.94 349 PRO A C 1
ATOM 2572 O O . PRO A 1 349 ? -0.597 -9.402 -11.328 1.00 58.94 349 PRO A O 1
ATOM 2575 N N . HIS A 1 350 ? -1.832 -10.685 -12.704 1.00 54.62 350 HIS A N 1
ATOM 2576 C CA . HIS A 1 350 ? -0.736 -11.531 -13.149 1.00 54.62 350 HIS A CA 1
ATOM 2577 C C . HIS A 1 350 ? 0.419 -10.724 -13.758 1.00 54.62 350 HIS A C 1
ATOM 2579 O O . HIS A 1 350 ? 0.276 -10.181 -14.849 1.00 54.62 350 HIS A O 1
ATOM 2585 N N . GLY A 1 351 ? 1.567 -10.740 -13.073 1.00 69.25 351 GLY A N 1
ATOM 2586 C CA . GLY A 1 351 ? 2.889 -10.482 -13.640 1.00 69.25 351 GLY A CA 1
ATOM 2587 C C . GLY A 1 351 ? 3.179 -9.053 -14.105 1.00 69.25 351 GLY A C 1
ATOM 2588 O O . GLY A 1 351 ? 2.331 -8.164 -14.167 1.00 69.25 351 GLY A O 1
ATOM 2589 N N . LEU A 1 352 ? 4.446 -8.825 -14.435 1.00 83.12 352 LEU A N 1
ATOM 2590 C CA . LEU A 1 352 ? 4.844 -7.687 -15.256 1.00 83.12 352 LEU A CA 1
ATOM 2591 C C . LEU A 1 352 ? 4.408 -7.949 -16.713 1.00 83.12 352 LEU A C 1
ATOM 2593 O O . LEU A 1 352 ? 4.268 -9.110 -17.100 1.00 83.12 352 LEU A O 1
ATOM 2597 N N . PRO A 1 353 ? 4.196 -6.919 -17.552 1.00 80.19 353 PRO A N 1
ATOM 2598 C CA . PRO A 1 353 ? 3.845 -7.132 -18.956 1.00 80.19 353 PRO A CA 1
ATOM 2599 C C . PRO A 1 353 ? 4.826 -8.090 -19.651 1.00 80.19 353 PRO A C 1
ATOM 2601 O O . PRO A 1 353 ? 6.034 -7.862 -19.630 1.00 80.19 353 PRO A O 1
ATOM 2604 N N . GLY A 1 354 ? 4.308 -9.169 -20.246 1.00 83.81 354 GLY A N 1
ATOM 2605 C CA . GLY A 1 354 ? 5.116 -10.193 -20.924 1.00 83.81 354 GLY A CA 1
ATOM 2606 C C . GLY A 1 354 ? 5.802 -11.211 -20.004 1.00 83.81 354 GLY A C 1
ATOM 2607 O O . GLY A 1 354 ? 6.576 -12.030 -20.494 1.00 83.81 354 GLY A O 1
ATOM 2608 N N . TRP A 1 355 ? 5.537 -11.181 -18.696 1.00 89.94 355 TRP A N 1
ATOM 2609 C CA . TRP A 1 355 ? 6.030 -12.183 -17.752 1.00 89.94 355 TRP A CA 1
ATOM 2610 C C . TRP A 1 355 ? 4.996 -13.300 -17.545 1.00 89.94 355 TRP A C 1
ATOM 2612 O O . TRP A 1 355 ? 3.796 -13.013 -17.498 1.00 89.94 355 TRP A O 1
ATOM 2622 N N . PRO A 1 356 ? 5.439 -14.562 -17.398 1.00 85.81 356 PRO A N 1
ATOM 2623 C CA . PRO A 1 356 ? 4.562 -15.676 -17.056 1.00 85.81 356 PRO A CA 1
ATOM 2624 C C . PRO A 1 356 ? 4.003 -15.529 -15.638 1.00 85.81 356 PRO A C 1
ATOM 2626 O O . PRO A 1 356 ? 4.446 -14.692 -14.842 1.00 85.81 356 PRO A O 1
ATOM 2629 N N . ARG A 1 357 ? 3.015 -16.360 -15.296 1.00 80.19 357 ARG A N 1
ATOM 2630 C CA . ARG A 1 357 ? 2.429 -16.354 -13.949 1.00 80.19 357 ARG A CA 1
ATOM 2631 C C . ARG A 1 357 ? 3.428 -16.941 -12.958 1.00 80.19 357 ARG A C 1
ATOM 2633 O O . ARG A 1 357 ? 3.672 -18.136 -13.000 1.00 80.19 357 ARG A O 1
ATOM 2640 N N . GLY A 1 358 ? 3.967 -16.128 -12.054 1.00 82.62 358 GLY A N 1
ATOM 2641 C CA . GLY A 1 358 ? 4.802 -16.623 -10.959 1.00 82.62 358 GLY A CA 1
ATOM 2642 C C . GLY A 1 358 ? 3.999 -17.309 -9.854 1.00 82.62 358 GLY A C 1
ATOM 2643 O O . GLY A 1 358 ? 2.770 -17.183 -9.793 1.00 82.62 358 GLY A O 1
ATOM 2644 N N . ASP A 1 359 ? 4.695 -17.978 -8.941 1.00 78.44 359 ASP A N 1
ATOM 2645 C CA . ASP A 1 359 ? 4.144 -18.399 -7.656 1.00 78.44 359 ASP A CA 1
ATOM 2646 C C . ASP A 1 359 ? 3.856 -17.190 -6.734 1.00 78.44 359 ASP A C 1
ATOM 2648 O O . ASP A 1 359 ? 4.063 -16.021 -7.086 1.00 78.44 359 ASP A O 1
ATOM 2652 N N . ALA A 1 360 ? 3.322 -17.441 -5.537 1.00 71.50 360 ALA A N 1
ATOM 2653 C CA . ALA A 1 360 ? 2.984 -16.363 -4.606 1.00 71.50 360 ALA A CA 1
ATOM 2654 C C . ALA A 1 360 ? 4.217 -15.550 -4.163 1.00 71.50 360 ALA A C 1
ATOM 2656 O O . ALA A 1 360 ? 4.117 -14.330 -4.014 1.00 71.50 360 ALA A O 1
ATOM 2657 N N . ALA A 1 361 ? 5.370 -16.202 -3.976 1.00 77.88 361 ALA A N 1
ATOM 2658 C CA . ALA A 1 361 ? 6.594 -15.556 -3.514 1.00 77.88 361 ALA A CA 1
ATOM 2659 C C . ALA A 1 361 ? 7.194 -14.641 -4.592 1.00 77.88 361 ALA A C 1
ATOM 2661 O O . ALA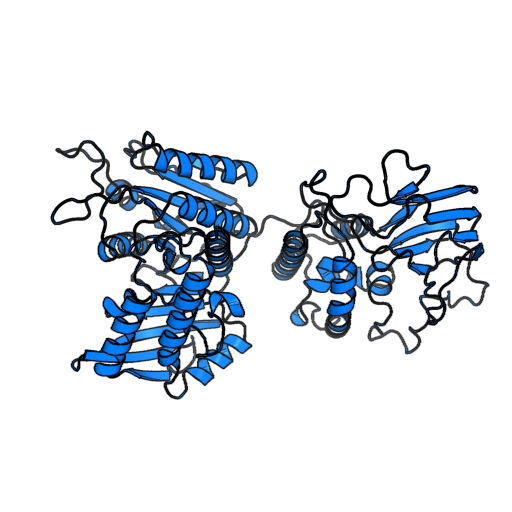 A 1 361 ? 7.489 -13.475 -4.317 1.00 77.88 361 ALA A O 1
ATOM 2662 N N . LEU A 1 362 ? 7.300 -15.127 -5.831 1.00 85.50 362 LEU A N 1
ATOM 2663 C CA . LEU A 1 362 ? 7.763 -14.352 -6.976 1.00 85.50 362 LEU A CA 1
ATOM 2664 C C . LEU A 1 362 ? 6.843 -13.158 -7.232 1.00 85.50 362 LEU A C 1
ATOM 2666 O O . LEU A 1 362 ? 7.323 -12.033 -7.357 1.00 85.50 362 LEU A O 1
ATOM 2670 N N . ASN A 1 363 ? 5.523 -13.360 -7.247 1.00 80.88 363 ASN A N 1
ATOM 2671 C CA . ASN A 1 363 ? 4.582 -12.258 -7.458 1.00 80.88 363 ASN A CA 1
ATOM 2672 C C . ASN A 1 363 ? 4.682 -11.198 -6.353 1.00 80.88 363 ASN A C 1
ATOM 2674 O O . ASN A 1 363 ? 4.665 -10.004 -6.654 1.00 80.88 363 ASN A O 1
ATOM 2678 N N . ALA A 1 364 ? 4.837 -11.607 -5.088 1.00 76.69 364 ALA A N 1
ATOM 2679 C CA . ALA A 1 364 ? 5.048 -10.674 -3.984 1.00 76.69 364 ALA A CA 1
ATOM 2680 C C . ALA A 1 364 ? 6.349 -9.875 -4.156 1.00 76.69 364 ALA A C 1
ATOM 2682 O O . ALA A 1 364 ? 6.373 -8.671 -3.898 1.00 76.69 364 ALA A O 1
ATOM 2683 N N . TRP A 1 365 ? 7.423 -10.512 -4.625 1.00 86.62 365 TRP A N 1
ATOM 2684 C CA . TRP A 1 365 ? 8.682 -9.832 -4.914 1.00 86.62 365 TRP A CA 1
ATOM 2685 C C . TRP A 1 365 ? 8.557 -8.832 -6.071 1.00 86.62 365 TRP A C 1
ATOM 2687 O O . TRP A 1 365 ? 8.920 -7.663 -5.903 1.00 86.62 365 TRP A O 1
ATOM 2697 N N . LEU A 1 366 ? 7.969 -9.237 -7.201 1.00 88.88 366 LEU A N 1
ATOM 2698 C CA . LEU A 1 366 ? 7.710 -8.353 -8.344 1.00 88.88 366 LEU A CA 1
ATOM 2699 C C . LEU A 1 366 ? 6.828 -7.161 -7.949 1.00 88.88 366 LEU A C 1
ATOM 2701 O O . LEU A 1 366 ? 7.089 -6.030 -8.365 1.00 88.88 366 LEU A O 1
ATOM 2705 N N . LEU A 1 367 ? 5.819 -7.391 -7.104 1.00 82.69 367 LEU A N 1
ATOM 2706 C CA . LEU A 1 367 ? 4.955 -6.338 -6.584 1.00 82.69 367 LEU A CA 1
ATOM 2707 C C . LEU A 1 367 ? 5.732 -5.343 -5.717 1.00 82.69 367 LEU A C 1
ATOM 2709 O O . LEU A 1 367 ? 5.590 -4.139 -5.912 1.00 82.69 367 LEU A O 1
ATOM 2713 N N . ARG A 1 368 ? 6.598 -5.811 -4.809 1.00 85.56 368 ARG A N 1
ATOM 2714 C CA . ARG A 1 368 ? 7.447 -4.913 -4.006 1.00 85.56 368 ARG A CA 1
ATOM 2715 C C . ARG A 1 368 ? 8.413 -4.106 -4.870 1.00 85.56 368 ARG A C 1
ATOM 2717 O O . ARG A 1 368 ? 8.628 -2.930 -4.593 1.00 85.56 368 ARG A O 1
ATOM 2724 N N . ALA A 1 369 ? 8.963 -4.704 -5.925 1.00 91.44 369 ALA A N 1
ATOM 2725 C CA . ALA A 1 369 ? 9.823 -3.996 -6.870 1.00 91.44 369 ALA A CA 1
ATOM 2726 C C . ALA A 1 369 ? 9.052 -2.904 -7.621 1.00 91.44 369 ALA A C 1
ATOM 2728 O O . ALA A 1 369 ? 9.519 -1.769 -7.719 1.00 91.44 369 ALA A O 1
ATOM 2729 N N . LYS A 1 370 ? 7.835 -3.218 -8.078 1.00 88.44 370 LYS A N 1
ATOM 2730 C CA . LYS A 1 370 ? 6.914 -2.254 -8.693 1.00 88.44 370 LYS A CA 1
ATOM 2731 C C . LYS A 1 370 ? 6.527 -1.132 -7.727 1.00 88.44 370 LYS A C 1
ATOM 2733 O O . LYS A 1 370 ? 6.521 0.031 -8.127 1.00 88.44 370 LYS A O 1
ATOM 2738 N N . ASP A 1 371 ? 6.231 -1.457 -6.471 1.00 81.94 371 ASP A N 1
ATOM 2739 C CA . ASP A 1 371 ? 5.933 -0.481 -5.420 1.00 81.94 371 ASP A CA 1
ATOM 2740 C C . ASP A 1 371 ? 7.130 0.447 -5.176 1.00 81.94 371 ASP A C 1
ATOM 2742 O O . ASP A 1 371 ? 6.953 1.662 -5.096 1.00 81.94 371 ASP A O 1
ATOM 2746 N N . HIS A 1 372 ? 8.349 -0.100 -5.124 1.00 85.38 372 HIS A N 1
ATOM 2747 C CA . HIS A 1 372 ? 9.571 0.685 -4.962 1.00 85.38 372 HIS A CA 1
ATOM 2748 C C . HIS A 1 372 ? 9.793 1.645 -6.141 1.00 85.38 372 HIS A C 1
ATOM 2750 O O . HIS A 1 372 ? 9.989 2.841 -5.936 1.00 85.38 372 HIS A O 1
ATOM 2756 N N . ALA A 1 373 ? 9.667 1.149 -7.373 1.00 89.69 373 ALA A N 1
ATOM 2757 C CA . ALA A 1 373 ? 9.733 1.964 -8.587 1.00 89.69 373 ALA A CA 1
ATOM 2758 C C . ALA A 1 373 ? 8.677 3.082 -8.611 1.00 89.69 373 ALA A C 1
ATOM 2760 O O . ALA A 1 373 ? 8.968 4.225 -8.968 1.00 89.69 373 ALA A O 1
ATOM 2761 N N . THR A 1 374 ? 7.449 2.763 -8.193 1.00 83.81 374 THR A N 1
ATOM 2762 C CA . THR A 1 374 ? 6.339 3.724 -8.129 1.00 83.81 374 THR A CA 1
ATOM 2763 C C . THR A 1 374 ? 6.604 4.803 -7.082 1.00 83.81 374 THR A C 1
ATOM 2765 O O . THR A 1 374 ? 6.389 5.980 -7.357 1.00 83.81 374 THR A O 1
ATOM 2768 N N . ALA A 1 375 ? 7.114 4.426 -5.905 1.00 81.25 375 ALA A N 1
ATOM 2769 C CA . ALA A 1 375 ? 7.433 5.361 -4.828 1.00 81.25 375 ALA A CA 1
ATOM 2770 C C . ALA A 1 375 ? 8.516 6.379 -5.221 1.00 81.25 375 ALA A C 1
ATOM 2772 O O . ALA A 1 375 ? 8.478 7.516 -4.758 1.00 81.25 375 ALA A O 1
ATOM 2773 N N . LEU A 1 376 ? 9.453 5.991 -6.091 1.00 85.00 376 LEU A N 1
ATOM 2774 C CA . LEU A 1 376 ? 10.494 6.884 -6.604 1.00 85.00 376 LEU A CA 1
ATOM 2775 C C . LEU A 1 376 ? 9.995 7.844 -7.696 1.00 85.00 376 LEU A C 1
ATOM 2777 O O . LEU A 1 376 ? 10.689 8.806 -8.012 1.00 85.00 376 LEU A O 1
ATOM 2781 N N . GLY A 1 377 ? 8.825 7.597 -8.297 1.00 84.88 377 GLY A N 1
ATOM 2782 C CA . GLY A 1 377 ? 8.256 8.471 -9.331 1.00 84.88 377 GLY A CA 1
ATOM 2783 C C . GLY A 1 377 ? 9.056 8.521 -10.640 1.00 84.88 377 GLY A C 1
ATOM 2784 O O . GLY A 1 377 ? 8.836 9.396 -11.467 1.00 84.88 377 GLY A O 1
ATOM 2785 N N . LEU A 1 378 ? 9.986 7.587 -10.862 1.00 88.25 378 LEU A N 1
ATOM 2786 C CA . LEU A 1 378 ? 10.891 7.603 -12.020 1.00 88.25 378 LEU A CA 1
ATOM 2787 C C . LEU A 1 378 ? 10.265 7.023 -13.306 1.00 88.25 378 LEU A C 1
ATOM 2789 O O . LEU A 1 378 ? 10.860 7.099 -14.379 1.00 88.25 378 LEU A O 1
ATOM 2793 N N . GLY A 1 379 ? 9.067 6.437 -13.211 1.00 90.19 379 GLY A N 1
ATOM 2794 C CA . GLY A 1 379 ? 8.286 5.945 -14.354 1.00 90.19 379 GLY A CA 1
ATOM 2795 C C . GLY A 1 379 ? 8.843 4.700 -15.057 1.00 90.19 379 GLY A C 1
ATOM 2796 O O . GLY A 1 379 ? 8.428 4.399 -16.176 1.00 90.19 379 GLY A O 1
ATOM 2797 N N . TYR A 1 380 ? 9.755 3.953 -14.429 1.00 95.44 380 TYR A N 1
ATOM 2798 C CA . TYR A 1 380 ? 10.257 2.682 -14.959 1.00 95.44 380 TYR A CA 1
ATOM 2799 C C . TYR A 1 380 ? 10.512 1.648 -13.855 1.00 95.44 380 TYR A C 1
ATOM 2801 O O . TYR A 1 380 ? 10.660 2.009 -12.693 1.00 95.44 380 TYR A O 1
ATOM 2809 N N . LEU A 1 381 ? 10.591 0.371 -14.233 1.00 95.50 381 LEU A N 1
ATOM 2810 C CA . LEU A 1 381 ? 11.017 -0.743 -13.387 1.00 95.50 381 LEU A CA 1
ATOM 2811 C C . LEU A 1 381 ? 12.190 -1.470 -14.046 1.00 95.50 381 LEU A C 1
ATOM 2813 O O . LEU A 1 381 ? 12.099 -1.887 -15.197 1.00 95.50 381 LEU A O 1
ATOM 2817 N N . GLY A 1 382 ? 13.280 -1.637 -13.305 1.00 95.38 382 GLY A N 1
ATOM 2818 C CA . GLY A 1 382 ? 14.520 -2.269 -13.768 1.00 95.38 382 GLY A CA 1
ATOM 2819 C C . GLY A 1 382 ? 15.069 -3.288 -12.767 1.00 95.38 382 GLY A C 1
ATOM 2820 O O . GLY A 1 382 ? 14.438 -3.567 -11.743 1.00 95.38 382 GLY A O 1
ATOM 2821 N N . LEU A 1 383 ? 16.247 -3.847 -13.050 1.00 93.81 383 LEU A N 1
ATOM 2822 C CA . LEU A 1 383 ? 16.913 -4.816 -12.171 1.00 93.81 383 LEU A CA 1
ATOM 2823 C C . LEU A 1 383 ? 17.236 -4.260 -10.784 1.00 93.81 383 LEU A C 1
ATOM 2825 O O . LEU A 1 383 ? 17.128 -4.966 -9.788 1.00 93.81 383 LEU A O 1
ATOM 2829 N N . GLU A 1 384 ? 17.637 -2.999 -10.712 1.00 92.88 384 GLU A N 1
ATOM 2830 C CA . GLU A 1 384 ? 17.958 -2.292 -9.479 1.00 92.88 384 GLU A CA 1
ATOM 2831 C C . GLU A 1 384 ? 16.775 -2.301 -8.506 1.00 92.88 384 GLU A C 1
ATOM 2833 O O . GLU A 1 384 ? 16.958 -2.502 -7.309 1.00 92.88 384 GLU A O 1
ATOM 2838 N N . HIS A 1 385 ? 15.549 -2.206 -9.022 1.00 94.38 385 HIS A N 1
ATOM 2839 C CA . HIS A 1 385 ? 14.335 -2.273 -8.218 1.00 94.38 385 HIS A CA 1
ATOM 2840 C C . HIS A 1 385 ? 14.048 -3.695 -7.733 1.00 94.38 385 HIS A C 1
ATOM 2842 O O . HIS A 1 385 ? 13.612 -3.868 -6.597 1.00 94.38 385 HIS A O 1
ATOM 2848 N N . LEU A 1 386 ? 14.317 -4.718 -8.558 1.00 92.81 386 LEU A N 1
ATOM 2849 C CA . LEU A 1 386 ? 14.238 -6.115 -8.117 1.00 92.81 386 LEU A CA 1
ATOM 2850 C C . LEU A 1 386 ? 15.232 -6.385 -6.984 1.00 92.81 386 LEU A C 1
ATOM 2852 O O . LEU A 1 386 ? 14.856 -6.965 -5.969 1.00 92.81 386 LEU A O 1
ATOM 2856 N N . ILE A 1 387 ? 16.478 -5.929 -7.131 1.00 89.94 387 ILE A N 1
ATOM 2857 C CA . ILE A 1 387 ? 17.530 -6.103 -6.123 1.00 89.94 387 ILE A CA 1
ATOM 2858 C C . ILE A 1 387 ? 17.163 -5.383 -4.817 1.00 89.94 387 ILE A C 1
ATOM 2860 O O . ILE A 1 387 ? 17.320 -5.951 -3.736 1.00 89.94 387 ILE A O 1
ATOM 2864 N N . LEU A 1 388 ? 16.639 -4.157 -4.897 1.00 89.19 388 LEU A N 1
ATOM 2865 C CA . LEU A 1 388 ? 16.204 -3.390 -3.724 1.00 89.19 388 LEU A CA 1
ATOM 2866 C C . LEU A 1 388 ? 14.976 -4.004 -3.040 1.00 89.19 388 LEU A C 1
ATOM 2868 O O . LEU A 1 388 ? 14.854 -3.946 -1.819 1.00 89.19 388 LEU A O 1
ATOM 2872 N N . ALA A 1 389 ? 14.081 -4.631 -3.804 1.00 89.38 389 ALA A N 1
ATOM 2873 C CA . ALA A 1 389 ? 12.889 -5.283 -3.270 1.00 89.38 389 ALA A CA 1
ATOM 2874 C C . ALA A 1 389 ? 13.125 -6.703 -2.737 1.00 89.38 389 ALA A C 1
ATOM 2876 O O . ALA A 1 389 ? 12.223 -7.256 -2.097 1.00 89.38 389 ALA A O 1
ATOM 2877 N N . ALA A 1 390 ? 14.287 -7.297 -3.013 1.00 87.25 390 ALA A N 1
ATOM 2878 C CA . ALA A 1 390 ? 14.629 -8.652 -2.607 1.00 87.25 390 ALA A CA 1
ATOM 2879 C C . ALA A 1 390 ? 14.753 -8.786 -1.085 1.00 87.25 390 ALA A C 1
ATOM 2881 O O . ALA A 1 390 ? 15.367 -7.950 -0.419 1.00 87.25 390 ALA A O 1
ATOM 2882 N N . ARG A 1 391 ? 14.216 -9.878 -0.532 1.00 82.50 391 ARG A N 1
ATOM 2883 C CA . ARG A 1 391 ? 14.400 -10.255 0.876 1.00 82.50 391 ARG A CA 1
ATOM 2884 C C . ARG A 1 391 ? 15.331 -11.465 0.994 1.00 82.50 391 ARG A C 1
ATOM 2886 O O . ARG A 1 391 ? 15.253 -12.361 0.157 1.00 82.50 391 ARG A O 1
ATOM 2893 N N . PRO A 1 392 ? 16.153 -11.565 2.058 1.00 74.00 392 PRO A N 1
ATOM 2894 C CA . PRO A 1 392 ? 17.062 -12.701 2.256 1.00 74.00 392 PRO A CA 1
ATOM 2895 C C . PRO A 1 392 ? 16.385 -14.078 2.207 1.00 74.00 392 PRO A C 1
ATOM 2897 O O . PRO A 1 392 ? 17.015 -15.056 1.816 1.00 74.00 392 PRO A O 1
ATOM 2900 N N . GLU A 1 393 ? 15.113 -14.146 2.600 1.00 71.62 393 GLU A N 1
ATOM 2901 C CA . GLU A 1 393 ? 14.306 -15.372 2.651 1.00 71.62 393 GLU A CA 1
ATOM 2902 C C . GLU A 1 393 ? 13.959 -15.932 1.256 1.00 71.62 393 GLU A C 1
ATOM 2904 O O . GLU A 1 393 ? 13.594 -17.098 1.141 1.00 71.62 393 GLU A O 1
ATOM 2909 N N . GLU A 1 394 ? 14.056 -15.117 0.200 1.00 71.25 394 GLU A N 1
ATOM 2910 C CA . GLU A 1 394 ? 13.497 -15.414 -1.131 1.00 71.25 394 GLU A CA 1
ATOM 2911 C C . GLU A 1 394 ? 14.463 -16.141 -2.068 1.00 71.25 394 GLU A C 1
ATOM 2913 O O . GLU A 1 394 ? 14.032 -16.706 -3.065 1.00 71.25 394 GLU A O 1
ATOM 2918 N N . GLY A 1 395 ? 15.760 -16.164 -1.752 1.00 61.25 395 GLY A N 1
ATOM 2919 C CA . GLY A 1 395 ? 16.782 -16.870 -2.539 1.00 61.25 395 GLY A CA 1
ATOM 2920 C C . GLY A 1 395 ? 16.889 -18.366 -2.243 1.00 61.25 395 GLY A C 1
ATOM 2921 O O . GLY A 1 395 ? 17.991 -18.911 -2.320 1.00 61.25 395 GLY A O 1
ATOM 2922 N N . GLY A 1 396 ? 15.807 -18.997 -1.773 1.00 70.31 396 GLY A N 1
ATOM 2923 C CA . GLY A 1 396 ? 15.808 -20.408 -1.389 1.00 70.31 396 GLY A CA 1
ATOM 2924 C C . GLY A 1 396 ? 16.953 -20.767 -0.432 1.00 70.31 396 GLY A C 1
ATOM 2925 O O . GLY A 1 396 ? 17.346 -19.973 0.429 1.00 70.31 396 GLY A O 1
ATOM 2926 N N . LEU A 1 397 ? 17.493 -21.981 -0.568 1.00 65.38 397 LEU A N 1
ATOM 2927 C CA . LEU A 1 397 ? 18.753 -22.377 0.076 1.00 65.38 397 LEU A CA 1
ATOM 2928 C C . LEU A 1 397 ? 19.971 -22.054 -0.806 1.00 65.38 397 LEU A C 1
ATOM 2930 O O . LEU A 1 397 ? 21.027 -21.727 -0.265 1.00 65.38 397 LEU A O 1
ATOM 2934 N N . THR A 1 398 ? 19.828 -22.106 -2.135 1.00 72.94 398 THR A N 1
ATOM 2935 C CA . THR A 1 398 ? 20.943 -22.013 -3.094 1.00 72.94 398 THR A CA 1
ATOM 2936 C C . THR A 1 398 ? 21.479 -20.593 -3.238 1.00 72.94 398 THR A C 1
ATOM 2938 O O . THR A 1 398 ? 22.690 -20.382 -3.223 1.00 72.94 398 THR A O 1
ATOM 2941 N N . HIS A 1 399 ? 20.595 -19.597 -3.340 1.00 77.31 399 HIS A N 1
ATOM 2942 C CA . HIS A 1 399 ? 20.975 -18.215 -3.648 1.00 77.31 399 HIS A CA 1
ATOM 2943 C C . HIS A 1 399 ? 20.932 -17.285 -2.434 1.00 77.31 399 HIS A C 1
ATOM 2945 O O . HIS A 1 399 ? 21.366 -16.138 -2.528 1.00 77.31 399 HIS A O 1
ATOM 2951 N N . ARG A 1 400 ? 20.490 -17.756 -1.261 1.00 77.12 400 ARG A N 1
ATOM 2952 C CA . ARG A 1 400 ? 20.377 -16.963 -0.021 1.00 77.12 400 ARG A CA 1
ATOM 2953 C C . ARG A 1 400 ? 21.625 -16.141 0.305 1.00 77.12 400 ARG A C 1
ATOM 2955 O O . ARG A 1 400 ? 21.515 -14.991 0.724 1.00 77.12 400 ARG A O 1
ATOM 2962 N N . ALA A 1 401 ? 22.812 -16.714 0.122 1.00 72.81 401 ALA A N 1
ATOM 2963 C CA . ALA A 1 401 ? 24.074 -16.017 0.358 1.00 72.81 401 ALA A CA 1
ATOM 2964 C C . ALA A 1 401 ? 24.308 -14.872 -0.647 1.00 72.81 401 ALA A C 1
ATOM 2966 O O . ALA A 1 401 ? 24.706 -13.783 -0.239 1.00 72.81 401 ALA A O 1
ATOM 2967 N N . ALA A 1 402 ? 23.981 -15.078 -1.926 1.00 73.75 402 ALA A N 1
ATOM 2968 C CA . ALA A 1 402 ? 24.039 -14.037 -2.950 1.00 73.75 402 ALA A CA 1
ATOM 2969 C C . ALA A 1 402 ? 23.013 -12.923 -2.689 1.00 73.75 402 ALA A C 1
ATOM 2971 O O . ALA A 1 402 ? 23.356 -11.747 -2.772 1.00 73.75 402 ALA A O 1
ATOM 2972 N N . VAL A 1 403 ? 21.787 -13.273 -2.284 1.00 76.94 403 VAL A N 1
ATOM 2973 C CA . VAL A 1 403 ? 20.746 -12.296 -1.916 1.00 76.94 403 VAL A CA 1
ATOM 2974 C C . VAL A 1 403 ? 21.167 -11.460 -0.704 1.00 76.94 403 VAL A C 1
ATOM 2976 O O . VAL A 1 403 ? 21.013 -10.241 -0.703 1.00 76.94 403 VAL A O 1
ATOM 2979 N N . ARG A 1 404 ? 21.765 -12.083 0.320 1.00 77.00 404 ARG A N 1
ATOM 2980 C CA . ARG A 1 404 ? 22.330 -11.353 1.470 1.00 77.00 404 ARG A CA 1
ATOM 2981 C C . ARG A 1 404 ? 23.479 -10.438 1.066 1.00 77.00 404 ARG A C 1
ATOM 2983 O O . ARG A 1 404 ? 23.558 -9.321 1.561 1.00 77.00 404 ARG A O 1
ATOM 2990 N N . ALA A 1 405 ? 24.351 -10.887 0.169 1.00 72.62 405 ALA A N 1
ATOM 2991 C CA . ALA A 1 405 ? 25.440 -10.059 -0.327 1.00 72.62 405 ALA A CA 1
ATOM 2992 C C . ALA A 1 405 ? 24.900 -8.861 -1.138 1.00 72.62 405 ALA A C 1
ATOM 2994 O O . ALA A 1 405 ? 25.366 -7.737 -0.960 1.00 72.62 405 ALA A O 1
ATOM 2995 N N . LEU A 1 406 ? 23.843 -9.058 -1.936 1.00 76.31 406 LEU A N 1
ATOM 2996 C CA . LEU A 1 406 ? 23.126 -7.989 -2.644 1.00 76.31 406 LEU A CA 1
ATOM 2997 C C . LEU A 1 406 ? 22.484 -6.962 -1.702 1.00 76.31 406 LEU A C 1
ATOM 2999 O O . LEU A 1 406 ? 22.371 -5.796 -2.077 1.00 76.31 406 LEU A O 1
ATOM 3003 N N . ALA A 1 407 ? 22.135 -7.334 -0.468 1.00 74.31 407 ALA A N 1
ATOM 3004 C CA . ALA A 1 407 ? 21.667 -6.366 0.526 1.00 74.31 407 ALA A CA 1
ATOM 3005 C C . ALA A 1 407 ? 22.735 -5.299 0.842 1.00 74.31 407 ALA A C 1
ATOM 3007 O O . ALA A 1 407 ? 22.401 -4.138 1.063 1.00 74.31 407 ALA A O 1
ATOM 3008 N N . ALA A 1 408 ? 24.030 -5.634 0.766 1.00 71.06 408 ALA A N 1
ATOM 3009 C CA . ALA A 1 408 ? 25.106 -4.646 0.899 1.00 71.06 408 ALA A CA 1
ATOM 3010 C C . ALA A 1 408 ? 25.164 -3.659 -0.286 1.00 71.06 408 ALA A C 1
ATOM 3012 O O . ALA A 1 408 ? 25.709 -2.563 -0.157 1.00 71.06 408 ALA A O 1
ATOM 3013 N N . ALA A 1 409 ? 24.572 -4.013 -1.433 1.00 71.19 409 ALA A N 1
ATOM 3014 C CA . ALA A 1 409 ? 24.444 -3.137 -2.595 1.00 71.19 409 ALA A CA 1
ATOM 3015 C C . ALA A 1 409 ? 23.248 -2.169 -2.498 1.00 71.19 409 ALA A C 1
ATOM 3017 O O . ALA A 1 409 ? 23.144 -1.266 -3.327 1.00 71.19 409 ALA A O 1
ATOM 3018 N N . HIS A 1 410 ? 22.376 -2.293 -1.486 1.00 78.50 410 HIS A N 1
ATOM 3019 C CA . HIS A 1 410 ? 21.188 -1.438 -1.342 1.00 78.50 410 HIS A CA 1
ATOM 3020 C C . HIS A 1 410 ? 21.530 0.050 -1.246 1.00 78.50 410 HIS A C 1
ATOM 3022 O O . HIS A 1 410 ? 20.958 0.861 -1.975 1.00 78.50 410 HIS A O 1
ATOM 3028 N N . LEU A 1 411 ? 22.474 0.422 -0.376 1.00 72.56 411 LEU A N 1
ATOM 3029 C CA . LEU A 1 411 ? 22.861 1.822 -0.187 1.00 72.56 411 LEU A CA 1
ATOM 3030 C C . LEU A 1 411 ? 23.493 2.425 -1.462 1.00 72.56 411 LEU A C 1
ATOM 3032 O O . LEU A 1 411 ? 23.036 3.493 -1.880 1.00 72.56 411 LEU A O 1
ATOM 3036 N N . PRO A 1 412 ? 24.463 1.762 -2.131 1.00 80.75 412 PRO A N 1
ATOM 3037 C CA . PRO A 1 412 ? 24.930 2.185 -3.448 1.00 80.75 412 PRO A CA 1
ATOM 3038 C C . PRO A 1 412 ? 23.794 2.368 -4.457 1.00 80.75 412 PRO A C 1
ATOM 3040 O O . PRO A 1 412 ? 23.662 3.455 -5.005 1.00 80.75 412 PRO A O 1
ATOM 3043 N N . LEU A 1 413 ? 22.930 1.368 -4.658 1.00 85.19 413 LEU A N 1
ATOM 3044 C CA . LEU A 1 413 ? 21.851 1.429 -5.653 1.00 85.19 413 LEU A CA 1
ATOM 3045 C C . LEU A 1 413 ? 20.854 2.560 -5.377 1.00 85.19 413 LEU A C 1
ATOM 3047 O O . LEU A 1 413 ? 20.453 3.268 -6.298 1.00 85.19 413 LEU A O 1
ATOM 3051 N N . THR A 1 414 ? 20.505 2.774 -4.108 1.00 85.19 414 THR A N 1
ATOM 3052 C CA . THR A 1 414 ? 19.615 3.870 -3.692 1.00 85.19 414 THR A CA 1
ATOM 3053 C C . THR A 1 414 ? 20.232 5.223 -4.035 1.00 85.19 414 THR A C 1
ATOM 3055 O O . THR A 1 414 ? 19.554 6.118 -4.536 1.00 85.19 414 THR A O 1
ATOM 3058 N N . ARG A 1 415 ? 21.544 5.365 -3.826 1.00 84.38 415 ARG A N 1
ATOM 3059 C CA . ARG A 1 415 ? 22.290 6.570 -4.186 1.00 84.38 415 ARG A CA 1
ATOM 3060 C C . ARG A 1 415 ? 22.353 6.782 -5.703 1.00 84.38 415 ARG A C 1
ATOM 3062 O O . ARG A 1 415 ? 22.156 7.910 -6.147 1.00 84.38 415 ARG A O 1
ATOM 3069 N N . LEU A 1 416 ? 22.561 5.722 -6.492 1.00 87.31 416 LEU A N 1
ATOM 3070 C CA . LEU A 1 416 ? 22.517 5.801 -7.960 1.00 87.31 416 LEU A CA 1
ATOM 3071 C C . LEU A 1 416 ? 21.134 6.246 -8.449 1.00 87.31 416 LEU A C 1
ATOM 3073 O O . LEU A 1 416 ? 21.041 7.134 -9.295 1.00 87.31 416 LEU A O 1
ATOM 3077 N N . LEU A 1 417 ? 20.061 5.678 -7.892 1.00 90.94 417 LEU A N 1
ATOM 3078 C CA . LEU A 1 417 ? 18.685 6.064 -8.218 1.00 90.94 417 LEU A CA 1
ATOM 3079 C C . LEU A 1 417 ? 18.400 7.520 -7.836 1.00 90.94 417 LEU A C 1
ATOM 3081 O O . LEU A 1 417 ? 17.775 8.237 -8.612 1.00 90.94 417 LEU A O 1
ATOM 3085 N N . GLY A 1 418 ? 18.924 7.983 -6.699 1.00 88.75 418 GLY A N 1
ATOM 3086 C CA . GLY A 1 418 ? 18.788 9.369 -6.243 1.00 88.75 418 GLY A CA 1
ATOM 3087 C C . GLY A 1 418 ? 19.480 10.417 -7.125 1.00 88.75 418 GLY A C 1
ATOM 3088 O O . GLY A 1 418 ? 19.194 11.604 -6.988 1.00 88.75 418 GLY A O 1
ATOM 3089 N N . GLY A 1 419 ? 20.377 10.015 -8.032 1.00 89.69 419 GLY A N 1
ATOM 3090 C CA . GLY A 1 419 ? 20.961 10.920 -9.029 1.00 89.69 419 GLY A CA 1
ATOM 3091 C C . GLY A 1 419 ? 20.116 11.088 -10.300 1.00 89.69 419 GLY A C 1
ATOM 3092 O O . GLY A 1 419 ? 20.421 11.961 -11.117 1.00 89.69 419 GLY A O 1
ATOM 3093 N N . LEU A 1 420 ? 19.041 10.307 -10.462 1.00 94.56 420 LEU A N 1
ATOM 3094 C CA . LEU A 1 420 ? 18.048 10.511 -11.514 1.00 94.56 420 LEU A CA 1
ATOM 3095 C C . LEU A 1 420 ? 17.017 11.557 -11.077 1.00 94.56 420 LEU A C 1
ATOM 3097 O O . LEU A 1 420 ? 16.654 11.668 -9.910 1.00 94.56 420 LEU A O 1
ATOM 3101 N N . SER A 1 421 ? 16.540 12.342 -12.034 1.00 92.81 421 SER A N 1
ATOM 3102 C CA . SER A 1 421 ? 15.484 13.333 -11.842 1.00 92.81 421 SER A CA 1
ATOM 3103 C C . SER A 1 421 ? 14.249 12.946 -12.645 1.00 92.81 421 SER A C 1
ATOM 3105 O O . SER A 1 421 ? 14.358 12.391 -13.739 1.00 92.81 421 SER A O 1
ATOM 3107 N N . GLU A 1 422 ? 13.075 13.264 -12.114 1.00 92.19 422 GLU A N 1
ATOM 3108 C CA . GLU A 1 422 ? 11.808 13.069 -12.813 1.00 92.19 422 GLU A CA 1
ATOM 3109 C C . GLU A 1 422 ? 11.581 14.157 -13.882 1.00 92.19 422 GLU A C 1
ATOM 3111 O O . GLU A 1 422 ? 11.937 15.324 -13.700 1.00 92.19 422 GLU A O 1
ATOM 3116 N N . ARG A 1 423 ? 10.944 13.769 -14.989 1.00 89.56 423 ARG A N 1
ATOM 3117 C CA . ARG A 1 423 ? 10.417 14.612 -16.063 1.00 89.56 423 ARG A CA 1
ATOM 3118 C C . ARG A 1 423 ? 8.886 14.590 -16.030 1.00 89.56 423 ARG A C 1
ATOM 3120 O O . ARG A 1 423 ? 8.279 13.667 -16.582 1.00 89.56 423 ARG A O 1
ATOM 3127 N N . PRO A 1 424 ? 8.239 15.591 -15.406 1.00 80.12 424 PRO A N 1
ATOM 3128 C CA . PRO A 1 424 ? 6.785 15.611 -15.250 1.00 80.12 424 PRO A CA 1
ATOM 3129 C C . PRO A 1 424 ? 6.021 15.562 -16.582 1.00 80.12 424 PRO A C 1
ATOM 3131 O O . PRO A 1 424 ? 4.942 14.979 -16.644 1.00 80.12 424 PRO A O 1
ATOM 3134 N N . ASP A 1 425 ? 6.602 16.119 -17.653 1.00 82.81 425 ASP A N 1
ATOM 3135 C CA . ASP A 1 425 ? 6.059 16.130 -19.020 1.00 82.81 425 ASP A CA 1
ATOM 3136 C C . ASP A 1 425 ? 5.976 14.736 -19.663 1.00 82.81 425 ASP A C 1
ATOM 3138 O O . ASP A 1 425 ? 5.303 14.558 -20.676 1.00 82.81 425 ASP A O 1
ATOM 3142 N N . ARG A 1 426 ? 6.656 13.743 -19.082 1.00 81.00 426 ARG A N 1
ATOM 3143 C CA . ARG A 1 426 ? 6.741 12.366 -19.585 1.00 81.00 426 ARG A CA 1
ATOM 3144 C C . ARG A 1 426 ? 6.156 11.341 -18.616 1.00 81.00 426 ARG A C 1
ATOM 3146 O O . ARG A 1 426 ? 6.424 10.150 -18.761 1.00 81.00 426 ARG A O 1
ATOM 3153 N N . ARG A 1 427 ? 5.348 11.774 -17.640 1.00 78.00 427 ARG A N 1
ATOM 3154 C CA . ARG A 1 427 ? 4.625 10.855 -16.750 1.00 78.00 427 ARG A CA 1
ATOM 3155 C C . ARG A 1 427 ? 3.711 9.940 -17.562 1.00 78.00 427 ARG A C 1
ATOM 3157 O O . ARG A 1 427 ? 2.897 10.398 -18.359 1.00 78.00 427 ARG A O 1
ATOM 3164 N N . GLY A 1 428 ? 3.840 8.643 -17.324 1.00 74.12 428 GLY A N 1
ATOM 3165 C CA . GLY A 1 428 ? 3.102 7.603 -18.025 1.00 74.12 428 GLY A CA 1
ATOM 3166 C C . GLY A 1 428 ? 3.055 6.309 -17.212 1.00 74.12 428 GLY A C 1
ATOM 3167 O O . GLY A 1 428 ? 3.498 6.292 -16.059 1.00 74.12 428 GLY A O 1
ATOM 3168 N N . PRO A 1 429 ? 2.503 5.224 -17.783 1.00 77.62 429 PRO A N 1
ATOM 3169 C CA . PRO A 1 429 ? 2.546 3.918 -17.143 1.00 77.62 429 PRO A CA 1
ATOM 3170 C C . PRO A 1 429 ? 3.997 3.485 -16.921 1.00 77.62 429 PRO A C 1
ATOM 3172 O O . PRO A 1 429 ? 4.888 3.824 -17.696 1.00 77.62 429 PRO A O 1
ATOM 3175 N N . LEU A 1 430 ? 4.223 2.713 -15.861 1.00 86.25 430 LEU A N 1
ATOM 3176 C CA . LEU A 1 430 ? 5.540 2.182 -15.534 1.00 86.25 430 LEU A CA 1
ATOM 3177 C C . LEU A 1 430 ? 6.046 1.268 -16.663 1.00 86.25 430 LEU A C 1
ATOM 3179 O O . LEU A 1 430 ? 5.382 0.295 -17.026 1.00 86.25 430 LEU A O 1
ATOM 3183 N N . VAL A 1 431 ? 7.221 1.591 -17.207 1.00 91.94 431 VAL A N 1
ATOM 3184 C CA . VAL A 1 431 ? 7.856 0.860 -18.317 1.00 91.94 431 VAL A CA 1
ATOM 3185 C C . VAL A 1 431 ? 8.947 -0.067 -17.785 1.00 91.94 431 VAL A C 1
ATOM 3187 O O . VAL A 1 431 ? 9.720 0.320 -16.913 1.00 91.94 431 VAL A O 1
ATOM 3190 N N . LEU A 1 432 ? 9.042 -1.293 -18.299 1.00 95.31 432 LEU A N 1
ATOM 3191 C CA . LEU A 1 432 ? 10.148 -2.192 -17.951 1.00 95.31 432 LEU A CA 1
ATOM 3192 C C . LEU A 1 432 ? 11.431 -1.757 -18.670 1.00 95.31 432 LEU A C 1
ATOM 3194 O O . LEU A 1 432 ? 11.382 -1.448 -19.862 1.00 95.31 432 LEU A O 1
ATOM 3198 N N . SER A 1 433 ? 12.580 -1.790 -17.990 1.00 95.75 433 SER A N 1
ATOM 3199 C CA . SER A 1 433 ? 13.865 -1.629 -18.677 1.00 95.75 433 SER A CA 1
ATOM 3200 C C . SER A 1 433 ? 14.049 -2.745 -19.720 1.00 95.75 433 SER A C 1
ATOM 3202 O O . SER A 1 433 ? 13.548 -3.859 -19.517 1.00 95.75 433 SER A O 1
ATOM 3204 N N . PRO A 1 434 ? 14.765 -2.499 -20.833 1.00 95.62 434 PRO A N 1
ATOM 3205 C CA . PRO A 1 434 ? 14.970 -3.501 -21.879 1.00 95.62 434 PRO A CA 1
ATOM 3206 C C . PRO A 1 434 ? 15.472 -4.853 -21.358 1.00 95.62 434 PRO A C 1
ATOM 3208 O O . PRO A 1 434 ? 14.957 -5.900 -21.753 1.00 95.62 434 PRO A O 1
ATOM 3211 N N . ARG A 1 435 ? 16.437 -4.848 -20.433 1.00 93.69 435 ARG A N 1
ATOM 3212 C CA . ARG A 1 435 ? 16.984 -6.068 -19.831 1.00 93.69 435 ARG A CA 1
ATOM 3213 C C . ARG A 1 435 ? 15.935 -6.816 -19.012 1.00 93.69 435 ARG A C 1
ATOM 3215 O O . ARG A 1 435 ? 15.816 -8.032 -19.135 1.00 93.69 435 ARG A O 1
ATOM 3222 N N . LEU A 1 436 ? 15.145 -6.102 -18.209 1.00 94.00 436 LEU A N 1
ATOM 3223 C CA . LEU A 1 436 ? 14.085 -6.714 -17.414 1.00 94.00 436 LEU A CA 1
ATOM 3224 C C . LEU A 1 436 ? 12.962 -7.276 -18.302 1.00 94.00 436 LEU A C 1
ATOM 3226 O O . LEU A 1 436 ? 12.463 -8.371 -18.048 1.00 94.00 436 LEU A O 1
ATOM 3230 N N . ALA A 1 437 ? 12.600 -6.574 -19.377 1.00 94.00 437 ALA A N 1
ATOM 3231 C CA . ALA A 1 437 ? 11.613 -7.044 -20.347 1.00 94.00 437 ALA A CA 1
ATOM 3232 C C . ALA A 1 437 ? 12.041 -8.354 -21.036 1.00 94.00 437 ALA A C 1
ATOM 3234 O O . ALA A 1 437 ? 11.200 -9.201 -21.319 1.00 94.00 437 ALA A O 1
ATOM 3235 N N . GLN A 1 438 ? 13.345 -8.549 -21.264 1.00 92.88 438 GLN A N 1
ATOM 3236 C CA . GLN A 1 438 ? 13.898 -9.778 -21.848 1.00 92.88 438 GLN A CA 1
ATOM 3237 C C . GLN A 1 438 ? 13.978 -10.949 -20.858 1.00 92.88 438 GLN A C 1
ATOM 3239 O O . GLN A 1 438 ? 14.027 -12.103 -21.281 1.00 92.88 438 GLN A O 1
ATOM 3244 N N . LEU A 1 439 ? 14.012 -10.677 -19.551 1.00 91.50 439 LEU A N 1
ATOM 3245 C CA . LEU A 1 439 ? 14.086 -11.721 -18.528 1.00 91.50 439 LEU A CA 1
ATOM 3246 C C . LEU A 1 439 ? 12.767 -12.470 -18.357 1.00 91.50 439 LEU A C 1
ATOM 3248 O O . LEU A 1 439 ? 12.785 -13.693 -18.253 1.00 91.50 439 LEU A O 1
ATOM 3252 N N . GLY A 1 440 ? 11.642 -11.754 -18.357 1.00 90.56 440 GLY A N 1
ATOM 3253 C CA . GLY A 1 440 ? 10.319 -12.335 -18.116 1.00 90.56 440 GLY A CA 1
ATOM 3254 C C . GLY A 1 440 ? 10.000 -13.552 -18.983 1.00 90.56 440 GLY A C 1
ATOM 3255 O O . GLY A 1 440 ? 9.733 -14.614 -18.426 1.00 90.56 440 GLY A O 1
ATOM 3256 N N . PRO A 1 441 ? 10.112 -13.457 -20.321 1.00 92.38 441 PRO A N 1
ATOM 3257 C CA . PRO A 1 441 ? 9.838 -14.574 -21.228 1.00 92.38 441 PRO A CA 1
ATOM 3258 C C . PRO A 1 441 ? 10.731 -15.811 -21.042 1.00 92.38 441 PRO A C 1
ATOM 3260 O O . PRO A 1 441 ? 10.458 -16.850 -21.635 1.00 92.38 441 PRO A O 1
ATOM 3263 N N . ARG A 1 442 ? 11.822 -15.712 -20.268 1.00 92.69 442 ARG A N 1
ATOM 3264 C CA . ARG A 1 442 ? 12.723 -16.839 -19.973 1.00 92.69 442 ARG A CA 1
ATOM 3265 C C . ARG A 1 442 ? 12.272 -17.657 -18.763 1.00 92.69 442 ARG A C 1
ATOM 3267 O O . ARG A 1 442 ? 12.822 -18.730 -18.532 1.00 92.69 442 ARG A O 1
ATOM 3274 N N . LEU A 1 443 ? 11.319 -17.148 -17.986 1.00 91.88 443 LEU A N 1
ATOM 3275 C CA . LEU A 1 443 ? 10.685 -17.885 -16.901 1.00 91.88 443 LEU A CA 1
ATOM 3276 C C . LEU A 1 443 ? 9.607 -18.823 -17.456 1.00 91.88 443 LEU A C 1
ATOM 3278 O O . LEU A 1 443 ? 9.039 -18.589 -18.521 1.00 91.88 443 LEU A O 1
ATOM 3282 N N . GLN A 1 444 ? 9.312 -19.885 -16.713 1.00 91.94 444 GLN A N 1
ATOM 3283 C CA . GLN A 1 444 ? 8.182 -20.770 -16.992 1.00 91.94 444 GLN A CA 1
ATOM 3284 C C . GLN A 1 444 ? 6.938 -20.309 -16.217 1.00 91.94 444 GLN A C 1
ATOM 3286 O O . GLN A 1 444 ? 7.050 -19.619 -15.202 1.00 91.94 444 GLN A O 1
ATOM 3291 N N . ASP A 1 445 ? 5.748 -20.707 -16.671 1.00 84.31 445 ASP A N 1
ATOM 3292 C CA . ASP A 1 445 ? 4.534 -20.555 -15.863 1.00 84.31 445 ASP A CA 1
ATOM 3293 C C . ASP A 1 445 ? 4.656 -21.362 -14.564 1.00 84.31 445 ASP A C 1
ATOM 3295 O O . ASP A 1 445 ? 5.092 -22.512 -14.557 1.00 84.31 445 ASP A O 1
ATOM 3299 N N . GLY A 1 446 ? 4.269 -20.741 -13.456 1.00 81.62 446 GLY A N 1
ATOM 3300 C CA . GLY A 1 446 ? 4.447 -21.259 -12.105 1.00 81.62 446 GLY A CA 1
ATOM 3301 C C . GLY A 1 446 ? 5.849 -21.055 -11.527 1.00 81.62 446 GLY A C 1
ATOM 3302 O O . GLY A 1 446 ? 6.114 -21.594 -10.457 1.00 81.62 446 GLY A O 1
ATOM 3303 N N . ALA A 1 447 ? 6.739 -20.308 -12.195 1.00 89.56 447 ALA A N 1
ATOM 3304 C CA . ALA A 1 447 ? 8.084 -20.052 -11.685 1.00 89.56 447 ALA A CA 1
ATOM 3305 C C . ALA A 1 447 ? 8.064 -19.410 -10.290 1.00 89.56 447 ALA A C 1
ATOM 3307 O O . ALA A 1 447 ? 7.264 -18.514 -10.012 1.00 89.56 447 ALA A O 1
ATOM 3308 N N . ASP A 1 448 ? 8.981 -19.850 -9.435 1.00 87.69 448 ASP A N 1
ATOM 3309 C CA . ASP A 1 448 ? 9.178 -19.311 -8.097 1.00 87.69 448 ASP A CA 1
ATOM 3310 C C . ASP A 1 448 ? 10.286 -18.243 -8.060 1.00 87.69 448 ASP A C 1
ATOM 3312 O O . ASP A 1 448 ? 10.909 -17.893 -9.070 1.00 87.69 448 ASP A O 1
ATOM 3316 N N . ALA A 1 449 ? 10.517 -17.675 -6.874 1.00 88.19 449 ALA A N 1
ATOM 3317 C CA . ALA A 1 449 ? 11.567 -16.677 -6.677 1.00 88.19 449 ALA A CA 1
ATOM 3318 C C . ALA A 1 449 ? 12.973 -17.240 -6.967 1.00 88.19 449 ALA A C 1
ATOM 3320 O O . ALA A 1 449 ? 13.844 -16.513 -7.450 1.00 88.19 449 ALA A O 1
ATOM 3321 N N . GLU A 1 450 ? 13.183 -18.534 -6.722 1.00 89.06 450 GLU A N 1
ATOM 3322 C CA . GLU A 1 450 ? 14.455 -19.220 -6.945 1.00 89.06 450 GLU A CA 1
ATOM 3323 C C . GLU A 1 450 ? 14.782 -19.325 -8.440 1.00 89.06 450 GLU A C 1
ATOM 3325 O O . GLU A 1 450 ? 15.916 -19.062 -8.845 1.00 89.06 450 GLU A O 1
ATOM 3330 N N . ALA A 1 451 ? 13.789 -19.620 -9.281 1.00 91.69 451 ALA A N 1
ATOM 3331 C CA . ALA A 1 451 ? 13.943 -19.634 -10.732 1.00 91.69 451 ALA A CA 1
ATOM 3332 C C . ALA A 1 451 ? 14.372 -18.262 -11.282 1.00 91.69 451 ALA A C 1
ATOM 3334 O O . ALA A 1 451 ? 15.247 -18.183 -12.151 1.00 91.69 451 ALA A O 1
ATOM 3335 N N . LEU A 1 452 ? 13.811 -17.167 -10.753 1.00 92.31 452 LEU A N 1
ATOM 3336 C CA . LEU A 1 452 ? 14.249 -15.821 -11.127 1.00 92.31 452 LEU A CA 1
ATOM 3337 C C . LEU A 1 452 ? 15.685 -15.544 -10.655 1.00 92.31 452 LEU A C 1
ATOM 3339 O O . LEU A 1 452 ? 16.476 -14.997 -11.425 1.00 92.31 452 LEU A O 1
ATOM 3343 N N . TRP A 1 453 ? 16.067 -15.958 -9.443 1.00 90.38 453 TRP A N 1
ATOM 3344 C CA . TRP A 1 453 ? 17.454 -15.829 -8.981 1.00 90.38 453 TRP A CA 1
ATOM 3345 C C . TRP A 1 453 ? 18.443 -16.614 -9.834 1.00 90.38 453 TRP A C 1
ATOM 3347 O O . TRP A 1 453 ? 19.485 -16.067 -10.199 1.00 90.38 453 TRP A O 1
ATOM 3357 N N . ALA A 1 454 ? 18.099 -17.841 -10.219 1.00 89.50 454 ALA A N 1
ATOM 3358 C CA . ALA A 1 454 ? 18.918 -18.653 -11.109 1.00 89.50 454 ALA A CA 1
ATOM 3359 C C . ALA A 1 454 ? 19.140 -17.960 -12.465 1.00 89.50 454 ALA A C 1
ATOM 3361 O O . ALA A 1 454 ? 20.254 -17.965 -12.988 1.00 89.50 454 ALA A O 1
ATOM 3362 N N . LEU A 1 455 ? 18.118 -17.293 -13.017 1.00 90.38 455 LEU A N 1
ATOM 3363 C CA . LEU A 1 455 ? 18.268 -16.493 -14.239 1.00 90.38 455 LEU A CA 1
ATOM 3364 C C . LEU A 1 455 ? 19.136 -15.246 -14.034 1.00 90.38 455 LEU A C 1
ATOM 3366 O O . LEU A 1 455 ? 19.923 -14.900 -14.913 1.00 90.38 455 LEU A O 1
ATOM 3370 N N . LEU A 1 456 ? 18.976 -14.562 -12.901 1.00 89.44 456 LEU A N 1
ATOM 3371 C CA . LEU A 1 456 ? 19.691 -13.325 -12.587 1.00 89.44 456 LEU A CA 1
ATOM 3372 C C . LEU A 1 456 ? 21.177 -13.547 -12.282 1.00 89.44 456 LEU A C 1
ATOM 3374 O O . LEU A 1 456 ? 21.990 -12.676 -12.595 1.00 89.44 456 LEU A O 1
ATOM 3378 N N . LEU A 1 457 ? 21.511 -14.676 -11.652 1.00 85.75 457 LEU A N 1
ATOM 3379 C CA . LEU A 1 457 ? 22.855 -15.012 -11.171 1.00 85.75 457 LEU A CA 1
ATOM 3380 C C . LEU A 1 457 ? 23.588 -16.021 -12.060 1.00 85.75 457 LEU A C 1
ATOM 3382 O O . LEU A 1 457 ? 24.812 -16.137 -11.960 1.00 85.75 457 LEU A O 1
ATOM 3386 N N . GLY A 1 458 ? 22.859 -16.731 -12.924 1.00 81.56 458 GLY A N 1
ATOM 3387 C CA . GLY A 1 458 ? 23.422 -17.682 -13.871 1.00 81.56 458 GLY A CA 1
ATOM 3388 C C . GLY A 1 458 ? 24.422 -17.037 -14.831 1.00 81.56 458 GLY A C 1
ATOM 3389 O O . GLY A 1 458 ? 24.378 -15.836 -15.110 1.00 81.56 458 GLY A O 1
ATOM 3390 N N . ASP A 1 459 ? 25.317 -17.861 -15.377 1.00 59.78 459 ASP A N 1
ATOM 3391 C CA . ASP A 1 459 ? 26.515 -17.423 -16.111 1.00 59.78 459 ASP A CA 1
ATOM 3392 C C . ASP A 1 459 ? 26.252 -16.570 -17.363 1.00 59.78 459 ASP A C 1
ATOM 3394 O O . ASP A 1 459 ? 27.162 -15.928 -17.880 1.00 59.78 459 ASP A O 1
ATOM 3398 N N . GLY A 1 460 ? 25.005 -16.500 -17.830 1.00 57.22 460 GLY A N 1
ATOM 3399 C CA . GLY A 1 460 ? 24.614 -15.714 -18.998 1.00 57.22 460 GLY A CA 1
ATOM 3400 C C . GLY A 1 460 ? 24.065 -14.313 -18.717 1.00 57.22 460 GLY A C 1
ATOM 3401 O O . GLY A 1 460 ? 23.741 -13.621 -19.682 1.00 57.22 460 GLY A O 1
ATOM 3402 N N . HIS A 1 461 ? 23.890 -13.881 -17.458 1.00 71.94 461 HIS A N 1
ATOM 3403 C CA . HIS A 1 461 ? 23.222 -12.605 -17.171 1.00 71.94 461 HIS A CA 1
ATOM 3404 C C . HIS A 1 461 ? 24.140 -11.564 -16.503 1.00 71.94 461 HIS A C 1
ATOM 3406 O O . HIS A 1 461 ? 24.274 -11.519 -15.279 1.00 71.94 461 HIS A O 1
ATOM 3412 N N . PRO A 1 462 ? 24.758 -10.658 -17.283 1.00 77.12 462 PRO A N 1
ATOM 3413 C CA . PRO A 1 462 ? 25.774 -9.746 -16.760 1.00 77.12 462 PRO A CA 1
ATOM 3414 C C . PRO A 1 462 ? 25.204 -8.631 -15.870 1.00 77.12 462 PRO A C 1
ATOM 3416 O O . PRO A 1 462 ? 25.959 -8.012 -15.127 1.00 77.12 462 PRO A O 1
ATOM 3419 N N . GLY A 1 463 ? 23.890 -8.379 -15.908 1.00 80.50 463 GLY A N 1
ATOM 3420 C CA . GLY A 1 463 ? 23.280 -7.205 -15.274 1.00 80.50 463 GLY A CA 1
ATOM 3421 C C . GLY A 1 463 ? 23.502 -7.121 -13.761 1.00 80.50 463 GLY A C 1
ATOM 3422 O O . GLY A 1 463 ? 23.910 -6.076 -13.263 1.00 80.50 463 GLY A O 1
ATOM 3423 N N . VAL A 1 464 ? 23.313 -8.218 -13.016 1.00 82.31 464 VAL A N 1
ATOM 3424 C CA . VAL A 1 464 ? 23.496 -8.198 -11.549 1.00 82.31 464 VAL A CA 1
ATOM 3425 C C . VAL A 1 464 ? 24.964 -8.010 -11.173 1.00 82.31 464 VAL A C 1
ATOM 3427 O O . VAL A 1 464 ? 25.273 -7.200 -10.301 1.00 82.31 464 VAL A O 1
ATOM 3430 N N . ARG A 1 465 ? 25.879 -8.691 -11.877 1.00 79.56 465 ARG A N 1
ATOM 3431 C CA . ARG A 1 465 ? 27.328 -8.534 -11.666 1.00 79.56 465 ARG A CA 1
ATOM 3432 C C . ARG A 1 465 ? 27.788 -7.106 -11.971 1.00 79.56 465 ARG A C 1
ATOM 3434 O O . ARG A 1 465 ? 28.646 -6.581 -11.278 1.00 79.56 465 ARG A O 1
ATOM 3441 N N . GLN A 1 466 ? 27.196 -6.457 -12.971 1.00 82.06 466 GLN A N 1
ATOM 3442 C CA . GLN A 1 466 ? 27.512 -5.070 -13.320 1.00 82.06 466 GLN A CA 1
ATOM 3443 C C . GLN A 1 466 ? 26.966 -4.057 -12.308 1.00 82.06 466 GLN A C 1
ATOM 3445 O O . GLN A 1 466 ? 27.620 -3.051 -12.053 1.00 82.06 466 GLN A O 1
ATOM 3450 N N . LEU A 1 467 ? 25.790 -4.314 -11.727 1.00 80.31 467 LEU A N 1
ATOM 3451 C CA . LEU A 1 467 ? 25.180 -3.455 -10.705 1.00 80.31 467 LEU A CA 1
ATOM 3452 C C . LEU A 1 467 ? 25.840 -3.591 -9.331 1.00 80.31 467 LEU A C 1
ATOM 3454 O O . LEU A 1 467 ? 25.810 -2.657 -8.530 1.00 80.31 467 LEU A O 1
ATOM 3458 N N . ALA A 1 468 ? 26.430 -4.749 -9.055 1.00 76.44 468 ALA A N 1
ATOM 3459 C CA . ALA A 1 468 ? 27.086 -5.035 -7.793 1.00 76.44 468 ALA A CA 1
ATOM 3460 C C . ALA A 1 468 ? 28.412 -5.788 -8.032 1.00 76.44 468 ALA A C 1
ATOM 3462 O O . ALA A 1 468 ? 28.538 -6.961 -7.674 1.00 76.44 468 ALA A O 1
ATOM 3463 N N . PRO A 1 469 ? 29.416 -5.115 -8.631 1.00 67.38 469 PRO A N 1
ATOM 3464 C CA . PRO A 1 469 ? 30.695 -5.726 -9.006 1.00 67.38 469 PRO A CA 1
ATOM 3465 C C . PRO A 1 469 ? 31.503 -6.234 -7.804 1.00 67.38 469 PRO A C 1
ATOM 3467 O O . PRO A 1 469 ? 32.346 -7.108 -7.953 1.00 67.38 469 PRO A O 1
ATOM 3470 N N . GLN A 1 470 ? 31.218 -5.730 -6.602 1.00 59.19 470 GLN A N 1
ATOM 3471 C CA . GLN A 1 470 ? 31.802 -6.180 -5.337 1.00 59.19 470 GLN A CA 1
ATOM 3472 C C . GLN A 1 470 ? 31.252 -7.524 -4.814 1.00 59.19 470 GLN A C 1
ATOM 3474 O O . GLN A 1 470 ? 31.665 -7.973 -3.746 1.00 59.19 470 GLN A O 1
ATOM 3479 N N . LEU A 1 471 ? 30.296 -8.155 -5.504 1.00 57.88 471 LEU A N 1
ATOM 3480 C CA . LEU A 1 471 ? 29.728 -9.431 -5.070 1.00 57.88 471 LEU A CA 1
ATOM 3481 C C . LEU A 1 471 ? 30.601 -10.611 -5.483 1.00 57.88 471 LEU A C 1
ATOM 3483 O O . LEU A 1 471 ? 30.618 -11.016 -6.644 1.00 57.88 471 LEU A O 1
ATOM 3487 N N . THR A 1 472 ? 31.227 -11.245 -4.498 1.00 56.03 472 THR A N 1
ATOM 3488 C CA . THR A 1 472 ? 31.774 -12.595 -4.652 1.00 56.03 472 THR A CA 1
ATOM 3489 C C . THR A 1 472 ? 30.633 -13.603 -4.504 1.00 56.03 472 THR A C 1
ATOM 3491 O O . THR A 1 472 ? 30.110 -13.796 -3.404 1.00 56.03 472 THR A O 1
ATOM 3494 N N . LEU A 1 473 ? 30.209 -14.234 -5.603 1.00 55.72 473 LEU A N 1
ATOM 3495 C CA . LEU A 1 473 ? 29.173 -15.269 -5.558 1.00 55.72 473 LEU A CA 1
ATOM 3496 C C . LEU A 1 473 ? 29.763 -16.594 -5.031 1.00 55.72 473 LEU A C 1
ATOM 3498 O O . LEU A 1 473 ? 30.825 -17.016 -5.493 1.00 55.72 473 LEU A O 1
ATOM 3502 N N . PRO A 1 474 ? 29.106 -17.269 -4.071 1.00 45.34 474 PRO A N 1
ATOM 3503 C CA . PRO A 1 474 ? 29.594 -18.535 -3.530 1.00 45.34 474 PRO A CA 1
ATOM 3504 C C . PRO A 1 474 ? 29.588 -19.627 -4.607 1.00 45.34 474 PRO A C 1
ATOM 3506 O O . PRO A 1 474 ? 28.590 -19.822 -5.292 1.00 45.34 474 PRO A O 1
ATOM 3509 N N . GLY A 1 475 ? 30.710 -20.339 -4.745 1.00 51.97 475 GLY A N 1
ATOM 3510 C CA . GLY A 1 475 ? 30.893 -21.405 -5.739 1.00 51.97 475 GLY A CA 1
ATOM 3511 C C . GLY A 1 475 ? 31.709 -21.002 -6.971 1.00 51.97 475 GLY A C 1
ATOM 3512 O O . GLY A 1 475 ? 32.161 -21.880 -7.700 1.00 51.97 475 GLY A O 1
ATOM 3513 N N . GLN A 1 476 ? 31.980 -19.708 -7.168 1.00 51.94 476 GLN A N 1
ATOM 3514 C CA . GLN A 1 476 ? 33.001 -19.240 -8.108 1.00 51.94 476 GLN A CA 1
ATOM 3515 C C . GLN A 1 476 ? 34.265 -18.915 -7.303 1.00 51.94 476 GLN A C 1
ATOM 3517 O O . GLN A 1 476 ? 34.213 -18.137 -6.352 1.00 51.94 476 GLN A O 1
ATOM 3522 N N . GLY A 1 477 ? 35.373 -19.600 -7.605 1.00 45.56 477 GLY A N 1
ATOM 3523 C CA . GLY A 1 477 ? 36.642 -19.467 -6.885 1.00 45.56 477 GLY A CA 1
ATOM 3524 C C . GLY A 1 477 ? 37.082 -18.008 -6.718 1.00 45.56 477 GLY A C 1
ATOM 3525 O O . GLY A 1 477 ? 36.746 -17.149 -7.531 1.00 45.56 477 GLY A O 1
ATOM 3526 N N . GLN A 1 478 ? 37.807 -17.742 -5.630 1.00 40.09 478 GLN A N 1
ATOM 3527 C CA . GLN A 1 478 ? 38.321 -16.430 -5.230 1.00 40.09 478 GLN A CA 1
ATOM 3528 C C . GLN A 1 478 ? 39.188 -15.785 -6.328 1.00 40.09 478 GLN A C 1
ATOM 3530 O O . GLN A 1 478 ? 40.399 -15.937 -6.296 1.00 40.09 478 GLN A O 1
ATOM 3535 N N . ASP A 1 479 ? 38.582 -15.078 -7.286 1.00 42.88 479 ASP A N 1
ATOM 3536 C CA . ASP A 1 479 ? 39.261 -14.082 -8.137 1.00 42.88 479 ASP A CA 1
ATOM 3537 C C . ASP A 1 479 ? 38.259 -13.213 -8.932 1.00 42.88 479 ASP A C 1
ATOM 3539 O O . ASP A 1 479 ? 38.355 -13.008 -10.139 1.00 42.88 479 ASP A O 1
ATOM 3543 N N . VAL A 1 480 ? 37.240 -12.677 -8.250 1.00 43.81 480 VAL A N 1
ATOM 3544 C CA . VAL A 1 480 ? 36.173 -11.859 -8.878 1.00 43.81 480 VAL A CA 1
ATOM 3545 C C . VAL A 1 480 ? 36.553 -10.367 -8.986 1.00 43.81 480 VAL A C 1
ATOM 3547 O O . VAL A 1 480 ? 35.788 -9.556 -9.496 1.00 43.81 480 VAL A O 1
ATOM 3550 N N . SER A 1 481 ? 37.776 -9.980 -8.599 1.00 41.56 481 SER A N 1
ATOM 3551 C CA . SER A 1 481 ? 38.293 -8.617 -8.837 1.00 41.56 481 SER A CA 1
ATOM 3552 C C . SER A 1 481 ? 38.537 -8.307 -10.324 1.00 41.56 481 SER A C 1
ATOM 3554 O O . SER A 1 481 ? 38.831 -7.164 -10.675 1.00 41.56 481 SER A O 1
ATOM 3556 N N . ALA A 1 482 ? 38.385 -9.296 -11.207 1.00 44.47 482 ALA A N 1
ATOM 3557 C CA . ALA A 1 482 ? 38.336 -9.111 -12.645 1.00 44.47 482 ALA A CA 1
ATOM 3558 C C . ALA A 1 482 ? 36.902 -9.353 -13.135 1.00 44.47 482 ALA A C 1
ATOM 3560 O O . ALA A 1 482 ? 36.431 -10.488 -13.178 1.00 44.47 482 ALA A O 1
ATOM 3561 N N . LEU A 1 483 ? 36.208 -8.288 -13.543 1.00 46.94 483 LEU A N 1
ATOM 3562 C CA . LEU A 1 483 ? 35.067 -8.387 -14.454 1.00 46.94 483 LEU A CA 1
ATOM 3563 C C . LEU A 1 483 ? 35.526 -9.166 -15.693 1.00 46.94 483 LEU A C 1
ATOM 3565 O O . LEU A 1 483 ? 36.150 -8.588 -16.572 1.00 46.94 483 LEU A O 1
ATOM 3569 N N . SER A 1 484 ? 35.284 -10.479 -15.696 1.00 44.06 484 SER A N 1
ATOM 3570 C CA . SER A 1 484 ? 35.430 -11.410 -16.816 1.00 44.06 484 SER A CA 1
ATOM 3571 C C . SER A 1 484 ? 36.510 -11.014 -17.831 1.00 44.06 484 SER A C 1
ATOM 3573 O O . SER A 1 484 ? 36.204 -10.775 -18.999 1.00 44.06 484 SER A O 1
ATOM 3575 N N . MET A 1 485 ? 37.785 -10.990 -17.418 1.00 44.62 485 MET A N 1
ATOM 3576 C CA . MET A 1 485 ? 38.821 -11.266 -18.409 1.00 44.62 485 MET A CA 1
ATOM 3577 C C . MET A 1 485 ? 38.499 -12.654 -18.951 1.00 44.62 485 MET A C 1
ATOM 3579 O O . MET A 1 485 ? 38.363 -13.595 -18.167 1.00 44.62 485 MET A O 1
ATOM 3583 N N . SER A 1 486 ? 38.322 -12.774 -20.264 1.00 45.91 486 SER A N 1
ATOM 3584 C CA . SER A 1 486 ? 38.367 -14.072 -20.920 1.00 45.91 486 SER A CA 1
ATOM 3585 C C . SER A 1 486 ? 39.562 -14.832 -20.340 1.00 45.91 486 SER A C 1
ATOM 3587 O O . SER A 1 486 ? 40.698 -14.375 -20.452 1.00 45.91 486 SER A O 1
ATOM 3589 N N . GLN A 1 487 ? 39.312 -15.947 -19.651 1.00 46.88 487 GLN A N 1
ATOM 3590 C CA . GLN A 1 487 ? 40.389 -16.811 -19.154 1.00 46.88 487 GLN A CA 1
ATOM 3591 C C . GLN A 1 487 ? 41.189 -17.426 -20.313 1.00 46.88 487 GLN A C 1
ATOM 3593 O O . GLN A 1 487 ? 42.289 -17.934 -20.109 1.00 46.88 487 GLN A O 1
ATOM 3598 N N . ASP A 1 488 ? 40.691 -17.288 -21.542 1.00 47.34 488 ASP A N 1
ATOM 3599 C CA . ASP A 1 488 ? 41.496 -17.360 -22.749 1.00 47.34 488 ASP A CA 1
ATOM 3600 C C . ASP A 1 488 ? 42.447 -16.158 -22.763 1.00 47.34 488 ASP A C 1
ATOM 3602 O O . ASP A 1 488 ? 42.030 -15.038 -23.059 1.00 47.34 488 ASP A O 1
ATOM 3606 N N . GLY A 1 489 ? 43.721 -16.384 -22.426 1.00 53.66 489 GLY A N 1
ATOM 3607 C CA . GLY A 1 489 ? 44.802 -15.389 -22.330 1.00 53.66 489 GLY A CA 1
ATOM 3608 C C . GLY A 1 489 ? 45.168 -14.644 -23.626 1.00 53.66 489 GLY A C 1
ATOM 3609 O O . GLY A 1 489 ? 46.329 -14.296 -23.834 1.00 53.66 489 GLY A O 1
ATOM 3610 N N . GLY A 1 490 ? 44.205 -14.409 -24.515 1.00 60.91 490 GLY A N 1
ATOM 3611 C CA . GLY A 1 490 ? 44.311 -13.490 -25.634 1.00 60.91 490 GLY A CA 1
ATOM 3612 C C . GLY A 1 490 ? 44.111 -12.027 -25.208 1.00 60.91 490 GLY A C 1
ATOM 3613 O O . GLY A 1 490 ? 43.564 -11.738 -24.142 1.00 60.91 490 GLY A O 1
ATOM 3614 N N . PRO A 1 491 ? 44.551 -11.065 -26.037 1.00 71.69 491 PRO A N 1
ATOM 3615 C CA . PRO A 1 491 ? 44.284 -9.654 -25.798 1.00 71.69 491 PRO A CA 1
ATOM 3616 C C . PRO A 1 491 ? 42.769 -9.409 -25.787 1.00 71.69 491 PRO A C 1
ATOM 3618 O O . PRO A 1 491 ? 42.081 -9.728 -26.757 1.00 71.69 491 PRO A O 1
ATOM 3621 N N . ALA A 1 492 ? 42.256 -8.838 -24.693 1.00 76.62 492 ALA A N 1
ATOM 3622 C CA . ALA A 1 492 ? 40.843 -8.487 -24.568 1.00 76.62 492 ALA A CA 1
ATOM 3623 C C . ALA A 1 492 ? 40.386 -7.641 -25.770 1.00 76.62 492 ALA A C 1
ATOM 3625 O O . ALA A 1 492 ? 41.024 -6.640 -26.118 1.00 76.62 492 ALA A O 1
ATOM 3626 N N . ARG A 1 493 ? 39.299 -8.078 -26.417 1.00 90.94 493 ARG A N 1
ATOM 3627 C CA . ARG A 1 493 ? 38.761 -7.454 -27.631 1.00 90.94 493 ARG A CA 1
ATOM 3628 C C . ARG A 1 493 ? 38.306 -6.024 -27.341 1.00 90.94 493 ARG A C 1
ATOM 3630 O O . ARG A 1 493 ? 37.771 -5.738 -26.271 1.00 90.94 493 ARG A O 1
ATOM 3637 N N . LEU A 1 494 ? 38.528 -5.123 -28.296 1.00 93.25 494 LEU A N 1
ATOM 3638 C CA . LEU A 1 494 ? 37.969 -3.772 -28.242 1.00 93.25 494 LEU A CA 1
ATOM 3639 C C . LEU A 1 494 ? 36.451 -3.845 -28.410 1.00 93.25 494 LEU A C 1
ATOM 3641 O O . LEU A 1 494 ? 35.955 -4.691 -29.148 1.00 93.25 494 LEU A O 1
ATOM 3645 N N . ALA A 1 495 ? 35.725 -2.961 -27.731 1.00 95.00 495 ALA A N 1
ATOM 3646 C CA . ALA A 1 495 ? 34.273 -2.919 -27.834 1.00 95.00 495 ALA A CA 1
ATOM 3647 C C . ALA A 1 495 ? 33.831 -2.507 -29.251 1.00 95.00 495 ALA A C 1
ATOM 3649 O O . ALA A 1 495 ? 34.269 -1.487 -29.772 1.00 95.00 495 ALA A O 1
ATOM 3650 N N . GLU A 1 496 ? 32.922 -3.244 -29.872 1.00 96.62 496 GLU A N 1
ATOM 3651 C CA . GLU A 1 496 ? 32.296 -2.875 -31.150 1.00 96.62 496 GLU A CA 1
ATOM 3652 C C . GLU A 1 496 ? 30.998 -2.080 -30.944 1.00 96.62 496 GLU A C 1
ATOM 3654 O O . GLU A 1 496 ? 30.537 -1.355 -31.827 1.00 96.62 496 GLU A O 1
ATOM 3659 N N . SER A 1 497 ? 30.416 -2.189 -29.752 1.00 96.75 497 SER A N 1
ATOM 3660 C CA . SER A 1 497 ? 29.189 -1.517 -29.348 1.00 96.75 497 SER A CA 1
ATOM 3661 C C . SER A 1 497 ? 29.214 -1.139 -27.865 1.00 96.75 497 SER A C 1
ATOM 3663 O O . SER A 1 497 ? 30.110 -1.512 -27.104 1.00 96.75 497 SER A O 1
ATOM 3665 N N . LEU A 1 498 ? 28.221 -0.357 -27.457 1.00 96.81 498 LEU A N 1
ATOM 3666 C CA . LEU A 1 498 ? 27.977 0.053 -26.082 1.00 96.81 498 LEU A CA 1
ATOM 3667 C C . LEU A 1 498 ? 26.653 -0.546 -25.617 1.00 96.81 498 LEU A C 1
ATOM 3669 O O . LEU A 1 498 ? 25.684 -0.584 -26.370 1.00 96.81 498 LEU A O 1
ATOM 3673 N N . GLU A 1 499 ? 26.569 -0.952 -24.360 1.00 96.25 499 GLU A N 1
ATOM 3674 C CA . GLU A 1 499 ? 25.305 -1.332 -23.732 1.00 96.25 499 GLU A CA 1
ATOM 3675 C C . GLU A 1 499 ? 25.073 -0.476 -22.489 1.00 96.25 499 GLU A C 1
ATOM 3677 O O . GLU A 1 499 ? 25.978 -0.267 -21.681 1.00 96.25 499 GLU A O 1
ATOM 3682 N N . ARG A 1 500 ? 23.854 0.042 -22.338 1.00 95.25 500 ARG A N 1
ATOM 3683 C CA . ARG A 1 500 ? 23.435 0.759 -21.136 1.00 95.25 500 ARG A CA 1
ATOM 3684 C C . ARG A 1 500 ? 23.342 -0.216 -19.970 1.00 95.25 500 ARG A C 1
ATOM 3686 O O . ARG A 1 500 ? 22.727 -1.276 -20.079 1.00 95.25 500 ARG A O 1
ATOM 3693 N N . VAL A 1 501 ? 23.936 0.181 -18.855 1.00 91.81 501 VAL A N 1
ATOM 3694 C CA . VAL A 1 501 ? 23.852 -0.518 -17.576 1.00 91.81 501 VAL A CA 1
ATOM 3695 C C . VAL A 1 501 ? 23.180 0.440 -16.609 1.00 91.81 501 VAL A C 1
ATOM 3697 O O . VAL A 1 501 ? 23.594 1.600 -16.542 1.00 91.81 501 VAL A O 1
ATOM 3700 N N . PHE A 1 502 ? 22.183 -0.053 -15.872 1.00 91.94 502 PHE A N 1
ATOM 3701 C CA . PHE A 1 502 ? 21.377 0.722 -14.922 1.00 91.94 502 PHE A CA 1
ATOM 3702 C C . PHE A 1 502 ? 20.426 1.749 -15.570 1.00 91.94 502 PHE A C 1
ATOM 3704 O O . PHE A 1 502 ? 20.681 2.301 -16.647 1.00 91.94 502 PHE A O 1
ATOM 3711 N N . GLY A 1 503 ? 19.317 2.031 -14.886 1.00 94.12 503 GLY A N 1
ATOM 3712 C CA . GLY A 1 503 ? 18.350 3.035 -15.292 1.00 94.12 503 GLY A CA 1
ATOM 3713 C C . GLY A 1 503 ? 17.282 2.513 -16.261 1.00 94.12 503 GLY A C 1
ATOM 3714 O O . GLY A 1 503 ? 17.241 1.328 -16.604 1.00 94.12 503 GLY A O 1
ATOM 3715 N N . PRO A 1 504 ? 16.422 3.414 -16.772 1.00 95.69 504 PRO A N 1
ATOM 3716 C CA . PRO A 1 504 ? 15.292 3.056 -17.636 1.00 95.69 504 PRO A CA 1
ATOM 3717 C C . PRO A 1 504 ? 15.697 2.392 -18.958 1.00 95.69 504 PRO A C 1
ATOM 3719 O O . PRO A 1 504 ? 14.891 1.701 -19.575 1.00 95.69 504 PRO A O 1
ATOM 3722 N N . GLU A 1 505 ? 16.946 2.575 -19.381 1.00 96.56 505 GLU A N 1
ATOM 3723 C CA . GLU A 1 505 ? 17.493 2.013 -20.614 1.00 96.56 505 GLU A CA 1
ATOM 3724 C C . GLU A 1 505 ? 18.397 0.797 -20.375 1.00 96.56 505 GLU A C 1
ATOM 3726 O O . GLU A 1 505 ? 19.056 0.364 -21.317 1.00 96.56 505 GLU A O 1
ATOM 3731 N N . ASP A 1 506 ? 18.476 0.247 -19.157 1.00 96.00 506 ASP A N 1
ATOM 3732 C CA . ASP A 1 506 ? 19.329 -0.915 -18.865 1.00 96.00 506 ASP A CA 1
ATOM 3733 C C . ASP A 1 506 ? 19.102 -2.055 -19.877 1.00 96.00 506 ASP A C 1
ATOM 3735 O O . ASP A 1 506 ? 17.976 -2.510 -20.081 1.00 96.00 506 ASP A O 1
ATOM 3739 N N . GLY A 1 507 ? 20.178 -2.501 -20.532 1.00 94.38 507 GLY A N 1
ATOM 3740 C CA . GLY A 1 507 ? 20.165 -3.489 -21.617 1.00 94.38 507 GLY A CA 1
ATOM 3741 C C . GLY A 1 507 ? 20.059 -2.916 -23.036 1.00 94.38 507 GLY A C 1
ATOM 3742 O O . GLY A 1 507 ? 20.194 -3.668 -24.003 1.00 94.38 507 GLY A O 1
ATOM 3743 N N . ARG A 1 508 ? 19.844 -1.604 -23.212 1.00 96.38 508 ARG A N 1
ATOM 3744 C CA . ARG A 1 508 ? 19.841 -0.957 -24.537 1.00 96.38 508 ARG A CA 1
ATOM 3745 C C . ARG A 1 508 ? 21.237 -1.030 -25.153 1.00 96.38 508 ARG A C 1
ATOM 3747 O O . ARG A 1 508 ? 22.181 -0.461 -24.607 1.00 96.38 508 ARG A O 1
ATOM 3754 N N . ARG A 1 509 ? 21.353 -1.676 -26.317 1.00 96.38 509 ARG A N 1
ATOM 3755 C CA . ARG A 1 509 ? 22.574 -1.675 -27.136 1.00 96.38 509 ARG A CA 1
ATOM 3756 C C . ARG A 1 509 ? 22.605 -0.474 -28.078 1.00 96.38 509 ARG A C 1
ATOM 3758 O O . ARG A 1 509 ? 21.581 -0.077 -28.630 1.00 96.38 509 ARG A O 1
ATOM 3765 N N . ILE A 1 510 ? 23.791 0.088 -28.251 1.00 97.12 510 ILE A N 1
ATOM 3766 C CA . ILE A 1 510 ? 24.096 1.233 -29.100 1.00 97.12 510 ILE A CA 1
ATOM 3767 C C . ILE A 1 510 ? 25.309 0.835 -29.935 1.00 97.12 510 ILE A C 1
ATOM 3769 O O . ILE A 1 510 ? 26.335 0.456 -29.378 1.00 97.12 510 ILE A O 1
ATOM 3773 N N . THR A 1 511 ? 25.209 0.943 -31.256 1.00 97.56 511 THR A N 1
ATOM 3774 C CA . THR A 1 511 ? 26.311 0.647 -32.184 1.00 97.56 511 THR A CA 1
ATOM 3775 C C . THR A 1 511 ? 26.659 1.927 -32.938 1.00 97.56 511 THR A C 1
ATOM 3777 O O . THR A 1 511 ? 26.119 2.156 -34.023 1.00 97.56 511 THR A O 1
ATOM 3780 N N . PRO A 1 512 ? 27.481 2.818 -32.350 1.00 96.38 512 PRO A N 1
ATOM 3781 C CA . PRO A 1 512 ? 27.788 4.092 -32.973 1.00 96.38 512 PRO A CA 1
ATOM 3782 C C . PRO A 1 512 ? 28.753 3.913 -34.147 1.00 96.38 512 PRO A C 1
ATOM 3784 O O . PRO A 1 512 ? 29.661 3.080 -34.118 1.00 96.38 512 PRO A O 1
ATOM 3787 N N . LYS A 1 513 ? 28.604 4.747 -35.172 1.00 97.88 513 LYS A N 1
ATOM 3788 C CA . LYS A 1 513 ? 29.600 4.911 -36.234 1.00 97.88 513 LYS A CA 1
ATOM 3789 C C . LYS A 1 513 ? 30.697 5.880 -35.783 1.00 97.88 513 LYS A C 1
ATOM 3791 O O . LYS A 1 513 ? 30.447 6.739 -34.934 1.00 97.88 513 LYS A O 1
ATOM 3796 N N . PRO A 1 514 ? 31.918 5.784 -36.340 1.00 97.94 514 PRO A N 1
ATOM 3797 C CA . PRO A 1 514 ? 32.968 6.761 -36.070 1.00 97.94 514 PRO A CA 1
ATOM 3798 C C . PRO A 1 514 ? 32.482 8.201 -36.305 1.00 97.94 514 PRO A C 1
ATOM 3800 O O . PRO A 1 514 ? 31.907 8.510 -37.345 1.00 97.94 514 PRO A O 1
ATOM 3803 N N . GLY A 1 515 ? 32.713 9.073 -35.327 1.00 97.19 515 GLY A N 1
ATOM 3804 C CA . GLY A 1 515 ? 32.257 10.462 -35.287 1.00 97.19 515 GLY A CA 1
ATOM 3805 C C . GLY A 1 515 ? 30.909 10.681 -34.593 1.00 97.19 515 GLY A C 1
ATOM 3806 O O . GLY A 1 515 ? 30.606 11.820 -34.239 1.00 97.19 515 GLY A O 1
ATOM 3807 N N . GLU A 1 516 ? 30.111 9.635 -34.357 1.00 98.12 516 GLU A N 1
ATOM 3808 C CA . GLU A 1 516 ? 28.798 9.780 -33.725 1.00 98.12 516 GLU A CA 1
ATOM 3809 C C . GLU A 1 516 ? 28.903 10.028 -32.218 1.00 98.12 516 GLU A C 1
ATOM 3811 O O . GLU A 1 516 ? 29.817 9.569 -31.523 1.00 98.12 516 GLU A O 1
ATOM 3816 N N . VAL A 1 517 ? 27.936 10.786 -31.712 1.00 97.25 517 VAL A N 1
ATOM 3817 C CA . VAL A 1 517 ? 27.892 11.279 -30.342 1.00 97.25 517 VAL A CA 1
ATOM 3818 C C . VAL A 1 517 ? 26.800 10.563 -29.557 1.00 97.25 517 VAL A C 1
ATOM 3820 O O . VAL A 1 517 ? 25.648 10.473 -29.991 1.00 97.25 517 VAL A O 1
ATOM 3823 N N . VAL A 1 518 ? 27.174 10.102 -28.366 1.00 97.06 518 VAL A N 1
ATOM 3824 C CA . VAL A 1 518 ? 26.274 9.571 -27.342 1.00 97.06 518 VAL A CA 1
ATOM 3825 C C . VAL A 1 518 ? 26.169 10.603 -26.225 1.00 97.06 518 VAL A C 1
ATOM 3827 O O . VAL A 1 518 ? 27.175 11.095 -25.704 1.00 97.06 518 VAL A O 1
ATOM 3830 N N . GLY A 1 519 ? 24.947 10.932 -25.833 1.00 95.75 519 GLY A N 1
ATOM 3831 C CA . GLY A 1 519 ? 24.706 11.917 -24.789 1.00 95.75 519 GLY A CA 1
ATOM 3832 C C . GLY A 1 519 ? 23.238 12.013 -24.424 1.00 95.75 519 GLY A C 1
ATOM 3833 O O . GLY A 1 519 ? 22.402 11.293 -24.952 1.00 95.75 519 GLY A O 1
ATOM 3834 N N . ARG A 1 520 ? 22.914 12.893 -23.487 1.00 95.69 520 ARG A N 1
ATOM 3835 C CA . ARG A 1 520 ? 21.548 13.099 -23.011 1.00 95.69 520 ARG A CA 1
ATOM 3836 C C . ARG A 1 520 ? 20.636 13.655 -24.106 1.00 95.69 520 ARG A C 1
ATOM 3838 O O . ARG A 1 520 ? 21.029 14.572 -24.830 1.00 95.69 520 ARG A O 1
ATOM 3845 N N . GLU A 1 521 ? 19.397 13.174 -24.150 1.00 93.12 521 GLU A N 1
ATOM 3846 C CA . GLU A 1 521 ? 18.321 13.821 -24.896 1.00 93.12 521 GLU A CA 1
ATOM 3847 C C . GLU A 1 521 ? 18.163 15.291 -24.454 1.00 93.12 521 GLU A C 1
ATOM 3849 O O . GLU A 1 521 ? 18.106 15.621 -23.265 1.00 93.12 521 GLU A O 1
ATOM 3854 N N . LYS A 1 522 ? 18.138 16.197 -25.429 1.00 91.38 522 LYS A N 1
ATOM 3855 C CA . LYS A 1 522 ? 17.853 17.621 -25.243 1.00 91.38 522 LYS A CA 1
ATOM 3856 C C . LYS A 1 522 ? 17.354 18.180 -26.571 1.00 91.38 522 LYS A C 1
ATOM 3858 O O . LYS A 1 522 ? 17.888 17.807 -27.616 1.00 91.38 522 LYS A O 1
ATOM 3863 N N . ASP A 1 523 ? 16.400 19.102 -26.535 1.00 85.75 523 ASP A N 1
ATOM 3864 C CA . ASP A 1 523 ? 15.972 19.817 -27.737 1.00 85.75 523 ASP A CA 1
ATOM 3865 C C . ASP A 1 523 ? 17.164 20.530 -28.391 1.00 85.75 523 ASP A C 1
ATOM 3867 O O . ASP A 1 523 ? 17.948 21.215 -27.725 1.00 85.75 523 ASP A O 1
ATOM 3871 N N . GLY A 1 524 ? 17.335 20.309 -29.696 1.00 84.81 524 GLY A N 1
ATOM 3872 C CA . GLY A 1 524 ? 18.482 20.808 -30.459 1.00 84.81 524 GLY A CA 1
ATOM 3873 C C . GLY A 1 524 ? 19.810 20.089 -30.181 1.00 84.81 524 GLY A C 1
ATOM 3874 O O . GLY A 1 524 ? 20.860 20.592 -30.578 1.00 84.81 524 GLY A O 1
ATOM 3875 N N . SER A 1 525 ? 19.800 18.941 -29.491 1.00 85.19 525 SER A N 1
ATOM 3876 C CA . SER A 1 525 ? 20.997 18.112 -29.314 1.00 85.19 525 SER A CA 1
ATOM 3877 C C . SER A 1 525 ? 21.527 17.604 -30.655 1.00 85.19 525 SER A C 1
ATOM 3879 O O . SER A 1 525 ? 20.764 17.197 -31.528 1.00 85.19 525 SER A O 1
ATOM 3881 N N . THR A 1 526 ? 22.853 17.574 -30.790 1.00 83.75 526 THR A N 1
ATOM 3882 C CA . THR A 1 526 ? 23.556 16.967 -31.927 1.00 83.75 526 THR A CA 1
ATOM 3883 C C . THR A 1 526 ? 23.875 15.486 -31.709 1.00 83.75 526 THR A C 1
ATOM 3885 O O . THR A 1 526 ? 24.506 14.880 -32.572 1.00 83.75 526 THR A O 1
ATOM 3888 N N . ALA A 1 527 ? 23.468 14.896 -30.576 1.00 93.12 527 ALA A N 1
ATOM 3889 C CA . ALA A 1 527 ? 23.665 13.474 -30.316 1.00 93.12 527 ALA A CA 1
ATOM 3890 C C . ALA A 1 527 ? 22.874 12.622 -31.309 1.00 93.12 527 ALA A C 1
ATOM 3892 O O . ALA A 1 527 ? 21.647 12.688 -31.352 1.00 93.12 527 ALA A O 1
ATOM 3893 N N . GLN A 1 528 ? 23.577 11.776 -32.058 1.00 97.31 528 GLN A N 1
ATOM 3894 C CA . GLN A 1 528 ? 22.965 10.756 -32.911 1.00 97.31 528 GLN A CA 1
ATOM 3895 C C . GLN A 1 528 ? 22.394 9.606 -32.072 1.00 97.31 528 GLN A C 1
ATOM 3897 O O . GLN A 1 528 ? 21.432 8.963 -32.479 1.00 97.31 528 GLN A O 1
ATOM 3902 N N . HIS A 1 529 ? 22.947 9.397 -30.872 1.00 97.19 529 HIS A N 1
ATOM 3903 C CA . HIS A 1 529 ? 22.487 8.400 -29.906 1.00 97.19 529 HIS A CA 1
ATOM 3904 C C . HIS A 1 529 ? 22.063 9.075 -28.598 1.00 97.19 529 HIS A C 1
ATOM 3906 O O . HIS A 1 529 ? 22.794 9.016 -27.602 1.00 97.19 529 HIS A O 1
ATOM 3912 N N . PRO A 1 530 ? 20.902 9.755 -28.584 1.00 96.75 530 PRO A N 1
ATOM 3913 C CA . PRO A 1 530 ? 20.373 10.346 -27.367 1.00 96.75 530 PRO A CA 1
ATOM 3914 C C . PRO A 1 530 ? 19.971 9.257 -26.360 1.00 96.75 530 PRO A C 1
ATOM 3916 O O . PRO A 1 530 ? 19.363 8.241 -26.717 1.00 96.75 530 PRO A O 1
ATOM 3919 N N . LEU A 1 531 ? 20.317 9.489 -25.095 1.00 96.56 531 LEU A N 1
ATOM 3920 C CA . LEU A 1 531 ? 19.944 8.689 -23.929 1.00 96.56 531 LEU A CA 1
ATOM 3921 C C . LEU A 1 531 ? 18.752 9.323 -23.210 1.00 96.56 531 LEU A C 1
ATOM 3923 O O . LEU A 1 531 ? 18.640 10.551 -23.171 1.00 96.56 531 LEU A O 1
ATOM 3927 N N . TYR A 1 532 ? 17.935 8.481 -22.579 1.00 94.81 532 TYR A N 1
ATOM 3928 C CA . TYR A 1 532 ? 16.697 8.828 -21.867 1.00 94.81 532 TYR A CA 1
ATOM 3929 C C . TYR A 1 532 ? 15.546 9.285 -22.777 1.00 94.81 532 TYR A C 1
ATOM 3931 O O . TYR A 1 532 ? 14.657 10.015 -22.340 1.00 94.81 532 TYR A O 1
ATOM 3939 N N . VAL A 1 533 ? 15.538 8.834 -24.035 1.00 92.38 533 VAL A N 1
ATOM 3940 C CA . VAL A 1 533 ? 14.502 9.208 -25.010 1.00 92.38 533 VAL A CA 1
ATOM 3941 C C . VAL A 1 533 ? 13.149 8.657 -24.583 1.00 92.38 533 VAL A C 1
ATOM 3943 O O . VAL A 1 533 ? 12.984 7.450 -24.433 1.00 92.38 533 VAL A O 1
ATOM 3946 N N . GLY A 1 534 ? 12.170 9.544 -24.408 1.00 89.44 534 GLY A N 1
ATOM 3947 C CA . GLY A 1 534 ? 10.800 9.157 -24.059 1.00 89.44 534 GLY A CA 1
ATOM 3948 C C . GLY A 1 534 ? 10.621 8.607 -22.639 1.00 89.44 534 GLY A C 1
ATOM 3949 O O . GLY A 1 534 ? 9.542 8.112 -22.323 1.00 89.44 534 GLY A O 1
ATOM 3950 N N . HIS A 1 535 ? 11.635 8.707 -21.776 1.00 93.19 535 HIS A N 1
ATOM 3951 C CA . HIS A 1 535 ? 11.565 8.231 -20.397 1.00 93.19 535 HIS A CA 1
ATOM 3952 C C . HIS A 1 535 ? 11.211 9.353 -19.409 1.00 93.19 535 HIS A C 1
ATOM 3954 O O . HIS A 1 535 ? 11.622 10.504 -19.567 1.00 93.19 535 HIS A O 1
ATOM 3960 N N . ALA A 1 536 ? 10.473 8.994 -18.353 1.00 92.06 536 ALA A N 1
ATOM 3961 C CA . ALA A 1 536 ? 10.139 9.898 -17.250 1.00 92.06 536 ALA A CA 1
ATOM 3962 C C . ALA A 1 536 ? 11.327 10.168 -16.311 1.00 92.06 536 ALA A C 1
ATOM 3964 O O . ALA A 1 536 ? 11.310 11.152 -15.584 1.00 92.06 536 ALA A O 1
ATOM 3965 N N . ALA A 1 537 ? 12.367 9.334 -16.332 1.00 94.75 537 ALA A N 1
ATOM 3966 C CA . ALA A 1 537 ? 13.600 9.556 -15.587 1.00 94.75 537 ALA A CA 1
ATOM 3967 C C . ALA A 1 537 ? 14.711 10.069 -16.501 1.00 94.75 537 A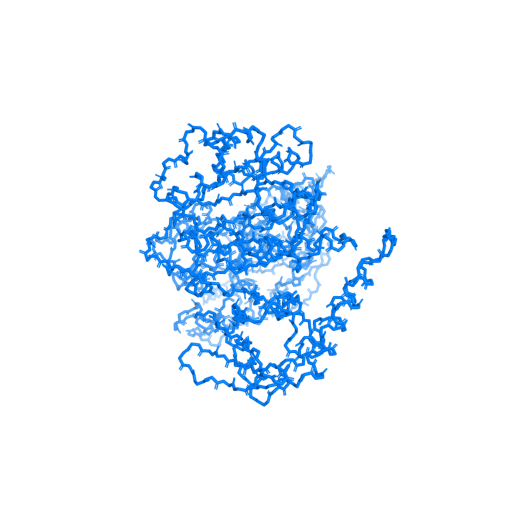LA A C 1
ATOM 3969 O O . ALA A 1 537 ? 14.895 9.563 -17.609 1.00 94.75 537 ALA A O 1
ATOM 3970 N N . ILE A 1 538 ? 15.487 11.033 -16.010 1.00 95.50 538 ILE A N 1
ATOM 3971 C CA . ILE A 1 538 ? 16.638 11.593 -16.715 1.00 95.50 538 ILE A CA 1
ATOM 3972 C C . ILE A 1 538 ? 17.804 11.842 -15.765 1.00 95.50 538 ILE A C 1
ATOM 3974 O O . ILE A 1 538 ? 17.627 12.265 -14.625 1.00 95.50 538 ILE A O 1
ATOM 3978 N N . ASP A 1 539 ? 19.021 11.648 -16.256 1.00 95.69 539 ASP A N 1
ATOM 3979 C CA . ASP A 1 539 ? 20.220 12.115 -15.571 1.00 95.69 539 ASP A CA 1
ATOM 3980 C C . ASP A 1 539 ? 20.534 13.564 -15.969 1.00 95.69 539 ASP A C 1
ATOM 3982 O O . ASP A 1 539 ? 20.957 13.863 -17.091 1.00 95.69 539 ASP A O 1
ATOM 3986 N N . THR A 1 540 ? 20.339 14.497 -15.040 1.00 93.44 540 THR A N 1
ATOM 3987 C CA . THR A 1 540 ? 20.553 15.930 -15.292 1.00 93.44 540 THR A CA 1
ATOM 3988 C C . THR A 1 540 ? 22.031 16.329 -15.351 1.00 93.44 540 THR A C 1
ATOM 3990 O O . THR A 1 540 ? 22.353 17.403 -15.871 1.00 93.44 540 THR A O 1
ATOM 3993 N N . ARG A 1 541 ? 22.943 15.465 -14.893 1.00 93.81 541 ARG A N 1
ATOM 3994 C CA . ARG A 1 541 ? 24.398 15.674 -14.947 1.00 93.81 541 ARG A CA 1
ATOM 3995 C C . ARG A 1 541 ? 25.001 15.168 -16.257 1.00 93.81 541 ARG A C 1
ATOM 3997 O O . ARG A 1 541 ? 26.088 15.606 -16.641 1.00 93.81 541 ARG A O 1
ATOM 4004 N N . LEU A 1 542 ? 24.298 14.287 -16.969 1.00 94.25 542 LEU A N 1
ATOM 4005 C CA . LEU A 1 542 ? 24.714 13.821 -18.285 1.00 94.25 542 LEU A CA 1
ATOM 4006 C C . LEU A 1 542 ? 24.644 14.964 -19.313 1.00 94.25 542 LEU A C 1
ATOM 4008 O O . LEU A 1 542 ? 23.641 15.668 -19.441 1.00 94.25 542 LEU A O 1
ATOM 4012 N N . ARG A 1 543 ? 25.722 15.138 -20.082 1.00 93.94 543 ARG A N 1
ATOM 4013 C CA . ARG A 1 543 ? 25.796 16.147 -21.153 1.00 93.94 543 ARG A CA 1
ATOM 4014 C C . ARG A 1 543 ? 25.128 15.636 -22.424 1.00 93.94 543 ARG A C 1
ATOM 4016 O O . ARG A 1 543 ? 25.118 14.435 -22.669 1.00 93.94 543 ARG A O 1
ATOM 4023 N N . SER A 1 544 ? 24.637 16.537 -23.269 1.00 94.50 544 SER A N 1
ATOM 4024 C CA . SER A 1 544 ? 24.112 16.173 -24.592 1.00 94.50 544 SER A CA 1
ATOM 4025 C C . SER A 1 544 ? 25.202 15.702 -25.562 1.00 94.50 544 SER A C 1
ATOM 4027 O O . SER A 1 544 ? 24.899 14.990 -26.501 1.00 94.50 544 SER A O 1
ATOM 4029 N N . ASP A 1 545 ? 26.466 16.057 -25.330 1.00 94.31 545 ASP A N 1
ATOM 4030 C CA . ASP A 1 545 ? 27.620 15.763 -26.191 1.00 94.31 545 ASP A CA 1
ATOM 4031 C C . ASP A 1 545 ? 28.674 14.880 -25.499 1.00 94.31 545 ASP A C 1
ATOM 4033 O O . ASP A 1 545 ? 29.875 15.027 -25.710 1.00 94.31 545 ASP A O 1
ATOM 4037 N N . HIS A 1 546 ? 28.234 14.026 -24.581 1.00 93.00 546 HIS A N 1
ATOM 4038 C CA . HIS A 1 546 ? 29.080 13.495 -23.518 1.00 93.00 546 HIS A CA 1
ATOM 4039 C C . HIS A 1 546 ? 30.275 12.654 -24.003 1.00 93.00 546 HIS A C 1
ATOM 4041 O O . HIS A 1 546 ? 31.393 12.805 -23.492 1.00 93.00 546 HIS A O 1
ATOM 4047 N N . LEU A 1 547 ? 30.035 11.799 -24.998 1.00 95.19 547 LEU A N 1
ATOM 4048 C CA . LEU A 1 547 ? 31.004 10.878 -25.582 1.00 95.19 547 LEU A CA 1
ATOM 4049 C C . LEU A 1 547 ? 30.915 10.922 -27.109 1.00 95.19 547 LEU A C 1
ATOM 4051 O O . LEU A 1 547 ? 29.822 10.918 -27.667 1.00 95.19 547 LEU A O 1
ATOM 4055 N N . THR A 1 548 ? 32.065 10.922 -27.784 1.00 97.25 548 THR A N 1
ATOM 4056 C CA . THR A 1 548 ? 32.156 10.686 -29.233 1.00 97.25 548 THR A CA 1
ATOM 4057 C C . THR A 1 548 ? 32.821 9.338 -29.482 1.00 97.25 548 THR A C 1
ATOM 4059 O O . THR A 1 548 ? 33.886 9.063 -28.928 1.00 97.25 548 THR A O 1
ATOM 4062 N N . TRP A 1 549 ? 32.210 8.504 -30.315 1.00 97.62 549 TRP A N 1
ATOM 4063 C CA . TRP A 1 549 ? 32.782 7.232 -30.742 1.00 97.62 549 TRP A CA 1
ATOM 4064 C C . TRP A 1 549 ? 33.780 7.469 -31.876 1.00 97.62 549 TRP A C 1
ATOM 4066 O O . TRP A 1 549 ? 33.422 8.044 -32.896 1.00 97.62 549 TRP A O 1
ATOM 4076 N N . LEU A 1 550 ? 35.038 7.069 -31.716 1.00 97.38 550 LEU A N 1
ATOM 4077 C CA . LEU A 1 550 ? 36.093 7.251 -32.723 1.00 97.38 550 LEU A CA 1
ATOM 4078 C C . LEU A 1 550 ? 36.316 5.997 -33.585 1.00 97.38 550 LEU A C 1
ATOM 4080 O O . LEU A 1 550 ? 36.973 6.076 -34.619 1.00 97.38 550 LEU A O 1
ATOM 4084 N N . GLY A 1 551 ? 35.777 4.851 -33.171 1.00 95.75 551 GLY A N 1
ATOM 4085 C CA . GLY A 1 551 ? 35.978 3.540 -33.787 1.00 95.75 551 GLY A CA 1
ATOM 4086 C C . GLY A 1 551 ? 35.892 2.431 -32.734 1.00 95.75 551 GLY A C 1
ATOM 4087 O O . GLY A 1 551 ? 35.641 2.746 -31.571 1.00 95.75 551 GLY A O 1
ATOM 4088 N N . PRO A 1 552 ? 36.107 1.156 -33.107 1.00 96.44 552 PRO A N 1
ATOM 4089 C CA . PRO A 1 552 ? 36.054 0.028 -32.176 1.00 96.44 552 PRO A CA 1
ATOM 4090 C C . PRO A 1 552 ? 36.878 0.286 -30.910 1.00 96.44 552 PRO A C 1
ATOM 4092 O O . PRO A 1 552 ? 38.093 0.472 -30.964 1.00 96.44 552 PRO A O 1
ATOM 4095 N N . GLY A 1 553 ? 36.186 0.378 -29.778 1.00 92.25 553 GLY A N 1
ATOM 4096 C CA . GLY A 1 553 ? 36.714 0.651 -28.450 1.00 92.25 553 GLY A CA 1
ATOM 4097 C C . GLY A 1 553 ? 37.332 2.033 -28.270 1.00 92.25 553 GLY A C 1
ATOM 4098 O O . GLY A 1 553 ? 37.760 2.347 -27.173 1.00 92.25 553 GLY A O 1
ATOM 4099 N N . ALA A 1 554 ? 37.411 2.883 -29.289 1.00 95.56 554 ALA A N 1
ATOM 4100 C CA . ALA A 1 554 ? 38.065 4.181 -29.193 1.00 95.56 554 ALA A CA 1
ATOM 4101 C C . ALA A 1 554 ? 37.036 5.272 -28.876 1.00 95.56 554 ALA A C 1
ATOM 4103 O O . ALA A 1 554 ? 36.158 5.566 -29.684 1.00 95.56 554 ALA A O 1
ATOM 4104 N N . LEU A 1 555 ? 37.157 5.905 -27.709 1.00 95.69 555 LEU A N 1
ATOM 4105 C CA . LEU A 1 555 ? 36.238 6.939 -27.229 1.00 95.69 555 LEU A CA 1
ATOM 4106 C C . LEU A 1 555 ? 36.939 8.287 -27.101 1.00 95.69 555 LEU A C 1
ATOM 4108 O O . LEU A 1 555 ? 38.096 8.344 -26.700 1.00 95.69 555 LEU A O 1
ATOM 4112 N N . LEU A 1 556 ? 36.221 9.382 -27.345 1.00 95.62 556 LEU A N 1
ATOM 4113 C CA . LEU A 1 556 ? 36.608 10.725 -26.913 1.00 95.62 556 LEU A CA 1
ATOM 4114 C C . LEU A 1 556 ? 35.635 11.220 -25.839 1.00 95.62 556 LEU A C 1
ATOM 4116 O O . LEU A 1 556 ? 34.474 11.517 -26.128 1.00 95.62 556 LEU A O 1
ATOM 4120 N N . LEU A 1 557 ? 36.125 11.351 -24.606 1.00 93.06 557 LEU A N 1
ATOM 4121 C CA . LEU A 1 557 ? 35.334 11.770 -23.448 1.00 93.06 557 LEU A CA 1
ATOM 4122 C C . LEU A 1 557 ? 35.427 13.284 -23.234 1.00 93.06 557 LEU A C 1
ATOM 4124 O O . LEU A 1 557 ? 36.519 13.833 -23.050 1.00 93.06 557 LEU A O 1
ATOM 4128 N N . ARG A 1 558 ? 34.281 13.979 -23.243 1.00 88.06 558 ARG A N 1
ATOM 4129 C CA . ARG A 1 558 ? 34.220 15.451 -23.103 1.00 88.06 558 ARG A CA 1
ATOM 4130 C C . ARG A 1 558 ? 34.251 15.938 -21.653 1.00 88.06 558 ARG A C 1
ATOM 4132 O O . ARG A 1 558 ? 34.589 17.097 -21.401 1.00 88.06 558 ARG A O 1
ATOM 4139 N N . SER A 1 559 ? 33.957 15.055 -20.708 1.00 83.69 559 SER A N 1
ATOM 4140 C CA . SER A 1 559 ? 34.014 15.296 -19.265 1.00 83.69 559 SER A CA 1
ATOM 4141 C C . SER A 1 559 ? 34.881 14.227 -18.592 1.00 83.69 559 SER A C 1
ATOM 4143 O O . SER A 1 559 ? 35.179 13.206 -19.207 1.00 83.69 559 SER A O 1
ATOM 4145 N N . SER A 1 560 ? 35.299 14.468 -17.348 1.00 82.12 560 SER A N 1
ATOM 4146 C CA . SER A 1 560 ? 36.036 13.474 -16.560 1.00 82.12 560 SER A CA 1
ATOM 4147 C C . SER A 1 560 ? 35.124 12.314 -16.153 1.00 82.12 560 SER A C 1
ATOM 4149 O O . SER A 1 560 ? 34.085 12.559 -15.544 1.00 82.12 560 SER A O 1
ATOM 4151 N N . MET A 1 561 ? 35.530 11.087 -16.474 1.00 78.19 561 MET A N 1
ATOM 4152 C CA . MET A 1 561 ? 34.777 9.841 -16.274 1.00 78.19 561 MET A CA 1
ATOM 4153 C C . MET A 1 561 ? 35.554 8.848 -15.439 1.00 78.19 561 MET A C 1
ATOM 4155 O O . MET A 1 561 ? 36.773 8.919 -15.403 1.00 78.19 561 MET A O 1
ATOM 4159 N N . ILE A 1 562 ? 34.877 7.882 -14.829 1.00 75.69 562 ILE A N 1
ATOM 4160 C CA . ILE A 1 562 ? 35.544 6.832 -14.057 1.00 75.69 562 ILE A CA 1
ATOM 4161 C C . ILE A 1 562 ? 35.430 5.519 -14.847 1.00 75.69 562 ILE A C 1
ATOM 4163 O O . ILE A 1 562 ? 34.342 4.941 -14.902 1.00 75.69 562 ILE A O 1
ATOM 4167 N N . PRO A 1 563 ? 36.509 5.046 -15.497 1.00 70.00 563 PRO A N 1
ATOM 4168 C CA . PRO A 1 563 ? 36.549 3.709 -16.051 1.00 70.00 563 PRO A CA 1
ATOM 4169 C C . PRO A 1 563 ? 36.720 2.726 -14.892 1.00 70.00 563 PRO A C 1
ATOM 4171 O O . PRO A 1 563 ? 37.587 2.890 -14.033 1.00 70.00 563 PRO A O 1
ATOM 4174 N N . MET A 1 564 ? 35.892 1.692 -14.866 1.00 65.12 564 MET A N 1
ATOM 4175 C CA . MET A 1 564 ? 35.981 0.594 -13.909 1.00 65.12 564 MET A CA 1
ATOM 4176 C C . MET A 1 564 ? 36.756 -0.554 -14.561 1.00 65.12 564 MET A C 1
ATOM 4178 O O . MET A 1 564 ? 36.238 -1.652 -14.744 1.00 65.12 564 MET A O 1
ATOM 4182 N N . ALA A 1 565 ? 38.001 -0.278 -14.950 1.00 59.31 565 ALA A N 1
ATOM 4183 C CA . ALA A 1 565 ? 38.950 -1.295 -15.387 1.00 59.31 565 ALA A CA 1
ATOM 4184 C C . ALA A 1 565 ? 39.951 -1.542 -14.247 1.00 59.31 565 ALA A C 1
ATOM 4186 O O . ALA A 1 565 ? 40.545 -0.602 -13.715 1.00 59.31 565 ALA A O 1
ATOM 4187 N N . ASN A 1 566 ? 40.134 -2.804 -13.853 1.00 53.00 566 ASN A N 1
ATOM 4188 C CA . ASN A 1 566 ? 41.150 -3.242 -12.881 1.00 53.00 566 ASN A CA 1
ATOM 4189 C C . ASN A 1 566 ? 41.015 -2.664 -11.455 1.00 53.00 566 ASN A C 1
ATOM 4191 O O . ASN A 1 566 ? 42.017 -2.477 -10.766 1.00 53.00 566 ASN A O 1
ATOM 4195 N N . GLY A 1 567 ? 39.797 -2.341 -11.006 1.00 53.88 567 GLY A N 1
ATOM 4196 C CA . GLY A 1 567 ? 39.538 -1.900 -9.626 1.00 53.88 567 GLY A CA 1
ATOM 4197 C C . GLY A 1 567 ? 40.091 -0.515 -9.251 1.00 53.88 567 GLY A C 1
ATOM 4198 O O . GLY A 1 567 ? 39.990 -0.114 -8.093 1.00 53.88 567 GLY A O 1
ATOM 4199 N N . LEU A 1 568 ? 40.652 0.243 -10.204 1.00 55.25 568 LEU A N 1
ATOM 4200 C CA . LEU A 1 568 ? 41.210 1.577 -9.969 1.00 55.25 568 LEU A CA 1
ATOM 4201 C C . LEU A 1 568 ? 40.334 2.660 -10.609 1.00 55.25 568 LEU A C 1
ATOM 4203 O O . LEU A 1 568 ? 40.480 2.997 -11.781 1.00 55.25 568 LEU A O 1
ATOM 4207 N N . ALA A 1 569 ? 39.460 3.260 -9.800 1.00 64.56 569 ALA A N 1
ATOM 4208 C CA . ALA A 1 569 ? 38.616 4.390 -10.180 1.00 64.56 569 ALA A CA 1
ATOM 4209 C C . ALA A 1 569 ? 39.442 5.685 -10.338 1.00 64.56 569 ALA A C 1
ATOM 4211 O O . ALA A 1 569 ? 39.540 6.492 -9.412 1.00 64.56 569 ALA A O 1
ATOM 4212 N N . ARG A 1 570 ? 40.067 5.897 -11.504 1.00 74.75 570 ARG A N 1
ATOM 4213 C CA . ARG A 1 570 ? 40.767 7.155 -11.827 1.00 74.75 570 ARG A CA 1
ATOM 4214 C C . ARG A 1 570 ? 39.996 7.965 -12.867 1.00 74.75 570 ARG A C 1
ATOM 4216 O O . ARG A 1 570 ? 39.696 7.420 -13.923 1.00 74.75 570 ARG A O 1
ATOM 4223 N N . PRO A 1 571 ? 39.724 9.260 -12.625 1.00 82.69 571 PRO A N 1
ATOM 4224 C CA . PRO A 1 571 ? 39.083 10.110 -13.616 1.00 82.69 571 PRO A CA 1
ATOM 4225 C C . PRO A 1 571 ? 39.898 10.185 -14.918 1.00 82.69 571 PRO A C 1
ATOM 4227 O O . PRO A 1 571 ? 41.053 10.609 -14.895 1.00 82.69 571 PRO A O 1
ATOM 4230 N N . VAL A 1 572 ? 39.300 9.818 -16.050 1.00 85.44 572 VAL A N 1
ATOM 4231 C CA . VAL A 1 572 ? 39.875 9.942 -17.397 1.00 85.44 572 VAL A CA 1
ATOM 4232 C C . VAL A 1 572 ? 39.085 10.950 -18.226 1.00 85.44 572 VAL A C 1
ATOM 4234 O O . VAL A 1 572 ? 37.871 11.084 -18.083 1.00 85.44 572 VAL A O 1
ATOM 4237 N N . LYS A 1 573 ? 39.780 11.684 -19.095 1.00 88.69 573 LYS A N 1
ATOM 4238 C CA . LYS A 1 573 ? 39.203 12.648 -20.039 1.00 88.69 573 LYS A CA 1
ATOM 4239 C C . LYS A 1 573 ? 40.004 12.596 -21.337 1.00 88.69 573 LYS A C 1
ATOM 4241 O O . LYS A 1 573 ? 41.215 12.401 -21.296 1.00 88.69 573 LYS A O 1
ATOM 4246 N N . GLY A 1 574 ? 39.351 12.839 -22.470 1.00 91.75 574 GLY A N 1
ATOM 4247 C CA . GLY A 1 574 ? 39.996 12.777 -23.780 1.00 91.75 574 GLY A CA 1
ATOM 4248 C C . GLY A 1 574 ? 39.923 11.378 -24.403 1.00 91.75 574 GLY A C 1
ATOM 4249 O O . GLY A 1 574 ? 38.960 10.657 -24.132 1.00 91.75 574 GLY A O 1
ATOM 4250 N N . PRO A 1 575 ? 40.872 11.017 -25.286 1.00 93.19 575 PRO A N 1
ATOM 4251 C CA . PRO A 1 575 ? 40.912 9.706 -25.928 1.00 93.19 575 PRO A CA 1
ATOM 4252 C C . PRO A 1 575 ? 41.041 8.579 -24.897 1.00 93.19 575 PRO A C 1
ATOM 4254 O O . PRO A 1 575 ? 41.924 8.616 -24.044 1.00 93.19 575 PRO A O 1
ATOM 4257 N N . THR A 1 576 ? 40.154 7.589 -24.934 1.00 92.81 576 THR A N 1
ATOM 4258 C CA . THR A 1 576 ? 40.112 6.485 -23.964 1.00 92.81 576 THR A CA 1
ATOM 4259 C C . THR A 1 576 ? 39.710 5.190 -24.671 1.00 92.81 576 THR A C 1
ATOM 4261 O O . THR A 1 576 ? 38.700 5.194 -25.375 1.00 92.81 576 THR A O 1
ATOM 4264 N N . PRO A 1 577 ? 40.478 4.095 -24.526 1.00 93.31 577 PRO A N 1
ATOM 4265 C CA . PRO A 1 577 ? 40.060 2.790 -25.013 1.00 93.31 577 PRO A CA 1
ATOM 4266 C C . PRO A 1 577 ? 38.991 2.181 -24.089 1.00 93.31 577 PRO A C 1
ATOM 4268 O O . PRO A 1 577 ? 39.045 2.369 -22.876 1.00 93.31 577 PRO A O 1
ATOM 4271 N N . LEU A 1 578 ? 38.059 1.429 -24.665 1.00 92.19 578 LEU A N 1
ATOM 4272 C CA . LEU A 1 578 ? 37.037 0.639 -23.994 1.00 92.19 578 LEU A CA 1
ATOM 4273 C C . LEU A 1 578 ? 37.033 -0.766 -24.594 1.00 92.19 578 LEU A C 1
ATOM 4275 O O . LEU A 1 578 ? 36.881 -0.947 -25.806 1.00 92.19 578 LEU A O 1
ATOM 4279 N N . ARG A 1 579 ? 37.218 -1.765 -23.742 1.00 92.62 579 ARG A N 1
ATOM 4280 C CA . ARG A 1 579 ? 37.241 -3.179 -24.120 1.00 92.62 579 ARG A CA 1
ATOM 4281 C C . ARG A 1 579 ? 35.892 -3.836 -23.854 1.00 92.62 579 ARG A C 1
ATOM 4283 O O . ARG A 1 579 ? 35.042 -3.292 -23.149 1.00 92.62 579 ARG A O 1
ATOM 4290 N N . ASP A 1 580 ? 35.691 -5.007 -24.441 1.00 91.25 580 ASP A N 1
ATOM 4291 C CA . ASP A 1 580 ? 34.536 -5.845 -24.133 1.00 91.25 580 ASP A CA 1
ATOM 4292 C C . ASP A 1 580 ? 34.476 -6.156 -22.630 1.00 91.25 580 ASP A C 1
ATOM 4294 O O . ASP A 1 580 ? 35.483 -6.498 -22.011 1.00 91.25 580 ASP A O 1
ATOM 4298 N N . GLY A 1 581 ? 33.299 -5.976 -22.034 1.00 87.00 581 GLY A N 1
ATOM 4299 C CA . GLY A 1 581 ? 33.062 -6.160 -20.604 1.00 87.00 581 GLY A CA 1
ATOM 4300 C C . GLY A 1 581 ? 33.514 -5.004 -19.702 1.00 87.00 581 GLY A C 1
ATOM 4301 O O . GLY A 1 581 ? 33.089 -4.962 -18.545 1.00 87.00 581 GLY A O 1
ATOM 4302 N N . GLU A 1 582 ? 34.298 -4.038 -20.198 1.00 88.00 582 GLU A N 1
ATOM 4303 C CA . GLU A 1 582 ? 34.719 -2.884 -19.395 1.00 88.00 582 GLU A CA 1
ATOM 4304 C C . GLU A 1 582 ? 33.552 -1.926 -19.153 1.00 88.00 582 GLU A C 1
ATOM 4306 O O . GLU A 1 582 ? 32.871 -1.484 -20.082 1.00 88.00 582 GLU A O 1
ATOM 4311 N N . LEU A 1 583 ? 33.333 -1.593 -17.881 1.00 88.31 583 LEU A N 1
ATOM 4312 C CA . LEU A 1 583 ? 32.302 -0.661 -17.447 1.00 88.31 583 LEU A CA 1
ATOM 4313 C C . LEU A 1 583 ? 32.878 0.761 -17.376 1.00 88.31 583 LEU A C 1
ATOM 4315 O O . LEU A 1 583 ? 33.950 0.993 -16.817 1.00 88.31 583 LEU A O 1
ATOM 4319 N N . LEU A 1 584 ? 32.141 1.730 -17.904 1.00 89.69 584 LEU A N 1
ATOM 4320 C CA . LEU A 1 584 ? 32.476 3.147 -17.900 1.00 89.69 584 LEU A CA 1
ATOM 4321 C C . LEU A 1 584 ? 31.328 3.946 -17.279 1.00 89.69 584 LEU A C 1
ATOM 4323 O O . LEU A 1 584 ? 30.191 3.922 -17.758 1.00 89.69 584 LEU A O 1
ATOM 4327 N N . TRP A 1 585 ? 31.633 4.676 -16.209 1.00 90.50 585 TRP A N 1
ATOM 4328 C CA . TRP A 1 585 ? 30.679 5.566 -15.555 1.00 90.50 585 TRP A CA 1
ATOM 4329 C C . TRP A 1 585 ? 30.710 6.932 -16.229 1.00 90.50 585 TRP A C 1
ATOM 4331 O O . TRP A 1 585 ? 31.695 7.664 -16.111 1.00 90.50 585 TRP A O 1
ATOM 4341 N N . LEU A 1 586 ? 29.624 7.263 -16.933 1.00 90.12 586 LEU A N 1
ATOM 4342 C CA . LEU A 1 586 ? 29.430 8.577 -17.551 1.00 90.12 586 LEU A CA 1
ATOM 4343 C C . LEU A 1 586 ? 29.078 9.639 -16.492 1.00 90.12 586 LEU A C 1
ATOM 4345 O O . LEU A 1 586 ? 29.436 10.813 -16.556 1.00 90.12 586 LEU A O 1
ATOM 4349 N N . THR A 1 587 ? 28.357 9.206 -15.471 1.00 90.62 587 THR A N 1
ATOM 4350 C CA . THR A 1 587 ? 28.000 9.988 -14.289 1.00 90.62 587 THR A CA 1
ATOM 4351 C C . THR A 1 587 ? 27.825 9.021 -13.116 1.00 90.62 587 THR A C 1
ATOM 4353 O O . THR A 1 587 ? 28.038 7.815 -13.250 1.00 90.62 587 THR A O 1
ATOM 4356 N N . GLU A 1 588 ? 27.365 9.534 -11.974 1.00 85.62 588 GLU A N 1
ATOM 4357 C CA . GLU A 1 588 ? 26.909 8.692 -10.868 1.00 85.62 588 GLU A CA 1
ATOM 4358 C C . GLU A 1 588 ? 25.754 7.765 -11.289 1.00 85.62 588 GLU A C 1
ATOM 4360 O O . GLU A 1 588 ? 25.779 6.607 -10.916 1.00 85.62 588 GLU A O 1
ATOM 4365 N N . SER A 1 589 ? 24.814 8.200 -12.136 1.00 89.88 589 SER A N 1
ATOM 4366 C CA . SER A 1 589 ? 23.583 7.446 -12.456 1.00 89.88 589 SER A CA 1
ATOM 4367 C C . SER A 1 589 ? 23.498 6.917 -13.894 1.00 89.88 589 SER A C 1
ATOM 4369 O O . SER A 1 589 ? 22.486 6.339 -14.282 1.00 89.88 589 SER A O 1
ATOM 4371 N N . THR A 1 590 ? 24.532 7.118 -14.716 1.00 91.56 590 THR A N 1
ATOM 4372 C CA . THR A 1 590 ? 24.554 6.720 -16.132 1.00 91.56 590 THR A CA 1
ATOM 4373 C C . THR A 1 590 ? 25.797 5.890 -16.422 1.00 91.56 590 THR A C 1
ATOM 4375 O O . THR A 1 590 ? 26.895 6.436 -16.530 1.00 91.56 590 THR A O 1
ATOM 4378 N N . TRP A 1 591 ? 25.642 4.571 -16.565 1.00 92.44 591 TRP A N 1
ATOM 4379 C CA . TRP A 1 591 ? 26.762 3.666 -16.842 1.00 92.44 591 TRP A CA 1
ATOM 4380 C C . TRP A 1 591 ? 26.634 2.995 -18.216 1.00 92.44 591 TRP A C 1
ATOM 4382 O O . TRP A 1 591 ? 25.531 2.755 -18.717 1.00 92.44 591 TRP A O 1
ATOM 4392 N N . ILE A 1 592 ? 27.765 2.697 -18.849 1.00 93.81 592 ILE A N 1
ATOM 4393 C CA . ILE A 1 592 ? 27.817 1.921 -20.093 1.00 93.81 592 ILE A CA 1
ATOM 4394 C C . ILE A 1 592 ? 28.872 0.830 -19.991 1.00 93.81 592 ILE A C 1
ATOM 4396 O O . ILE A 1 592 ? 29.871 1.006 -19.303 1.00 93.81 592 ILE A O 1
ATOM 4400 N N . VAL A 1 593 ? 28.663 -0.282 -20.682 1.00 92.94 593 VAL A N 1
ATOM 4401 C CA . VAL A 1 593 ? 29.648 -1.358 -20.815 1.00 92.94 593 VAL A CA 1
ATOM 4402 C C . VAL A 1 593 ? 30.026 -1.536 -22.282 1.00 92.94 593 VAL A C 1
ATOM 4404 O O . VAL A 1 593 ? 29.164 -1.440 -23.160 1.00 92.94 593 VAL A O 1
ATOM 4407 N N . GLY A 1 594 ? 31.309 -1.768 -22.549 1.00 93.75 594 GLY A N 1
ATOM 4408 C CA . GLY A 1 594 ? 31.788 -2.134 -23.878 1.00 93.75 594 GLY A CA 1
ATOM 4409 C C . GLY A 1 594 ? 31.343 -3.545 -24.253 1.00 93.75 594 GLY A C 1
ATOM 4410 O O . GLY A 1 594 ? 31.340 -4.436 -23.405 1.00 93.75 594 GLY A O 1
ATOM 4411 N N . ARG A 1 595 ? 30.947 -3.748 -25.511 1.00 93.31 595 ARG A N 1
ATOM 4412 C CA . ARG A 1 595 ? 30.515 -5.046 -26.043 1.00 93.31 595 ARG A CA 1
ATOM 4413 C C . ARG A 1 595 ? 31.195 -5.350 -27.363 1.00 93.31 595 ARG A C 1
ATOM 4415 O O . ARG A 1 595 ? 31.081 -4.534 -28.277 1.00 93.31 595 ARG A O 1
ATOM 4422 N N . ALA A 1 596 ? 31.889 -6.483 -27.443 1.00 90.75 596 ALA A N 1
ATOM 4423 C CA . ALA A 1 596 ? 32.386 -7.029 -28.709 1.00 90.75 596 ALA A CA 1
ATOM 4424 C C . ALA A 1 596 ? 31.253 -7.562 -29.595 1.00 90.75 596 ALA A C 1
ATOM 4426 O O . ALA A 1 596 ? 30.157 -7.888 -29.068 1.00 90.75 596 ALA A O 1
#

Radius of gyration: 28.51 Å; chains: 1; bounding box: 89×51×76 Å

Sequence (596 aa):
MPAVLTLQVRPEPNGGWALQLTRLGQAPVAGALSAADVEALTERQRELLRPPPVIVLGQVARREEHEEAAGQTLARVFAAPGFTELLNQAIGEGLGALVLDAEHPAAHALPWELICATPTSPSLEEERGAVVARLSVGDPARPAPLPSRLRVLSWCARPDDPTLHRVSAALHELCARLGLALVTLPPDLAGGLPEPEPDTTDLLHLLCHGERAEGALRLRLPGADGTSGSLSALLDGPVDRFGLVVVGVCKGGAVSAHRLNDLSGRLLRRGVTACLTPAEPVRADTLIALMEGLLPKLCAGADLNSAVLAARRAVRANRSPHPDSRPYTVQLQVSDLGRLNGAPLLRAPHGLPGWPRGDAALNAWLLRAKDHATALGLGYLGLEHLILAARPEEGGLTHRAAVRALAAAHLPLTRLLGGLSERPDRRGPLVLSPRLAQLGPRLQDGADAEALWALLLGDGHPGVRQLAPQLTLPGQGQDVSALSMSQDGGPARLAESLERVFGPEDGRRITPKPGEVVGREKDGSTAQHPLYVGHAAIDTRLRSDHLTWLGPGALLLRSSMIPMANGLARPVKGPTPLRDGELLWLTESTWIVGRA

Foldseek 3Di:
DQWEWEWEWDADPQQKTWIWIDTPPDDIDIDIGGNVLLVVLLVLQCVLLPFDPDDDPPCLVVNVVSLLQNQLSLLVSQVGPPSLVVVVVSLVRQHAEYEYEYPDPSVVLRLLQQHDSHSPGGGCCPPRLYFYAYAAAADAADDDPFFAAEAEEEEALCCVDPQLVLLVVLVVVLCVVLVHHYHYAYNQNPPADPDDDPSYAYEYEYHDEDDDDPDAPDPCRPDPPDDRRGCVSVLVDQLLSHQEYEYAYAHPDDDALVRQVVVQNSSRHSNHFKYWTFSGHAGSQLSSQLCVQQVVCLQQQWAPSNSLSRSQVSLVVVSRSGSRSHSSRTHMYGNHCVSSPGGRSHDGNADDVLAAREDPQVSQLRSQLVVQVVVLQQQEGEVLSSLLSDDLVQQPPQCSVVSVLSVVLNVLSVVLSVLKDFDPVLDDHYYYAPLRSVLRNVADHHHGSNSSVCSCVPPPHCQVCVSCVVDDGPPPDPDSLDLDPPPPPDDFAFFQWKAWHADNHHGPIGRDDAFAFEWDDDVVQPHPHHPQPSTRIDRPPIGSRAWGDHGRQWIAGCFFWFKSGSNDGDTDHGIGGAGASIKIGSDSNIIMHGHD

Secondary structure (DSSP, 8-state):
--EEEEEEEEE-TTS-EEEEEEETTSPPEEEEE-HHHHHHHHHHHHHHTPPPSS--TTTHHHHHHHHHHHHHHHGGGGGSTTHHHHHHHHHHT-EEEEEEEESSHHHHTS-GGG-BSSTTSPBHHHHT-PEEEEE-S-PPPPP-PPPSEEEEEEEES-TTSHHHHHHHHHHHHHHHHHT-EEEEEPTT-TT-SPPPPTTEEEEEEEEEE----SSS-----TT-SS-S-SHHHHHHS-GGGEEEEEEEEETTS---HHHHHHHHHHHHTTT--EEEEESS-B-HHHHHHHHHHHHHHHHTT-BHHHHHHHHHHHHHHT---SGGGSGGGEEEEES-GGGGSS-BSSPPP--STT-----HHHHHHHHHHHHHHHHHT-SEE-HHHHHHH--GGGSTTTTHHHHHHHHTTHHHHHHHHHTEEE-GGG--SPEEPHHHHHHGGGSPTT--HHHHHHHHHSTT-HHHHHH-TT---TTS-S-TTSS---SS-SPPPBPSEEEEESSTTTT-EE-PPTT-EEEE--TT---SEEESTT-SEEETTS-TT-EEEEETTEEEEEEEEEEESTT----EEEEEE-BTT-EEESSSS-EEEEE-

pLDDT: mean 84.2, std 14.39, range [31.45, 98.12]